Protein AF-0000000075079904 (afdb_homodimer)

pLDDT: mean 90.12, std 13.49, range [26.75, 97.88]

Nearest PDB structures (foldseek):
  4zzl-assembly1_A  TM=8.615E-01  e=2.702E-03  Pseudomonas aeruginosa
  4lll-assembly1_A  TM=5.736E-01  e=3.749E-04  Staphylococcus aureus
  4lln-assembly2_D  TM=5.760E-01  e=1.095E-03  Staphylococcus aureus
  7dvr-assembly1_A-2  TM=5.338E-01  e=7.052E-03  Streptococcus agalactiae NEM316
  4eju-assembly1_B  TM=5.505E-01  e=1.947E-02  Staphylococcus epidermidis RP62A

Organism: Methylotuvimicrobium buryatense (NCBI:txid95641)

Structure (mmCIF, N/CA/C/O backbone):
data_AF-0000000075079904-model_v1
#
loop_
_entity.id
_entity.type
_entity.pdbx_description
1 polymer 'HTH domain-containing protein'
#
loop_
_atom_site.group_PDB
_atom_site.id
_atom_site.type_symbol
_atom_site.label_atom_id
_atom_site.label_alt_id
_atom_site.label_comp_id
_atom_site.label_asym_id
_atom_site.label_entity_id
_atom_site.label_seq_id
_atom_site.pdbx_PDB_ins_code
_atom_site.Cartn_x
_atom_site.Cartn_y
_atom_site.Cartn_z
_atom_site.occupancy
_atom_site.B_iso_or_equiv
_atom_site.auth_seq_id
_atom_site.auth_comp_id
_atom_site.auth_asym_id
_atom_site.auth_atom_id
_atom_site.pdbx_PDB_model_num
ATOM 1 N N . MET A 1 1 ? 13.344 25.938 10.891 1 26.75 1 MET A N 1
ATOM 2 C CA . MET A 1 1 ? 13.227 25.141 9.664 1 26.75 1 MET A CA 1
ATOM 3 C C . MET A 1 1 ? 13.898 23.781 9.836 1 26.75 1 MET A C 1
ATOM 5 O O . MET A 1 1 ? 15.117 23.703 10 1 26.75 1 MET A O 1
ATOM 9 N N . THR A 1 2 ? 13.312 22.891 10.625 1 31.3 2 THR A N 1
ATOM 10 C CA . THR A 1 2 ? 13.953 21.656 11.055 1 31.3 2 THR A CA 1
ATOM 11 C C . THR A 1 2 ? 14.516 20.891 9.859 1 31.3 2 THR A C 1
ATOM 13 O O . THR A 1 2 ? 13.781 20.562 8.93 1 31.3 2 THR A O 1
ATOM 16 N N . LYS A 1 3 ? 15.727 21.203 9.477 1 39 3 LYS A N 1
ATOM 17 C CA . LYS A 1 3 ? 16.688 20.594 8.562 1 39 3 LYS A CA 1
ATOM 18 C C . LYS A 1 3 ? 16.594 19.078 8.586 1 39 3 LYS A C 1
ATOM 20 O O . LYS A 1 3 ? 17.125 18.422 9.492 1 39 3 LYS A O 1
ATOM 25 N N . GLY A 1 4 ? 15.492 18.453 8.539 1 42.59 4 GLY A N 1
ATOM 26 C CA . GLY A 1 4 ? 15.578 17.016 8.602 1 42.59 4 GLY A CA 1
ATOM 27 C C . GLY A 1 4 ? 16.641 16.438 7.688 1 42.59 4 GLY A C 1
ATOM 28 O O . GLY A 1 4 ? 17.094 17.094 6.75 1 42.59 4 GLY A O 1
ATOM 29 N N . ILE A 1 5 ? 17.391 15.398 8.055 1 55.44 5 ILE A N 1
ATOM 30 C CA . ILE A 1 5 ? 18.531 14.523 7.766 1 55.44 5 ILE A CA 1
ATOM 31 C C . ILE A 1 5 ? 18.297 13.805 6.438 1 55.44 5 ILE A C 1
ATOM 33 O O . ILE A 1 5 ? 19.094 12.961 6.035 1 55.44 5 ILE A O 1
ATOM 37 N N . GLY A 1 6 ? 17.516 14.406 5.52 1 70 6 GLY A N 1
ATOM 38 C CA . GLY A 1 6 ? 17.422 13.68 4.266 1 70 6 GLY A CA 1
ATOM 39 C C . GLY A 1 6 ? 18.328 14.227 3.186 1 70 6 GLY A C 1
ATOM 40 O O . GLY A 1 6 ? 18.891 15.32 3.328 1 70 6 GLY A O 1
ATOM 41 N N . THR A 1 7 ? 18.734 13.492 2.154 1 88.44 7 THR A N 1
ATOM 42 C CA . THR A 1 7 ? 19.484 13.898 0.975 1 88.44 7 THR A CA 1
ATOM 43 C C . THR A 1 7 ? 18.828 15.094 0.296 1 88.44 7 THR A C 1
ATOM 45 O O . THR A 1 7 ? 17.672 15.422 0.585 1 88.44 7 THR A O 1
ATOM 48 N N . ARG A 1 8 ? 19.516 15.867 -0.385 1 91 8 ARG A N 1
ATOM 49 C CA . ARG A 1 8 ? 18.969 17 -1.133 1 91 8 ARG A CA 1
ATOM 50 C C . ARG A 1 8 ? 17.797 16.562 -2.002 1 91 8 ARG A C 1
ATOM 52 O O . ARG A 1 8 ? 16.812 17.297 -2.129 1 91 8 ARG A O 1
ATOM 59 N N . ARG A 1 9 ? 17.922 15.414 -2.494 1 92.38 9 ARG A N 1
ATOM 60 C CA . ARG A 1 9 ? 16.859 14.836 -3.295 1 92.38 9 ARG A CA 1
ATOM 61 C C . ARG A 1 9 ? 15.562 14.727 -2.484 1 92.38 9 ARG A C 1
ATOM 63 O O . ARG A 1 9 ? 14.5 15.133 -2.949 1 92.38 9 ARG A O 1
ATOM 70 N N . GLU A 1 10 ? 15.727 14.227 -1.312 1 94.06 10 GLU A N 1
ATOM 71 C CA . GLU A 1 10 ? 14.57 14.07 -0.435 1 94.06 10 GLU A CA 1
ATOM 72 C C . GLU A 1 10 ? 13.992 15.422 -0.037 1 94.06 10 GLU A C 1
ATOM 74 O O . GLU A 1 10 ? 12.773 15.578 0.073 1 94.06 10 GLU A O 1
ATOM 79 N N . GLN A 1 11 ? 14.867 16.312 0.117 1 95.5 11 GLN A N 1
ATOM 80 C CA . GLN A 1 11 ? 14.422 17.656 0.486 1 95.5 11 GLN A CA 1
ATOM 81 C C . GLN A 1 11 ? 13.625 18.297 -0.643 1 95.5 11 GLN A C 1
ATOM 83 O O . GLN A 1 11 ? 12.617 18.969 -0.396 1 95.5 11 GLN A O 1
ATOM 88 N N . ILE A 1 12 ? 14.078 18.094 -1.797 1 96.31 12 ILE A N 1
ATOM 89 C CA . ILE A 1 12 ? 13.367 18.641 -2.951 1 96.31 12 ILE A CA 1
ATOM 90 C C . ILE A 1 12 ? 11.977 18.016 -3.037 1 96.31 12 ILE A C 1
ATOM 92 O O . ILE A 1 12 ? 10.984 18.703 -3.23 1 96.31 12 ILE A O 1
ATOM 96 N N . LEU A 1 13 ? 11.898 16.734 -2.84 1 96.56 13 LEU A N 1
ATOM 97 C CA . LEU A 1 13 ? 10.609 16.031 -2.883 1 96.56 13 LEU A CA 1
ATOM 98 C C . LEU A 1 13 ? 9.672 16.562 -1.806 1 96.56 13 LEU A C 1
ATOM 100 O O . LEU A 1 13 ? 8.484 16.766 -2.059 1 96.56 13 LEU A O 1
ATOM 104 N N . ARG A 1 14 ? 10.211 16.781 -0.702 1 94.94 14 ARG A N 1
ATOM 105 C CA . ARG A 1 14 ? 9.391 17.297 0.393 1 94.94 14 ARG A CA 1
ATOM 106 C C . ARG A 1 14 ? 8.875 18.703 0.079 1 94.94 14 ARG A C 1
ATOM 108 O O . ARG A 1 14 ? 7.719 19.016 0.365 1 94.94 14 ARG A O 1
ATOM 115 N N . LEU A 1 15 ? 9.734 19.516 -0.451 1 94.88 15 LEU A N 1
ATOM 116 C CA . LEU A 1 15 ? 9.312 20.859 -0.849 1 94.88 15 LEU A CA 1
ATOM 117 C C . LEU A 1 15 ? 8.164 20.797 -1.842 1 94.88 15 LEU A C 1
ATOM 119 O O . LEU A 1 15 ? 7.184 21.531 -1.712 1 94.88 15 LEU A O 1
ATOM 123 N N . LEU A 1 16 ? 8.305 19.922 -2.744 1 95.31 16 LEU A N 1
ATOM 124 C CA . LEU A 1 16 ? 7.277 19.797 -3.775 1 95.31 16 LEU A CA 1
ATOM 125 C C . LEU A 1 16 ? 5.992 19.219 -3.193 1 95.31 16 LEU A C 1
ATOM 127 O O . LEU A 1 16 ? 4.895 19.562 -3.645 1 95.31 16 LEU A O 1
ATOM 131 N N . LEU A 1 17 ? 6.152 18.344 -2.211 1 95.38 17 LEU A N 1
ATOM 132 C CA . LEU A 1 17 ? 4.984 17.781 -1.531 1 95.38 17 LEU A CA 1
ATOM 133 C C . LEU A 1 17 ? 4.172 18.891 -0.868 1 95.38 17 LEU A C 1
ATOM 135 O O . LEU A 1 17 ? 2.938 18.844 -0.865 1 95.38 17 LEU A O 1
ATOM 139 N N . GLU A 1 18 ? 4.898 19.859 -0.416 1 92.88 18 GLU A N 1
ATOM 140 C CA . GLU A 1 18 ? 4.262 20.969 0.3 1 92.88 18 GLU A CA 1
ATOM 141 C C . GLU A 1 18 ? 3.801 22.062 -0.662 1 92.88 18 GLU A C 1
ATOM 143 O O . GLU A 1 18 ? 3.119 23 -0.258 1 92.88 18 GLU A O 1
ATOM 148 N N . SER A 1 19 ? 4.203 21.906 -1.943 1 91.12 19 SER A N 1
ATOM 149 C CA . SER A 1 19 ? 3.85 22.875 -2.98 1 91.12 19 SER A CA 1
ATOM 150 C C . SER A 1 19 ? 3.199 22.188 -4.176 1 91.12 19 SER A C 1
ATOM 152 O O . SER A 1 19 ? 3.82 22.047 -5.234 1 91.12 19 SER A O 1
ATOM 154 N N . ARG A 1 20 ? 1.938 21.922 -4.125 1 86.12 20 ARG A N 1
ATOM 155 C CA . ARG A 1 20 ? 1.267 21.078 -5.109 1 86.12 20 ARG A CA 1
ATOM 156 C C . ARG A 1 20 ? 1.177 21.766 -6.461 1 86.12 20 ARG A C 1
ATOM 158 O O . ARG A 1 20 ? 1.1 21.109 -7.5 1 86.12 20 ARG A O 1
ATOM 165 N N . LEU A 1 21 ? 1.261 23.078 -6.398 1 85.06 21 LEU A N 1
ATOM 166 C CA . LEU A 1 21 ? 1.187 23.828 -7.645 1 85.06 21 LEU A CA 1
ATOM 167 C C . LEU A 1 21 ? 2.545 23.875 -8.336 1 85.06 21 LEU A C 1
ATOM 169 O O . LEU A 1 21 ? 2.646 24.297 -9.484 1 85.06 21 LEU A O 1
ATOM 173 N N . GLY A 1 22 ? 3.531 23.422 -7.582 1 91.69 22 GLY A N 1
ATOM 174 C CA . GLY A 1 22 ? 4.852 23.297 -8.18 1 91.69 22 GLY A CA 1
ATOM 175 C C . GLY A 1 22 ? 5.797 24.406 -7.773 1 91.69 22 GLY A C 1
ATOM 176 O O . GLY A 1 22 ? 5.375 25.406 -7.191 1 91.69 22 GLY A O 1
ATOM 177 N N . LEU A 1 23 ? 7.074 24.188 -8.023 1 94.06 23 LEU A N 1
ATOM 178 C CA . LEU A 1 23 ? 8.141 25.156 -7.77 1 94.06 23 LEU A CA 1
ATOM 179 C C . LEU A 1 23 ? 9.109 25.203 -8.945 1 94.06 23 LEU A C 1
ATOM 181 O O . LEU A 1 23 ? 9.375 24.188 -9.586 1 94.06 23 LEU A O 1
ATOM 185 N N . GLY A 1 24 ? 9.562 26.391 -9.164 1 94.12 24 GLY A N 1
ATOM 186 C CA . GLY A 1 24 ? 10.609 26.531 -10.156 1 94.12 24 GLY A CA 1
ATOM 187 C C . GLY A 1 24 ? 12 26.297 -9.609 1 94.12 24 GLY A C 1
ATOM 188 O O . GLY A 1 24 ? 12.18 26.172 -8.398 1 94.12 24 GLY A O 1
ATOM 189 N N . ILE A 1 25 ? 12.938 26.266 -10.531 1 94.44 25 ILE A N 1
ATOM 190 C CA . ILE A 1 25 ? 14.328 26 -10.18 1 94.44 25 ILE A CA 1
ATOM 191 C C . ILE A 1 25 ? 14.828 27.062 -9.211 1 94.44 25 ILE A C 1
ATOM 193 O O . ILE A 1 25 ? 15.477 26.75 -8.211 1 94.44 25 ILE A O 1
ATOM 197 N N . ASP A 1 26 ? 14.5 28.266 -9.453 1 94.62 26 ASP A N 1
ATOM 198 C CA . ASP A 1 26 ? 14.992 29.375 -8.633 1 94.62 26 ASP A CA 1
ATOM 199 C C . ASP A 1 26 ? 14.422 29.297 -7.219 1 94.62 26 ASP A C 1
ATOM 201 O O . ASP A 1 26 ? 15.148 29.531 -6.246 1 94.62 26 ASP A O 1
ATOM 205 N N . GLU A 1 27 ? 13.195 29.016 -7.137 1 94.88 27 GLU A N 1
ATOM 206 C CA . GLU A 1 27 ? 12.547 28.906 -5.836 1 94.88 27 GLU A CA 1
ATOM 207 C C . GLU A 1 27 ? 13.148 27.766 -5.016 1 94.88 27 GLU A C 1
ATOM 209 O O . GLU A 1 27 ? 13.398 27.922 -3.816 1 94.88 27 GLU A O 1
ATOM 214 N N . ILE A 1 28 ? 13.367 26.672 -5.648 1 96.19 28 ILE A N 1
ATOM 215 C CA . ILE A 1 28 ? 13.945 25.516 -4.98 1 96.19 28 ILE A CA 1
ATOM 216 C C . ILE A 1 28 ? 15.359 25.844 -4.52 1 96.19 28 ILE A C 1
ATOM 218 O O . ILE A 1 28 ? 15.734 25.562 -3.379 1 96.19 28 ILE A O 1
ATOM 222 N N . ALA A 1 29 ? 16.109 26.469 -5.383 1 96.5 29 ALA A N 1
ATOM 223 C CA . ALA A 1 29 ? 17.469 26.859 -5.055 1 96.5 29 ALA A CA 1
ATOM 224 C C . ALA A 1 29 ? 17.516 27.766 -3.834 1 96.5 29 ALA A C 1
ATOM 226 O O . ALA A 1 29 ? 18.344 27.594 -2.939 1 96.5 29 ALA A O 1
ATOM 227 N N . GLU A 1 30 ? 16.641 28.672 -3.818 1 96.25 30 GLU A N 1
ATOM 228 C CA . GLU A 1 30 ? 16.562 29.641 -2.723 1 96.25 30 GLU A CA 1
ATOM 229 C C . GLU A 1 30 ? 16.188 28.953 -1.411 1 96.25 30 GLU A C 1
ATOM 231 O O . GLU A 1 30 ? 16.828 29.188 -0.379 1 96.25 30 GLU A O 1
ATOM 236 N N . GLN A 1 31 ? 15.289 28.078 -1.445 1 94.94 31 GLN A N 1
ATOM 237 C CA . GLN A 1 31 ? 14.789 27.438 -0.237 1 94.94 31 GLN A CA 1
ATOM 238 C C . GLN A 1 31 ? 15.805 26.453 0.323 1 94.94 31 GLN A C 1
ATOM 240 O O . GLN A 1 31 ? 15.898 26.281 1.54 1 94.94 31 GLN A O 1
ATOM 245 N N . LEU A 1 32 ? 16.562 25.828 -0.548 1 95.31 32 LEU A N 1
ATOM 246 C CA . LEU A 1 32 ? 17.5 24.797 -0.099 1 95.31 32 LEU A CA 1
ATOM 247 C C . LEU A 1 32 ? 18.922 25.375 0.004 1 95.31 32 LEU A C 1
ATOM 249 O O . LEU A 1 32 ? 19.812 24.703 0.512 1 95.31 32 LEU A O 1
ATOM 253 N N . ASP A 1 33 ? 19.062 26.547 -0.421 1 95.06 33 ASP A N 1
ATOM 254 C CA . ASP A 1 33 ? 20.359 27.219 -0.393 1 95.06 33 ASP A CA 1
ATOM 255 C C . ASP A 1 33 ? 21.422 26.391 -1.131 1 95.06 33 ASP A C 1
ATOM 257 O O . ASP A 1 33 ? 22.484 26.094 -0.578 1 95.06 33 ASP A O 1
ATOM 261 N N . ILE A 1 34 ? 21.125 26.016 -2.32 1 95.5 34 ILE A N 1
ATOM 262 C CA . ILE A 1 34 ? 22.047 25.328 -3.221 1 95.5 34 ILE A CA 1
ATOM 263 C C . ILE A 1 34 ? 22.016 26 -4.594 1 95.5 34 ILE A C 1
ATOM 265 O O . ILE A 1 34 ? 21.141 26.828 -4.867 1 95.5 34 ILE A O 1
ATOM 269 N N . SER A 1 35 ? 22.969 25.656 -5.434 1 96.31 35 SER A N 1
ATOM 270 C CA . SER A 1 35 ? 23.094 26.297 -6.738 1 96.31 35 SER A CA 1
ATOM 271 C C . SER A 1 35 ? 21.984 25.844 -7.684 1 96.31 35 SER A C 1
ATOM 273 O O . SER A 1 35 ? 21.438 24.75 -7.52 1 96.31 35 SER A O 1
ATOM 275 N N . ARG A 1 36 ? 21.75 26.688 -8.609 1 95.69 36 ARG A N 1
ATOM 276 C CA . ARG A 1 36 ? 20.781 26.359 -9.656 1 95.69 36 ARG A CA 1
ATOM 277 C C . ARG A 1 36 ? 21.188 25.078 -10.391 1 95.69 36 ARG A C 1
ATOM 279 O O . ARG A 1 36 ? 20.344 24.25 -10.703 1 95.69 36 ARG A O 1
ATOM 286 N N . ASN A 1 37 ? 22.438 25 -10.578 1 96.56 37 ASN A N 1
ATOM 287 C CA . ASN A 1 37 ? 22.953 23.828 -11.297 1 96.56 37 ASN A CA 1
ATOM 288 C C . ASN A 1 37 ? 22.734 22.547 -10.5 1 96.56 37 ASN A C 1
ATOM 290 O O . ASN A 1 37 ? 22.344 21.531 -11.062 1 96.56 37 ASN A O 1
ATOM 294 N N . ALA A 1 38 ? 22.938 22.625 -9.297 1 96.31 38 ALA A N 1
ATOM 295 C CA . ALA A 1 38 ? 22.703 21.469 -8.438 1 96.31 38 ALA A CA 1
ATOM 296 C C . ALA A 1 38 ? 21.234 21.062 -8.453 1 96.31 38 ALA A C 1
ATOM 298 O O . ALA A 1 38 ? 20.906 19.875 -8.523 1 96.31 38 ALA A O 1
ATOM 299 N N . VAL A 1 39 ? 20.375 22.031 -8.352 1 96.56 39 VAL A N 1
ATOM 300 C CA . VAL A 1 39 ? 18.938 21.781 -8.406 1 96.56 39 VAL A CA 1
ATOM 301 C C . VAL A 1 39 ? 18.594 21.094 -9.727 1 96.56 39 VAL A C 1
ATOM 303 O O . VAL A 1 39 ? 17.859 20.094 -9.742 1 96.56 39 VAL A O 1
ATOM 306 N N . GLN A 1 40 ? 19.109 21.578 -10.773 1 95.69 40 GLN A N 1
ATOM 307 C CA . GLN A 1 40 ? 18.828 21.031 -12.094 1 95.69 40 GLN A CA 1
ATOM 308 C C . GLN A 1 40 ? 19.25 19.578 -12.188 1 95.69 40 GLN A C 1
ATOM 310 O O . GLN A 1 40 ? 18.531 18.75 -12.758 1 95.69 40 GLN A O 1
ATOM 315 N N . GLN A 1 41 ? 20.344 19.266 -11.656 1 96.81 41 GLN A N 1
ATOM 316 C CA . GLN A 1 41 ? 20.812 17.891 -11.672 1 96.81 41 GLN A CA 1
ATOM 317 C C . GLN A 1 41 ? 19.875 16.969 -10.898 1 96.81 41 GLN A C 1
ATOM 319 O O . GLN A 1 41 ? 19.531 15.883 -11.375 1 96.81 41 GLN A O 1
ATOM 324 N N . HIS A 1 42 ? 19.469 17.422 -9.758 1 96.75 42 HIS A N 1
ATOM 325 C CA . HIS A 1 42 ? 18.547 16.625 -8.953 1 96.75 42 HIS A CA 1
ATOM 326 C C . HIS A 1 42 ? 17.203 16.469 -9.641 1 96.75 42 HIS A C 1
ATOM 328 O O . HIS A 1 42 ? 16.625 15.375 -9.641 1 96.75 42 HIS A O 1
ATOM 334 N N . LEU A 1 43 ? 16.797 17.547 -10.203 1 96.81 43 LEU A N 1
ATOM 335 C CA . LEU A 1 43 ? 15.508 17.5 -10.883 1 96.81 43 LEU A CA 1
ATOM 336 C C . LEU A 1 43 ? 15.547 16.547 -12.078 1 96.81 43 LEU A C 1
ATOM 338 O O . LEU A 1 43 ? 14.586 15.805 -12.312 1 96.81 43 LEU A O 1
ATOM 342 N N . SER A 1 44 ? 16.641 16.594 -12.773 1 96.75 44 SER A N 1
ATOM 343 C CA . SER A 1 44 ? 16.797 15.695 -13.906 1 96.75 44 SER A CA 1
ATOM 344 C C . SER A 1 44 ? 16.734 14.234 -13.469 1 96.75 44 SER A C 1
ATOM 346 O O . SER A 1 44 ? 16.062 13.414 -14.109 1 96.75 44 SER A O 1
ATOM 348 N N . SER A 1 45 ? 17.375 13.977 -12.438 1 96.75 45 SER A N 1
ATOM 349 C CA . SER A 1 45 ? 17.359 12.625 -11.891 1 96.75 45 SER A CA 1
ATOM 350 C C . SER A 1 45 ? 15.969 12.219 -11.43 1 96.75 45 SER A C 1
ATOM 352 O O . SER A 1 45 ? 15.516 11.109 -11.727 1 96.75 45 SER A O 1
ATOM 354 N N . LEU A 1 46 ? 15.32 13.078 -10.75 1 97.31 46 LEU A N 1
ATOM 355 C CA . LEU A 1 46 ? 13.984 12.805 -10.234 1 97.31 46 LEU A CA 1
ATOM 356 C C . LEU A 1 46 ? 12.984 12.625 -11.375 1 97.31 46 LEU A C 1
ATOM 358 O O . LEU A 1 46 ? 12.07 11.797 -11.281 1 97.31 46 LEU A O 1
ATOM 362 N N . GLU A 1 47 ? 13.188 13.359 -12.414 1 96.88 47 GLU A N 1
ATOM 363 C CA . GLU A 1 47 ? 12.352 13.219 -13.602 1 9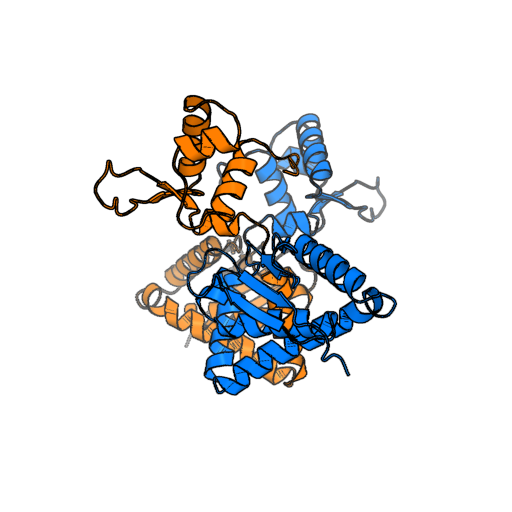6.88 47 GLU A CA 1
ATOM 364 C C . GLU A 1 47 ? 12.578 11.867 -14.273 1 96.88 47 GLU A C 1
ATOM 366 O O . GLU A 1 47 ? 11.625 11.227 -14.719 1 96.88 47 GLU A O 1
ATOM 371 N N . GLN A 1 48 ? 13.766 11.453 -14.336 1 96.44 48 GLN A N 1
ATOM 372 C CA . GLN A 1 48 ? 14.102 10.156 -14.914 1 96.44 48 GLN A CA 1
ATOM 373 C C . GLN A 1 48 ? 13.453 9.016 -14.125 1 96.44 48 GLN A C 1
ATOM 375 O O . GLN A 1 48 ? 13.039 8.016 -14.703 1 96.44 48 GLN A O 1
ATOM 380 N N . GLU A 1 49 ? 13.336 9.305 -12.867 1 95.31 49 GLU A N 1
ATOM 381 C CA . GLU A 1 49 ? 12.719 8.312 -11.992 1 95.31 49 GLU A CA 1
ATOM 382 C C . GLU A 1 49 ? 11.195 8.461 -11.984 1 95.31 49 GLU A C 1
ATOM 384 O O . GLU A 1 49 ? 10.5 7.727 -11.281 1 95.31 49 GLU A O 1
ATOM 389 N N . GLN A 1 50 ? 10.703 9.398 -12.633 1 97.25 50 GLN A N 1
ATOM 390 C CA . GLN A 1 50 ? 9.281 9.641 -12.836 1 97.25 50 GLN A CA 1
ATOM 391 C C . GLN A 1 50 ? 8.609 10.062 -11.531 1 97.25 50 GLN A C 1
ATOM 393 O O . GLN A 1 50 ? 7.422 9.797 -11.32 1 97.25 50 GLN A O 1
ATOM 398 N N . LEU A 1 51 ? 9.398 10.664 -10.688 1 97.69 51 LEU A N 1
ATOM 399 C CA . LEU A 1 51 ? 8.852 11.141 -9.422 1 97.69 51 LEU A CA 1
ATOM 400 C C . LEU A 1 51 ? 8.305 12.555 -9.57 1 97.69 51 LEU A C 1
ATOM 402 O O . LEU A 1 51 ? 7.402 12.961 -8.828 1 97.69 51 LEU A O 1
ATOM 406 N N . ILE A 1 52 ? 8.875 13.305 -10.531 1 97.69 52 ILE A N 1
ATOM 407 C CA . ILE A 1 52 ? 8.414 14.664 -10.781 1 97.69 52 ILE A CA 1
ATOM 408 C C . ILE A 1 52 ? 8.242 14.883 -12.281 1 97.69 52 ILE A C 1
ATOM 410 O O . ILE A 1 52 ? 8.656 14.055 -13.094 1 97.69 52 ILE A O 1
ATOM 414 N N . LYS A 1 53 ? 7.535 15.938 -12.617 1 97.31 53 LYS A N 1
ATOM 415 C CA . LYS A 1 53 ? 7.363 16.344 -14.008 1 97.31 53 LYS A CA 1
ATOM 416 C C . LYS A 1 53 ? 7.262 17.875 -14.117 1 97.31 53 LYS A C 1
ATOM 418 O O . LYS A 1 53 ? 6.969 18.547 -13.133 1 97.31 53 LYS A O 1
ATOM 423 N N . LYS A 1 54 ? 7.531 18.281 -15.336 1 93.75 54 LYS A N 1
ATOM 424 C CA . LYS A 1 54 ? 7.352 19.703 -15.625 1 93.75 54 LYS A CA 1
ATOM 425 C C . LYS A 1 54 ? 5.879 20.047 -15.844 1 93.75 54 LYS A C 1
ATOM 427 O O . LYS A 1 54 ? 5.148 19.281 -16.469 1 93.75 54 LYS A O 1
ATOM 432 N N . ASP A 1 55 ? 5.438 21 -15.156 1 86.19 55 ASP A N 1
ATOM 433 C CA . ASP A 1 55 ? 4.082 21.5 -15.359 1 86.19 55 ASP A CA 1
ATOM 434 C C . ASP A 1 55 ? 4.09 22.953 -15.805 1 86.19 55 ASP A C 1
ATOM 436 O O . ASP A 1 55 ? 4.992 23.719 -15.438 1 86.19 55 ASP A O 1
ATOM 440 N N . ILE A 1 56 ? 3.297 23.344 -16.812 1 69.88 56 ILE A N 1
ATOM 441 C CA . ILE A 1 56 ? 3.277 24.688 -17.375 1 69.88 56 ILE A CA 1
ATOM 442 C C . ILE A 1 56 ? 2.373 25.594 -16.531 1 69.88 56 ILE A C 1
ATOM 444 O O . ILE A 1 56 ? 1.235 25.219 -16.219 1 69.88 56 ILE A O 1
ATOM 448 N N . PHE A 1 57 ? 2.879 26.359 -15.633 1 60.78 57 PHE A N 1
ATOM 449 C CA . PHE A 1 57 ? 2.02 27.328 -14.977 1 60.78 57 PHE A CA 1
ATOM 450 C C . PHE A 1 57 ? 1.76 28.531 -15.875 1 60.78 57 PHE A C 1
ATOM 452 O O . PHE A 1 57 ? 2.633 28.922 -16.656 1 60.78 57 PHE A O 1
ATOM 459 N N . LYS A 1 58 ? 0.316 28.844 -15.914 1 55.03 58 LYS A N 1
ATOM 460 C CA . LYS A 1 58 ? -0.194 29.953 -16.703 1 55.03 58 LYS A CA 1
ATOM 461 C C . LYS A 1 58 ? 0.397 31.281 -16.234 1 55.03 58 LYS A C 1
ATOM 463 O O . LYS A 1 58 ? 0.261 31.656 -15.07 1 55.03 58 LYS A O 1
ATOM 468 N N . SER A 1 59 ? 1.496 31.547 -16.656 1 52.16 59 SER A N 1
ATOM 469 C CA . SER A 1 59 ? 1.995 32.875 -16.344 1 52.16 59 SER A CA 1
ATOM 470 C C . SER A 1 59 ? 0.95 33.938 -16.641 1 52.16 59 SER A C 1
ATOM 472 O O . SER A 1 59 ? 0.322 33.938 -17.703 1 52.16 59 SER A O 1
ATOM 474 N N . THR A 1 60 ? 0.309 34.375 -15.672 1 42.47 60 THR A N 1
ATOM 475 C CA . THR A 1 60 ? -0.276 35.688 -15.914 1 42.47 60 THR A CA 1
ATOM 476 C C . THR A 1 60 ? 0.807 36.719 -16.25 1 42.47 60 THR A C 1
ATOM 478 O O . THR A 1 60 ? 1.536 37.188 -15.375 1 42.47 60 THR A O 1
ATOM 481 N N . GLY A 1 61 ? 1.038 37.031 -17.438 1 54.75 61 GLY A N 1
ATOM 482 C CA . GLY A 1 61 ? 1.705 38.094 -18.141 1 54.75 61 GLY A CA 1
ATOM 483 C C . GLY A 1 61 ? 3.176 37.844 -18.391 1 54.75 61 GLY A C 1
ATOM 484 O O . GLY A 1 61 ? 3.797 38.5 -19.219 1 54.75 61 GLY A O 1
ATOM 485 N N . GLY A 1 62 ? 3.992 37.312 -17.375 1 51.72 62 GLY A N 1
ATOM 486 C CA . GLY A 1 62 ? 5.43 37.25 -17.578 1 51.72 62 GLY A CA 1
ATOM 487 C C . GLY A 1 62 ? 5.895 35.906 -18.125 1 51.72 62 GLY A C 1
ATOM 488 O O . GLY A 1 62 ? 5.082 35.094 -18.594 1 51.72 62 GLY A O 1
ATOM 489 N N . ARG A 1 63 ? 7.25 35.656 -18.25 1 54.72 63 ARG A N 1
ATOM 490 C CA . ARG A 1 63 ? 7.914 34.469 -18.781 1 54.72 63 ARG A CA 1
ATOM 491 C C . ARG A 1 63 ? 7.367 33.219 -18.141 1 54.72 63 ARG A C 1
ATOM 493 O O . ARG A 1 63 ? 7.25 33.125 -16.922 1 54.72 63 ARG A O 1
ATOM 500 N N . PRO A 1 64 ? 6.789 32.469 -18.984 1 57.38 64 PRO A N 1
ATOM 501 C CA . PRO A 1 64 ? 6.258 31.203 -18.5 1 57.38 64 PRO A CA 1
ATOM 502 C C . PRO A 1 64 ? 7.27 30.422 -17.656 1 57.38 64 PRO A C 1
ATOM 504 O O . PRO A 1 64 ? 8.438 30.312 -18.031 1 57.38 64 PRO A O 1
ATOM 507 N N . SER A 1 65 ? 7.332 30.516 -16.438 1 64.31 65 SER A N 1
ATOM 508 C CA . SER A 1 65 ? 8.281 29.734 -15.656 1 64.31 65 SER A CA 1
ATOM 509 C C . SER A 1 65 ? 7.809 28.281 -15.492 1 64.31 65 SER A C 1
ATOM 511 O O . SER A 1 65 ? 6.605 28.031 -15.414 1 64.31 65 SER A O 1
ATOM 513 N N . ARG A 1 66 ? 8.695 27.359 -15.875 1 76.31 66 ARG A N 1
ATOM 514 C CA . ARG A 1 66 ? 8.414 25.938 -15.734 1 76.31 66 ARG A CA 1
ATOM 515 C C . ARG A 1 66 ? 8.422 25.516 -14.266 1 76.31 66 ARG A C 1
ATOM 517 O O . ARG A 1 66 ? 9.391 25.781 -13.547 1 76.31 66 ARG A O 1
ATOM 524 N N . ASN A 1 67 ? 7.34 25.125 -13.836 1 90.75 67 ASN A N 1
ATOM 525 C CA . ASN A 1 67 ? 7.242 24.578 -12.484 1 90.75 67 ASN A CA 1
ATOM 526 C C . ASN A 1 67 ? 7.316 23.047 -12.492 1 90.75 67 ASN A C 1
ATOM 528 O O . ASN A 1 67 ? 7.027 22.406 -13.5 1 90.75 67 ASN A O 1
ATOM 532 N N . TYR A 1 68 ? 7.949 22.578 -11.445 1 95.81 68 TYR A N 1
ATOM 533 C CA . TYR A 1 68 ? 8 21.141 -11.242 1 95.81 68 TYR A CA 1
ATOM 534 C C . TYR A 1 68 ? 7 20.703 -10.18 1 95.81 68 TYR A C 1
ATOM 536 O O . TYR A 1 68 ? 6.832 21.391 -9.156 1 95.81 68 TYR A O 1
ATOM 544 N N . VAL A 1 69 ? 6.34 19.562 -10.5 1 96 69 VAL A N 1
ATOM 545 C CA . VAL A 1 69 ? 5.367 19.016 -9.562 1 96 69 VAL A CA 1
ATOM 546 C C . VAL A 1 69 ? 5.633 17.531 -9.359 1 96 69 VAL A C 1
ATOM 548 O O . VAL A 1 69 ? 6.32 16.891 -10.164 1 96 69 VAL A O 1
ATOM 551 N N . LEU A 1 70 ? 5.098 17.016 -8.266 1 96.19 70 LEU A N 1
ATOM 552 C CA . LEU A 1 70 ?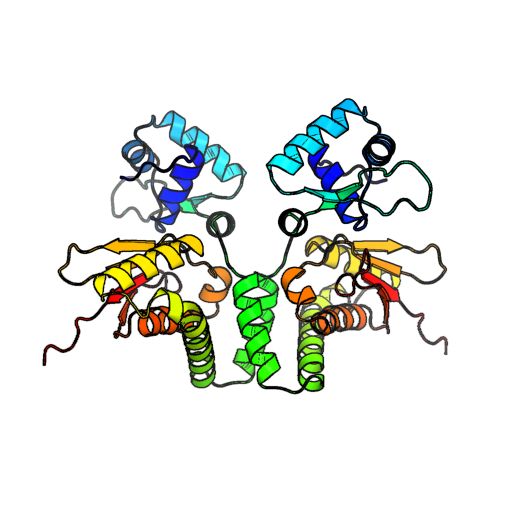 5.148 15.578 -8.062 1 96.19 70 LEU A CA 1
ATOM 553 C C . LEU A 1 70 ? 4.211 14.859 -9.023 1 96.19 70 LEU A C 1
ATOM 555 O O . LEU A 1 70 ? 3.104 15.328 -9.289 1 96.19 70 LEU A O 1
ATOM 559 N N . THR A 1 71 ? 4.707 13.742 -9.562 1 96.19 71 THR A N 1
ATOM 560 C CA . THR A 1 71 ? 3.809 12.828 -10.25 1 96.19 71 THR A CA 1
ATOM 561 C C . THR A 1 71 ? 3.021 11.984 -9.25 1 96.19 71 THR A C 1
ATOM 563 O O . THR A 1 71 ? 3.232 12.102 -8.039 1 96.19 71 THR A O 1
ATOM 566 N N . GLU A 1 72 ? 2.102 11.156 -9.789 1 94.56 72 GLU A N 1
ATOM 567 C CA . GLU A 1 72 ? 1.421 10.203 -8.922 1 94.56 72 GLU A CA 1
ATOM 568 C C . GLU A 1 72 ? 2.418 9.281 -8.227 1 94.56 72 GLU A C 1
ATOM 570 O O . GLU A 1 72 ? 2.268 8.969 -7.043 1 94.56 72 GLU A O 1
ATOM 575 N N . HIS A 1 73 ? 3.375 8.898 -8.945 1 95.5 73 HIS A N 1
ATOM 576 C CA . HIS A 1 73 ? 4.441 8.078 -8.383 1 95.5 73 HIS A CA 1
ATOM 577 C C . HIS A 1 73 ? 5.184 8.836 -7.281 1 95.5 73 HIS A C 1
ATOM 579 O O . HIS A 1 73 ? 5.531 8.25 -6.25 1 95.5 73 HIS A O 1
ATOM 585 N N . GLY A 1 74 ? 5.438 10.109 -7.516 1 96.31 74 GLY A N 1
ATOM 586 C CA . GLY A 1 74 ? 6.094 10.953 -6.527 1 96.31 74 GLY A CA 1
ATOM 587 C C . GLY A 1 74 ? 5.281 11.125 -5.258 1 96.31 74 GLY A C 1
ATOM 588 O O . GLY A 1 74 ? 5.828 11.094 -4.152 1 96.31 74 GLY A O 1
ATOM 589 N N . ILE A 1 75 ? 3.994 11.258 -5.426 1 95.81 75 ILE A N 1
ATOM 590 C CA . ILE A 1 75 ? 3.102 11.383 -4.277 1 95.81 75 ILE A CA 1
ATOM 591 C C . ILE A 1 75 ? 3.115 10.086 -3.469 1 95.81 75 ILE A C 1
ATOM 593 O O . ILE A 1 75 ? 3.205 10.117 -2.238 1 95.81 75 ILE A O 1
ATOM 597 N N . ASN A 1 76 ? 3.193 8.953 -4.102 1 95.5 76 ASN A N 1
ATOM 598 C CA . ASN A 1 76 ? 3.137 7.648 -3.451 1 95.5 76 ASN A CA 1
ATOM 599 C C . ASN A 1 76 ? 4.512 7.207 -2.959 1 95.5 76 ASN A C 1
ATOM 601 O O . ASN A 1 76 ? 4.645 6.145 -2.346 1 95.5 76 ASN A O 1
ATOM 605 N N . TYR A 1 77 ? 5.461 8.078 -3.307 1 94.25 77 TYR A N 1
ATOM 606 C CA . TYR A 1 77 ? 6.789 7.871 -2.734 1 94.25 77 TYR A CA 1
ATOM 607 C C . TYR A 1 77 ? 6.781 8.125 -1.231 1 94.25 77 TYR A C 1
ATOM 609 O O . TYR A 1 77 ? 7.594 7.562 -0.495 1 94.25 77 TYR A O 1
ATOM 617 N N . PHE A 1 78 ? 5.922 8.938 -0.792 1 95.69 78 PHE A N 1
ATOM 618 C CA . PHE A 1 78 ? 5.789 9.242 0.627 1 95.69 78 PHE A CA 1
ATOM 619 C C . PHE A 1 78 ? 4.961 8.172 1.333 1 95.69 78 PHE A C 1
ATOM 621 O O . PHE A 1 78 ? 4.211 7.434 0.69 1 95.69 78 PHE A O 1
ATOM 628 N N . PRO A 1 79 ? 5.098 8.062 2.609 1 95.44 79 PRO A N 1
ATOM 629 C CA . PRO A 1 79 ? 4.43 6.984 3.34 1 95.44 79 PRO A CA 1
ATOM 630 C C . PRO A 1 79 ? 2.924 6.941 3.09 1 95.44 79 PRO A C 1
ATOM 632 O O . PRO A 1 79 ? 2.275 7.988 3.029 1 95.44 79 PRO A O 1
ATOM 635 N N . LYS A 1 80 ? 2.43 5.711 2.85 1 97.19 80 LYS A N 1
ATOM 636 C CA . LYS A 1 80 ? 1.004 5.434 2.709 1 97.19 80 LYS A CA 1
ATOM 637 C C . LYS A 1 80 ? 0.56 4.34 3.678 1 97.19 80 LYS A C 1
ATOM 639 O O . LYS A 1 80 ? 1.389 3.596 4.203 1 97.19 80 LYS A O 1
ATOM 644 N N . GLN A 1 81 ? -0.711 4.336 3.92 1 96.94 81 GLN A N 1
ATOM 645 C CA . GLN A 1 81 ? -1.281 3.375 4.859 1 96.94 81 GLN A CA 1
ATOM 646 C C . GLN A 1 81 ? -2.436 2.605 4.223 1 96.94 81 GLN A C 1
ATOM 648 O O . GLN A 1 81 ? -3.48 2.414 4.848 1 96.94 81 GLN A O 1
ATOM 653 N N . TYR A 1 82 ? -2.244 2.211 3.018 1 97.25 82 TYR A N 1
ATOM 654 C CA . TYR A 1 82 ? -3.309 1.522 2.295 1 97.25 82 TYR A CA 1
ATOM 655 C C . TYR A 1 82 ? -3.633 0.185 2.947 1 97.25 82 TYR A C 1
ATOM 657 O O . TYR A 1 82 ? -4.805 -0.161 3.119 1 97.25 82 TYR A O 1
ATOM 665 N N . SER A 1 83 ? -2.572 -0.576 3.27 1 97 83 SER A N 1
ATOM 666 C CA . SER A 1 83 ? -2.795 -1.88 3.885 1 97 83 SER A CA 1
ATOM 667 C C . SER A 1 83 ? -3.518 -1.744 5.223 1 97 83 SER A C 1
ATOM 669 O O . SER A 1 83 ? -4.496 -2.449 5.48 1 97 83 SER A O 1
ATOM 671 N N . TRP A 1 84 ? -3.008 -0.848 6.016 1 96 84 TRP A N 1
ATOM 672 C CA . TRP A 1 84 ? -3.578 -0.614 7.34 1 96 84 TRP A CA 1
ATOM 673 C C . TRP A 1 84 ? -5.031 -0.167 7.234 1 96 84 TRP A C 1
ATOM 675 O O . TRP A 1 84 ? -5.902 -0.699 7.926 1 96 84 TRP A O 1
ATOM 685 N N . PHE A 1 85 ? -5.332 0.741 6.367 1 97.5 85 PHE A N 1
ATOM 686 C CA . PHE A 1 85 ? -6.688 1.25 6.191 1 97.5 85 PHE A CA 1
ATOM 687 C C . PHE A 1 85 ? -7.609 0.162 5.656 1 97.5 85 PHE A C 1
ATOM 689 O O . PHE A 1 85 ? -8.734 -0 6.141 1 97.5 85 PHE A O 1
ATOM 696 N N . CYS A 1 86 ? -7.133 -0.542 4.676 1 97.88 86 CYS A N 1
ATOM 697 C CA . CYS A 1 86 ? -7.93 -1.632 4.125 1 97.88 86 CYS A CA 1
ATOM 698 C C . CYS A 1 86 ? -8.25 -2.67 5.195 1 97.88 86 CYS A C 1
ATOM 700 O O . CYS A 1 86 ? -9.344 -3.23 5.219 1 97.88 86 CYS A O 1
ATOM 702 N N . ASN A 1 87 ? -7.305 -2.922 6.055 1 97.19 87 ASN A N 1
ATOM 703 C CA . ASN A 1 87 ? -7.527 -3.832 7.176 1 97.19 87 ASN A CA 1
ATOM 704 C C . ASN A 1 87 ? -8.656 -3.346 8.078 1 97.19 87 ASN A C 1
ATOM 706 O O . ASN A 1 87 ? -9.484 -4.141 8.523 1 97.19 87 ASN A O 1
ATOM 710 N N . LEU A 1 88 ? -8.727 -2.064 8.359 1 96.44 88 LEU A N 1
ATOM 711 C CA . LEU A 1 88 ? -9.805 -1.495 9.156 1 96.44 88 LEU A CA 1
ATOM 712 C C . LEU A 1 88 ? -11.156 -1.704 8.477 1 96.44 88 LEU A C 1
ATOM 714 O O . LEU A 1 88 ? -12.125 -2.109 9.117 1 96.44 88 LEU A O 1
ATOM 718 N N . VAL A 1 89 ? -11.18 -1.472 7.199 1 97.12 89 VAL A N 1
ATOM 719 C CA . VAL A 1 89 ? -12.398 -1.607 6.414 1 97.12 89 VAL A CA 1
ATOM 720 C C . VAL A 1 89 ? -12.875 -3.059 6.441 1 97.12 89 VAL A C 1
ATOM 722 O O . VAL A 1 89 ? -14.039 -3.334 6.758 1 97.12 89 VAL A O 1
ATOM 725 N N . LEU A 1 90 ? -11.977 -3.979 6.184 1 96.94 90 LEU A N 1
ATOM 726 C CA . LEU A 1 90 ? -12.328 -5.391 6.105 1 96.94 90 LEU A CA 1
ATOM 727 C C . LEU A 1 90 ? -12.75 -5.926 7.473 1 96.94 90 LEU A C 1
ATOM 729 O O . LEU A 1 90 ? -13.648 -6.762 7.566 1 96.94 90 LEU A O 1
ATOM 733 N N . THR A 1 91 ? -12.047 -5.453 8.516 1 96.19 91 THR A N 1
ATOM 734 C CA . THR A 1 91 ? -12.422 -5.852 9.867 1 96.19 91 THR A CA 1
ATOM 735 C C . THR A 1 91 ? -13.852 -5.43 10.18 1 96.19 91 THR A C 1
ATOM 737 O O . THR A 1 91 ? -14.633 -6.219 10.719 1 96.19 91 THR A O 1
ATOM 740 N N . GLU A 1 92 ? -14.18 -4.211 9.82 1 95 92 GLU A N 1
ATOM 741 C CA . GLU A 1 92 ? -15.531 -3.709 10.047 1 95 92 GLU A CA 1
ATOM 742 C C . GLU A 1 92 ? -16.547 -4.484 9.219 1 95 92 GLU A C 1
ATOM 744 O O . GLU A 1 92 ? -17.609 -4.871 9.727 1 95 92 GLU A O 1
ATOM 749 N N . LEU A 1 93 ? -16.266 -4.762 7.98 1 93.25 93 LEU A N 1
ATOM 750 C CA . LEU A 1 93 ? -17.141 -5.516 7.098 1 93.25 93 LEU A CA 1
ATOM 751 C C . LEU A 1 93 ? -17.391 -6.914 7.648 1 93.25 93 LEU A C 1
ATOM 753 O O . LEU A 1 93 ? -18.547 -7.375 7.688 1 93.25 93 LEU A O 1
ATOM 757 N N . LYS A 1 94 ? -16.344 -7.523 8.031 1 93 94 LYS A N 1
ATOM 758 C CA . LYS A 1 94 ? -16.438 -8.883 8.547 1 93 94 LYS A CA 1
ATOM 759 C C . LYS A 1 94 ? -17.281 -8.93 9.812 1 93 94 LYS A C 1
ATOM 761 O O . LYS A 1 94 ? -17.984 -9.914 10.062 1 93 94 LYS A O 1
ATOM 766 N N . SER A 1 95 ? -17.219 -7.832 10.586 1 92.31 95 SER A N 1
ATOM 767 C CA . SER A 1 95 ? -18 -7.781 11.82 1 92.31 95 SER A CA 1
ATOM 768 C C . SER A 1 95 ? -19.484 -7.621 11.539 1 92.31 95 SER A C 1
ATOM 770 O O . SER A 1 95 ? -20.328 -7.949 12.383 1 92.31 95 SER A O 1
ATOM 772 N N . GLU A 1 96 ? -19.828 -7.188 10.383 1 89.88 96 GLU A N 1
ATOM 773 C CA . GLU A 1 96 ? -21.219 -6.887 10.039 1 89.88 96 GLU A CA 1
ATOM 774 C C . GLU A 1 96 ? -21.828 -8 9.195 1 89.88 96 GLU A C 1
ATOM 776 O O . GLU A 1 96 ? -23.016 -7.93 8.828 1 89.88 96 GLU A O 1
ATOM 781 N N . MET A 1 97 ? -21.141 -9.016 8.891 1 90.31 97 MET A N 1
ATOM 782 C CA . MET A 1 97 ? -21.656 -10.07 8.023 1 90.31 97 MET A CA 1
ATOM 783 C C . MET A 1 97 ? -21.188 -11.445 8.508 1 90.31 97 MET A C 1
ATOM 785 O O . MET A 1 97 ? -20.25 -11.539 9.312 1 90.31 97 MET A O 1
ATOM 789 N N . SER A 1 98 ? -21.859 -12.469 8.062 1 92.81 98 SER A N 1
ATOM 790 C CA . SER A 1 98 ? -21.438 -13.836 8.352 1 92.81 98 SER A CA 1
ATOM 791 C C . SER A 1 98 ? -20.172 -14.203 7.59 1 92.81 98 SER A C 1
ATOM 793 O O . SER A 1 98 ? -19.797 -13.508 6.641 1 92.81 98 SER A O 1
ATOM 795 N N . GLU A 1 99 ? -19.531 -15.211 8.062 1 92.31 99 GLU A N 1
ATOM 796 C CA . GLU A 1 99 ? -18.344 -15.711 7.367 1 92.31 99 GLU A CA 1
ATOM 797 C C . GLU A 1 99 ? -18.656 -16.031 5.91 1 92.31 99 GLU A C 1
ATOM 799 O O . GLU A 1 99 ? -17.875 -15.711 5.016 1 92.31 99 GLU A O 1
ATOM 804 N N . GLU A 1 100 ? -19.781 -16.625 5.707 1 94.5 100 GLU A N 1
ATOM 805 C CA . GLU A 1 100 ? -20.188 -16.984 4.355 1 94.5 100 GLU A CA 1
ATOM 806 C C . GLU A 1 100 ? -20.438 -15.75 3.498 1 94.5 100 GLU A C 1
ATOM 808 O O . GLU A 1 100 ? -20.031 -15.703 2.334 1 94.5 100 GLU A O 1
ATOM 813 N N . ALA A 1 101 ? -21.062 -14.812 4.105 1 94.19 101 ALA A N 1
ATOM 814 C CA . ALA A 1 101 ? -21.344 -13.57 3.383 1 94.19 101 ALA A CA 1
ATOM 815 C C . ALA A 1 101 ? -20.047 -12.867 2.996 1 94.19 101 ALA A C 1
ATOM 817 O O . ALA A 1 101 ? -19.953 -12.289 1.91 1 94.19 101 ALA A O 1
ATOM 818 N N . PHE A 1 102 ? -19.094 -12.922 3.838 1 95.25 102 PHE A N 1
ATOM 819 C CA . PHE A 1 102 ? -17.797 -12.32 3.562 1 95.25 102 PHE A CA 1
ATOM 820 C C . PHE A 1 102 ? -17.094 -13.031 2.416 1 95.25 102 PHE A C 1
ATOM 822 O O . PHE A 1 102 ? -16.547 -12.391 1.516 1 95.25 102 PHE A O 1
ATOM 829 N N . ARG A 1 103 ? -17.172 -14.336 2.424 1 95 103 ARG A N 1
ATOM 830 C CA . ARG A 1 103 ? -16.578 -15.125 1.345 1 95 103 ARG A CA 1
ATOM 831 C C . ARG A 1 103 ? -17.234 -14.805 0.009 1 95 103 ARG A C 1
ATOM 833 O O . ARG A 1 103 ? -16.562 -14.648 -1.006 1 95 103 ARG A O 1
ATOM 840 N N . GLN A 1 104 ? -18.516 -14.656 0.076 1 95.62 104 GLN A N 1
ATOM 841 C CA . GLN A 1 1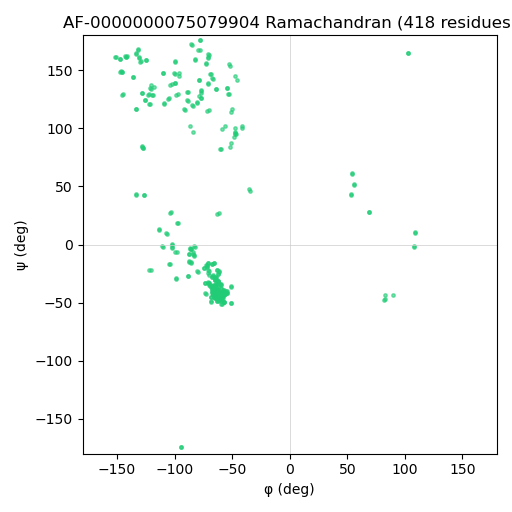04 ? -19.25 -14.32 -1.136 1 95.62 104 GLN A CA 1
ATOM 842 C C . GLN A 1 104 ? -18.891 -12.922 -1.631 1 95.62 104 GLN A C 1
ATOM 844 O O . GLN A 1 104 ? -18.828 -12.68 -2.84 1 95.62 104 GLN A O 1
ATOM 849 N N . PHE A 1 105 ? -18.719 -12.102 -0.678 1 96.19 105 PHE A N 1
ATOM 850 C CA . PHE A 1 105 ? -18.312 -10.742 -1.02 1 96.19 105 PHE A CA 1
ATOM 851 C C . PHE A 1 105 ? -16.969 -10.758 -1.746 1 96.19 105 PHE A C 1
ATOM 853 O O . PHE A 1 105 ? -16.812 -10.117 -2.791 1 96.19 105 PHE A O 1
ATOM 860 N N . MET A 1 106 ? -16 -11.477 -1.263 1 97 106 MET A N 1
ATOM 861 C CA . MET A 1 106 ? -14.695 -11.586 -1.896 1 97 106 MET A CA 1
ATOM 862 C C . MET A 1 106 ? -14.812 -12.219 -3.281 1 97 106 MET A C 1
ATOM 864 O O . MET A 1 106 ? -14.18 -11.758 -4.234 1 97 106 MET A O 1
ATOM 868 N N . TRP A 1 107 ? -15.648 -13.25 -3.344 1 96.81 107 TRP A N 1
ATOM 869 C CA . TRP A 1 107 ? -15.859 -13.945 -4.609 1 96.81 107 TRP A CA 1
ATOM 870 C C . TRP A 1 107 ? -16.438 -13 -5.66 1 96.81 107 TRP A C 1
ATOM 872 O O . TRP A 1 107 ? -15.953 -12.945 -6.793 1 96.81 107 TRP A O 1
ATOM 882 N N . ARG A 1 108 ? -17.359 -12.219 -5.254 1 96.38 108 ARG A N 1
ATOM 883 C CA . ARG A 1 108 ? -18 -11.273 -6.164 1 96.38 108 ARG A CA 1
ATOM 884 C C . ARG A 1 108 ? -17 -10.234 -6.66 1 96.38 108 ARG A C 1
ATOM 886 O O . ARG A 1 108 ? -17.016 -9.859 -7.832 1 96.38 108 ARG A O 1
ATOM 893 N N . LEU A 1 109 ? -16.156 -9.766 -5.812 1 97 109 LEU A N 1
ATOM 894 C CA . LEU A 1 109 ? -15.117 -8.82 -6.211 1 97 109 LEU A CA 1
ATOM 895 C C . LEU A 1 109 ? -14.211 -9.422 -7.277 1 97 109 LEU A C 1
ATOM 897 O O . LEU A 1 109 ? -13.875 -8.758 -8.266 1 97 109 LEU A O 1
ATOM 901 N N . GLY A 1 110 ? -13.844 -10.695 -7.109 1 97.38 110 GLY A N 1
ATOM 902 C CA . GLY A 1 110 ? -13.023 -11.383 -8.094 1 97.38 110 GLY A CA 1
ATOM 903 C C . GLY A 1 110 ? -13.688 -11.508 -9.445 1 97.38 110 GLY A C 1
ATOM 904 O O . GLY A 1 110 ? -13.062 -11.258 -10.477 1 97.38 110 GLY A O 1
ATOM 905 N N . VAL A 1 111 ? -14.961 -11.844 -9.398 1 97.12 111 VAL A N 1
ATOM 906 C CA . VAL A 1 111 ? -15.727 -12.008 -10.633 1 97.12 111 VAL A CA 1
ATOM 907 C C . VAL A 1 111 ? -15.859 -10.656 -11.336 1 97.12 111 VAL A C 1
ATOM 909 O O . VAL A 1 111 ? -15.695 -10.562 -12.555 1 97.12 111 VAL A O 1
ATOM 912 N N . LYS A 1 112 ? -16.125 -9.664 -10.578 1 95.56 112 LYS A N 1
ATOM 913 C CA . LYS A 1 112 ? -16.266 -8.328 -11.141 1 95.56 112 LYS A CA 1
ATOM 914 C C . LYS A 1 112 ? -14.977 -7.879 -11.828 1 95.56 112 LYS A C 1
ATOM 916 O O . LYS A 1 112 ? -15.008 -7.348 -12.938 1 95.56 112 LYS A O 1
ATOM 921 N N . LEU A 1 113 ? -13.891 -8.086 -11.18 1 95.69 113 LEU A N 1
ATOM 922 C CA . LEU A 1 113 ? -12.609 -7.746 -11.789 1 95.69 113 LEU A CA 1
ATOM 923 C C . LEU A 1 113 ? -12.383 -8.555 -13.062 1 95.69 113 LEU A C 1
ATOM 925 O O . LEU A 1 113 ? -11.953 -8.008 -14.086 1 95.69 113 LEU A O 1
ATOM 929 N N . ALA A 1 114 ? -12.656 -9.852 -12.992 1 96.81 114 ALA A N 1
ATOM 930 C CA . ALA A 1 114 ? -12.5 -10.711 -14.156 1 96.81 114 ALA A CA 1
ATOM 931 C C . ALA A 1 114 ? -13.297 -10.18 -15.344 1 96.81 114 ALA A C 1
ATOM 933 O O . ALA A 1 114 ? -12.797 -10.156 -16.469 1 96.81 114 ALA A O 1
ATOM 934 N N . ASN A 1 115 ? -14.445 -9.711 -15.047 1 95.69 115 ASN A N 1
ATOM 935 C CA . ASN A 1 115 ? -15.32 -9.203 -16.094 1 95.69 115 ASN A CA 1
ATOM 936 C C . ASN A 1 115 ? -14.734 -7.969 -16.766 1 95.69 115 ASN A C 1
ATOM 938 O O . ASN A 1 115 ? -14.953 -7.746 -17.969 1 95.69 115 ASN A O 1
ATOM 942 N N . THR A 1 116 ? -13.977 -7.203 -16.078 1 94.31 116 THR A N 1
ATOM 943 C CA . THR A 1 116 ? -13.344 -6.031 -16.672 1 94.31 116 THR A CA 1
ATOM 944 C C . THR A 1 116 ? -12.195 -6.445 -17.578 1 94.31 116 THR A C 1
ATOM 946 O O . THR A 1 116 ? -11.773 -5.68 -18.453 1 94.31 116 THR A O 1
ATOM 949 N N . LEU A 1 117 ? -11.672 -7.637 -17.406 1 94.88 117 LEU A N 1
ATOM 950 C CA . LEU A 1 117 ? -10.516 -8.109 -18.156 1 94.88 117 LEU A CA 1
ATOM 951 C C . LEU A 1 117 ? -10.938 -9.062 -19.266 1 94.88 117 LEU A C 1
ATOM 953 O O . LEU A 1 117 ? -10.117 -9.469 -20.094 1 94.88 117 LEU A O 1
ATOM 957 N N . THR A 1 118 ? -12.164 -9.391 -19.391 1 90.88 118 THR A N 1
ATOM 958 C CA . THR A 1 118 ? -12.695 -10.445 -20.234 1 90.88 118 THR A CA 1
ATOM 959 C C . THR A 1 118 ? -12.352 -10.188 -21.703 1 90.88 118 THR A C 1
ATOM 961 O O . THR A 1 118 ? -12.086 -11.117 -22.453 1 90.88 118 THR A O 1
ATOM 964 N N . SER A 1 119 ? -12.344 -8.906 -22.062 1 91.69 119 SER A N 1
ATOM 965 C CA . SER A 1 119 ? -12.086 -8.562 -23.453 1 91.69 119 SER A CA 1
ATOM 966 C C . SER A 1 119 ? -10.688 -9.008 -23.875 1 91.69 119 SER A C 1
ATOM 968 O O . SER A 1 119 ? -10.453 -9.297 -25.062 1 91.69 119 SER A O 1
ATOM 970 N N . GLN A 1 120 ? -9.844 -9.117 -22.922 1 91.5 120 GLN A N 1
ATOM 971 C CA . GLN A 1 120 ? -8.477 -9.539 -23.203 1 91.5 120 GLN A CA 1
ATOM 972 C C . GLN A 1 120 ? -8.375 -11.062 -23.281 1 91.5 120 GLN A C 1
ATOM 974 O O . GLN A 1 120 ? -7.367 -11.594 -23.75 1 91.5 120 GLN A O 1
ATOM 979 N N . PHE A 1 121 ? -9.438 -11.75 -22.938 1 93.31 121 PHE A N 1
ATOM 980 C CA . PHE A 1 121 ? -9.375 -13.195 -22.812 1 93.31 121 PHE A CA 1
ATOM 981 C C . PHE A 1 121 ? -10.367 -13.859 -23.766 1 93.31 121 PHE A C 1
ATOM 983 O O . PHE A 1 121 ? -10.227 -15.039 -24.094 1 93.31 121 PHE A O 1
ATOM 990 N N . SER A 1 122 ? -11.414 -13.273 -24.266 1 87.62 122 SER A N 1
ATOM 991 C CA . SER A 1 122 ? -12.562 -13.844 -24.969 1 87.62 122 SER A CA 1
ATOM 992 C C . SER A 1 122 ? -12.141 -14.492 -26.281 1 87.62 122 SER A C 1
ATOM 994 O O . SER A 1 122 ? -12.688 -15.531 -26.672 1 87.62 122 SER A O 1
ATOM 996 N N . ASP A 1 123 ? -11.195 -14.016 -26.969 1 89.88 123 ASP A N 1
ATOM 997 C CA . ASP A 1 123 ? -10.836 -14.523 -28.297 1 89.88 123 ASP A CA 1
ATOM 998 C C . ASP A 1 123 ? -9.656 -15.492 -28.203 1 89.88 123 ASP A C 1
ATOM 1000 O O . ASP A 1 123 ? -9.07 -15.852 -29.219 1 89.88 123 ASP A O 1
ATOM 1004 N N . LYS A 1 124 ? -9.383 -16.016 -27.016 1 93.19 124 LYS A N 1
ATOM 1005 C CA . LYS A 1 124 ? -8.195 -16.844 -26.844 1 93.19 124 LYS A CA 1
ATOM 1006 C C . LYS A 1 124 ? -8.57 -18.297 -26.625 1 93.19 124 LYS A C 1
ATOM 1008 O O . LYS A 1 124 ? -9.625 -18.594 -26.047 1 93.19 124 LYS A O 1
ATOM 1013 N N . LYS A 1 125 ? -7.715 -19.141 -27.094 1 92.62 125 LYS A N 1
ATOM 1014 C CA . LYS A 1 125 ? -7.824 -20.562 -26.781 1 92.62 125 LYS A CA 1
ATOM 1015 C C . LYS A 1 125 ? -7.484 -20.844 -25.328 1 92.62 125 LYS A C 1
ATOM 1017 O O . LYS A 1 125 ? -6.859 -20 -24.656 1 92.62 125 LYS A O 1
ATOM 1022 N N . PRO A 1 126 ? -7.816 -21.953 -24.781 1 89.56 126 PRO A N 1
ATOM 1023 C CA . PRO A 1 126 ? -7.609 -22.266 -23.375 1 89.56 126 PRO A CA 1
ATOM 1024 C C . PRO A 1 126 ? -6.152 -22.109 -22.938 1 89.56 126 PRO A C 1
ATOM 1026 O O . PRO A 1 126 ? -5.875 -21.5 -21.891 1 89.56 126 PRO A O 1
ATOM 1029 N N . GLU A 1 127 ? -5.285 -22.547 -23.75 1 88.94 127 GLU A N 1
ATOM 1030 C CA . GLU A 1 127 ? -3.871 -22.453 -23.406 1 88.94 127 GLU A CA 1
ATOM 1031 C C . GLU A 1 127 ? -3.391 -21 -23.438 1 88.94 127 GLU A C 1
ATOM 1033 O O . GLU A 1 127 ? -2.559 -20.594 -22.625 1 88.94 127 GLU A O 1
ATOM 1038 N N . GLU A 1 128 ? -3.93 -20.297 -24.328 1 94.56 128 GLU A N 1
ATOM 1039 C CA . GLU A 1 128 ? -3.58 -18.891 -24.453 1 94.56 128 GLU A CA 1
ATOM 1040 C C . GLU A 1 128 ? -4.141 -18.078 -23.297 1 94.56 128 GLU A C 1
ATOM 1042 O O . GLU A 1 128 ? -3.543 -17.078 -22.875 1 94.56 128 GLU A O 1
ATOM 1047 N N . LYS A 1 129 ? -5.277 -18.484 -22.812 1 95.44 129 LYS A N 1
ATOM 1048 C CA . LYS A 1 129 ? -5.871 -17.828 -21.656 1 95.44 129 LYS A CA 1
ATOM 1049 C C . LYS A 1 129 ? -4.98 -17.969 -20.422 1 95.44 129 LYS A C 1
ATOM 1051 O O . LYS A 1 129 ? -4.836 -17.016 -19.641 1 95.44 129 LYS A O 1
ATOM 1056 N N . ILE A 1 130 ? -4.43 -19.125 -20.312 1 94.5 130 ILE A N 1
ATOM 1057 C CA . ILE A 1 130 ? -3.568 -19.375 -19.172 1 94.5 130 ILE A CA 1
ATOM 1058 C C . ILE A 1 130 ? -2.346 -18.469 -19.234 1 94.5 130 ILE A C 1
ATOM 1060 O O . ILE A 1 130 ? -1.961 -17.859 -18.234 1 94.5 130 ILE A O 1
ATOM 1064 N N . VAL A 1 131 ? -1.778 -18.359 -20.391 1 94.62 131 VAL A N 1
ATOM 1065 C CA . VAL A 1 131 ? -0.608 -17.516 -20.578 1 94.62 131 VAL A CA 1
ATOM 1066 C C . VAL A 1 131 ? -0.979 -16.062 -20.312 1 94.62 131 VAL A C 1
ATOM 1068 O O . VAL A 1 131 ? -0.243 -15.336 -19.625 1 94.62 131 VAL A O 1
ATOM 1071 N N . ALA A 1 132 ? -2.076 -15.656 -20.781 1 96.5 132 ALA A N 1
ATOM 1072 C CA . ALA A 1 132 ? -2.559 -14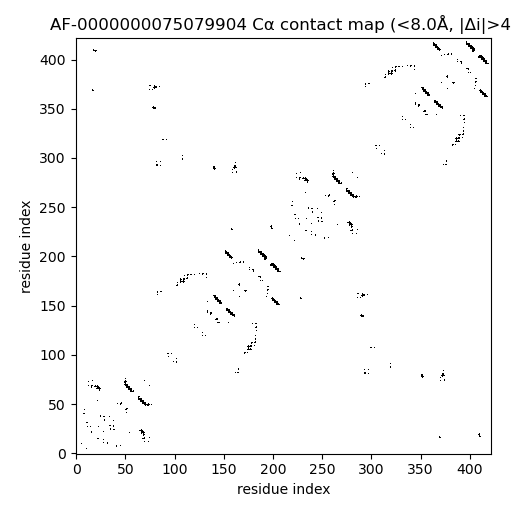.297 -20.547 1 96.5 132 ALA A CA 1
ATOM 1073 C C . ALA A 1 132 ? -2.775 -14.039 -19.062 1 96.5 132 ALA A C 1
ATOM 1075 O O . ALA A 1 132 ? -2.451 -12.961 -18.562 1 96.5 132 ALA A O 1
ATOM 1076 N N . LEU A 1 133 ? -3.303 -15.008 -18.406 1 97.12 133 LEU A N 1
ATOM 1077 C CA . LEU A 1 133 ? -3.527 -14.906 -16.969 1 97.12 133 LEU A CA 1
ATOM 1078 C C . LEU A 1 133 ? -2.207 -14.742 -16.219 1 97.12 133 LEU A C 1
ATOM 1080 O O . LEU A 1 133 ? -2.084 -13.891 -15.344 1 97.12 133 LEU A O 1
ATOM 1084 N N . ILE A 1 134 ? -1.264 -15.508 -16.609 1 96.69 134 ILE A N 1
ATOM 1085 C CA . ILE A 1 134 ? 0.045 -15.445 -15.969 1 96.69 134 ILE A CA 1
ATOM 1086 C C . ILE A 1 134 ? 0.645 -14.055 -16.172 1 96.69 134 ILE A C 1
ATOM 1088 O O . ILE A 1 134 ? 1.175 -13.461 -15.227 1 96.69 134 ILE A O 1
ATOM 1092 N N . ASN A 1 135 ? 0.515 -13.57 -17.328 1 96.5 135 ASN A N 1
ATOM 1093 C CA . ASN A 1 135 ? 1.015 -12.234 -17.625 1 96.5 135 ASN A CA 1
ATOM 1094 C C . ASN A 1 135 ? 0.303 -11.172 -16.781 1 96.5 135 ASN A C 1
ATOM 1096 O O . ASN A 1 135 ? 0.94 -10.258 -16.266 1 96.5 135 ASN A O 1
ATOM 1100 N N . THR A 1 136 ? -0.947 -11.328 -16.656 1 96.12 136 THR A N 1
ATOM 1101 C CA . THR A 1 136 ? -1.737 -10.414 -15.836 1 96.12 136 THR A CA 1
ATOM 1102 C C . THR A 1 136 ? -1.299 -10.484 -14.383 1 96.12 136 THR A C 1
ATOM 1104 O O . THR A 1 136 ? -1.062 -9.453 -13.75 1 96.12 136 THR A O 1
ATOM 1107 N N . MET A 1 137 ? -1.152 -11.633 -13.891 1 96.56 137 MET A N 1
ATOM 1108 C CA . MET A 1 137 ? -0.736 -11.836 -12.508 1 96.56 137 MET A CA 1
ATOM 1109 C C . MET A 1 137 ? 0.672 -11.297 -12.273 1 96.56 137 MET A C 1
ATOM 1111 O O . MET A 1 137 ? 0.943 -10.672 -11.25 1 96.56 137 MET A O 1
ATOM 1115 N N . GLN A 1 138 ? 1.535 -11.508 -13.242 1 96 138 GLN A N 1
ATOM 1116 C CA . GLN A 1 138 ? 2.885 -10.961 -13.148 1 96 138 GLN A CA 1
ATOM 1117 C C . GLN A 1 138 ? 2.857 -9.43 -13.109 1 96 138 GLN A C 1
ATOM 1119 O O . GLN A 1 138 ? 3.557 -8.812 -12.297 1 96 138 GLN A O 1
ATOM 1124 N N . SER A 1 139 ? 2.035 -8.844 -13.898 1 95 139 SER A N 1
ATOM 1125 C CA . SER A 1 139 ? 1.938 -7.391 -13.961 1 95 139 SER A CA 1
ATOM 1126 C C . SER A 1 139 ? 1.398 -6.816 -12.656 1 95 139 SER A C 1
ATOM 1128 O O . SER A 1 139 ? 1.721 -5.684 -12.289 1 95 139 SER A O 1
ATOM 1130 N N . LEU A 1 140 ? 0.632 -7.648 -11.977 1 94.25 140 LEU A N 1
ATOM 1131 C CA . LEU A 1 140 ? 0.061 -7.219 -10.703 1 94.25 140 LEU A CA 1
ATOM 1132 C C . LEU A 1 140 ? 1.04 -7.461 -9.555 1 94.25 140 LEU A C 1
ATOM 1134 O O . LEU A 1 140 ? 0.846 -6.953 -8.453 1 94.25 140 LEU A O 1
ATOM 1138 N N . GLY A 1 141 ? 2.094 -8.297 -9.828 1 96.56 141 GLY A N 1
ATOM 1139 C CA . GLY A 1 141 ? 3.156 -8.438 -8.852 1 96.56 141 GLY A CA 1
ATOM 1140 C C . GLY A 1 141 ? 3.148 -9.789 -8.156 1 96.56 141 GLY A C 1
ATOM 1141 O O . GLY A 1 141 ? 3.947 -10.031 -7.246 1 96.56 141 GLY A O 1
ATOM 1142 N N . TYR A 1 142 ? 2.387 -10.781 -8.594 1 97.5 142 TYR A N 1
ATOM 1143 C CA . TYR A 1 142 ? 2.203 -12.055 -7.906 1 97.5 142 TYR A CA 1
ATOM 1144 C C . TYR A 1 142 ? 3.457 -12.914 -8.008 1 97.5 142 TYR A C 1
ATOM 1146 O O . TYR A 1 142 ? 3.609 -13.891 -7.273 1 97.5 142 TYR A O 1
ATOM 1154 N N . HIS A 1 143 ? 4.316 -12.562 -8.953 1 96.19 143 HIS A N 1
ATOM 1155 C CA . HIS A 1 143 ? 5.422 -13.461 -9.273 1 96.19 143 HIS A CA 1
ATOM 1156 C C . HIS A 1 143 ? 4.922 -14.859 -9.609 1 96.19 143 HIS A C 1
ATOM 1158 O O . HIS A 1 143 ? 5.348 -15.844 -9 1 96.19 143 HIS A O 1
ATOM 1164 N N . ALA A 1 144 ? 4.137 -14.93 -10.617 1 97.19 144 ALA A N 1
ATOM 1165 C CA . ALA A 1 144 ? 3.432 -16.156 -10.992 1 97.19 144 ALA A CA 1
ATOM 1166 C C . ALA A 1 144 ? 4.145 -16.875 -12.133 1 97.19 144 ALA A C 1
ATOM 1168 O O . ALA A 1 144 ? 4.773 -16.234 -12.977 1 97.19 144 ALA A O 1
ATOM 1169 N N . SER A 1 145 ? 4.09 -18.141 -12.148 1 95.62 145 SER A N 1
ATOM 1170 C CA . SER A 1 145 ? 4.633 -18.984 -13.211 1 95.62 145 SER A CA 1
ATOM 1171 C C . SER A 1 145 ? 3.738 -20.188 -13.484 1 95.62 145 SER A C 1
ATOM 1173 O O . SER A 1 145 ? 2.871 -20.516 -12.672 1 95.62 145 SER A O 1
ATOM 1175 N N . LEU A 1 146 ? 3.986 -20.719 -14.648 1 94.5 146 LEU A N 1
ATOM 1176 C CA . LEU A 1 146 ? 3.254 -21.922 -15.055 1 94.5 146 LEU A CA 1
ATOM 1177 C C . LEU A 1 146 ? 4.137 -23.156 -14.969 1 94.5 146 LEU A C 1
ATOM 1179 O O . LEU A 1 146 ? 5.289 -23.141 -15.414 1 94.5 146 LEU A O 1
ATOM 1183 N N . ASP A 1 147 ? 3.664 -24.125 -14.258 1 88.69 147 ASP A N 1
ATOM 1184 C CA . ASP A 1 147 ? 4.301 -25.438 -14.219 1 88.69 147 ASP A CA 1
ATOM 1185 C C . ASP A 1 147 ? 3.453 -26.484 -14.945 1 88.69 147 ASP A C 1
ATOM 1187 O O . ASP A 1 147 ? 2.312 -26.75 -14.547 1 88.69 147 ASP A O 1
ATOM 1191 N N . THR A 1 148 ? 4.008 -27.141 -15.984 1 82.56 148 THR A N 1
ATOM 1192 C CA . THR A 1 148 ? 3.258 -28.109 -16.781 1 82.56 148 THR A CA 1
ATOM 1193 C C . THR A 1 148 ? 3.822 -29.516 -16.594 1 82.56 148 THR A C 1
ATOM 1195 O O . THR A 1 148 ? 3.451 -30.438 -17.328 1 82.56 148 THR A O 1
ATOM 1198 N N . ASN A 1 149 ? 4.617 -29.734 -15.664 1 77.56 149 ASN A N 1
ATOM 1199 C CA . ASN A 1 149 ? 5.312 -31 -15.523 1 77.56 149 ASN A CA 1
ATOM 1200 C C . ASN A 1 149 ? 4.359 -32.125 -15.094 1 77.56 149 ASN A C 1
ATOM 1202 O O . ASN A 1 149 ? 4.621 -33.281 -15.352 1 77.56 149 ASN A O 1
ATOM 1206 N N . THR A 1 150 ? 3.285 -31.844 -14.477 1 67.44 150 THR A N 1
ATOM 1207 C CA . THR A 1 150 ? 2.471 -32.906 -13.867 1 67.44 150 THR A CA 1
ATOM 1208 C C . THR A 1 150 ? 1.243 -33.188 -14.727 1 67.44 150 THR A C 1
ATOM 1210 O O . THR A 1 150 ? 0.296 -33.844 -14.266 1 67.44 150 THR A O 1
ATOM 1213 N N . GLY A 1 151 ? 1.231 -32.969 -16.016 1 76.38 151 GLY A N 1
ATOM 1214 C CA . GLY A 1 151 ? 0.096 -33.281 -16.875 1 76.38 151 GLY A CA 1
ATOM 1215 C C . GLY A 1 151 ? -0.97 -32.188 -16.844 1 76.38 151 GLY A C 1
ATOM 1216 O O . GLY A 1 151 ? -1.537 -31.844 -17.891 1 76.38 151 GLY A O 1
ATOM 1217 N N . GLN A 1 152 ? -1.335 -31.734 -15.602 1 86.06 152 GLN A N 1
ATOM 1218 C CA . GLN A 1 152 ? -2.26 -30.609 -15.508 1 86.06 152 GLN A CA 1
ATOM 1219 C C . GLN A 1 152 ? -1.516 -29.297 -15.25 1 86.06 152 GLN A C 1
ATOM 1221 O O . GLN A 1 152 ? -0.559 -29.266 -14.469 1 86.06 152 GLN A O 1
ATOM 1226 N N . PRO A 1 153 ? -2.008 -28.297 -15.938 1 92.44 153 PRO A N 1
ATOM 1227 C CA . PRO A 1 153 ? -1.328 -27.016 -15.719 1 92.44 153 PRO A CA 1
ATOM 1228 C C . PRO A 1 153 ? -1.478 -26.516 -14.281 1 92.44 153 PRO A C 1
ATOM 1230 O O . PRO A 1 153 ? -2.557 -26.625 -13.695 1 92.44 153 PRO A O 1
ATOM 1233 N N . VAL A 1 154 ? -0.388 -26.094 -13.75 1 95.06 154 VAL A N 1
ATOM 1234 C CA . VAL A 1 154 ? -0.364 -25.578 -12.391 1 95.06 154 VAL A CA 1
ATOM 1235 C C . VAL A 1 154 ? 0.19 -24.156 -12.391 1 95.06 154 VAL A C 1
ATOM 1237 O O . VAL A 1 154 ? 1.241 -23.891 -12.977 1 95.06 154 VAL A O 1
ATOM 1240 N N . ILE A 1 155 ? -0.576 -23.266 -11.75 1 96.25 155 ILE A N 1
ATOM 1241 C CA . ILE A 1 155 ? -0.088 -21.906 -11.539 1 96.25 155 ILE A CA 1
ATOM 1242 C C . ILE A 1 155 ? 0.504 -21.781 -10.141 1 96.25 155 ILE A C 1
ATOM 1244 O O . ILE A 1 155 ? -0.134 -22.156 -9.156 1 96.25 155 ILE A O 1
ATOM 1248 N N . LYS A 1 156 ? 1.693 -21.266 -10.102 1 96.25 156 LYS A N 1
ATOM 1249 C CA . LYS A 1 156 ? 2.365 -21.031 -8.828 1 96.25 156 LYS A CA 1
ATOM 1250 C C . LYS A 1 156 ? 2.682 -19.547 -8.648 1 96.25 156 LYS A C 1
ATOM 1252 O O . LYS A 1 156 ? 3.238 -18.906 -9.547 1 96.25 156 LYS A O 1
ATOM 1257 N N . ALA A 1 157 ? 2.303 -19 -7.539 1 97.06 157 ALA A N 1
ATOM 1258 C CA . ALA A 1 157 ? 2.592 -17.609 -7.188 1 97.06 157 ALA A CA 1
ATOM 1259 C C . ALA A 1 157 ? 3.398 -17.531 -5.895 1 97.06 157 ALA A C 1
ATOM 1261 O O . ALA A 1 157 ? 3.039 -18.156 -4.891 1 97.06 157 ALA A O 1
ATOM 1262 N N . SER A 1 158 ? 4.414 -16.734 -5.914 1 96.31 158 SER A N 1
ATOM 1263 C CA . SER A 1 158 ? 5.301 -16.703 -4.758 1 96.31 158 SER A CA 1
ATOM 1264 C C . SER A 1 158 ? 5.172 -15.383 -3.998 1 96.31 158 SER A C 1
ATOM 1266 O O . SER A 1 158 ? 5.797 -15.195 -2.951 1 96.31 158 SER A O 1
ATOM 1268 N N . ASN A 1 159 ? 4.355 -14.492 -4.484 1 97.19 159 ASN A N 1
ATOM 1269 C CA . ASN A 1 159 ? 4.152 -13.211 -3.812 1 97.19 159 ASN A CA 1
ATOM 1270 C C . ASN A 1 159 ? 2.67 -12.867 -3.701 1 97.19 159 ASN A C 1
ATOM 1272 O O . ASN A 1 159 ? 1.986 -12.711 -4.715 1 97.19 159 ASN A O 1
ATOM 1276 N N . CYS A 1 160 ? 2.27 -12.805 -2.525 1 96.88 160 CYS A N 1
ATOM 1277 C CA . CYS A 1 160 ? 0.915 -12.312 -2.291 1 96.88 160 CYS A CA 1
ATOM 1278 C C . CYS A 1 160 ? 0.868 -10.789 -2.342 1 96.88 160 CYS A C 1
ATOM 1280 O O . CYS A 1 160 ? 1.472 -10.117 -1.503 1 96.88 160 CYS A O 1
ATOM 1282 N N . VAL A 1 161 ? 0.05 -10.258 -3.221 1 97.44 161 VAL A N 1
ATOM 1283 C CA . VAL A 1 161 ? 0.049 -8.82 -3.451 1 97.44 161 VAL A CA 1
ATOM 1284 C C . VAL A 1 161 ? -0.808 -8.125 -2.393 1 97.44 161 VAL A C 1
ATOM 1286 O O . VAL A 1 161 ? -0.889 -6.898 -2.357 1 97.44 161 VAL A O 1
ATOM 1289 N N . TYR A 1 162 ? -1.411 -8.844 -1.508 1 97.19 162 TYR A N 1
ATOM 1290 C CA . TYR A 1 162 ? -2.127 -8.344 -0.339 1 97.19 162 TYR A CA 1
ATOM 1291 C C . TYR A 1 162 ? -1.747 -9.133 0.91 1 97.19 162 TYR A C 1
ATOM 1293 O O . TYR A 1 162 ? -2.605 -9.453 1.732 1 97.19 162 TYR A O 1
ATOM 1301 N N . HIS A 1 163 ? -0.541 -9.391 1.066 1 96 163 HIS A N 1
ATOM 1302 C CA . HIS A 1 163 ? 0.037 -10.281 2.07 1 96 163 HIS A CA 1
ATOM 1303 C C . HIS A 1 163 ? -0.473 -9.938 3.467 1 96 163 HIS A C 1
ATOM 1305 O O . HIS A 1 163 ? -0.989 -10.805 4.176 1 96 163 HIS A O 1
ATOM 1311 N N . ASP A 1 164 ? -0.416 -8.703 3.889 1 96 164 ASP A N 1
ATOM 1312 C CA . ASP A 1 164 ? -0.805 -8.305 5.234 1 96 164 ASP A CA 1
ATOM 1313 C C . ASP A 1 164 ? -2.287 -8.57 5.484 1 96 164 ASP A C 1
ATOM 1315 O O . ASP A 1 164 ? -2.676 -8.977 6.582 1 96 164 ASP A O 1
ATOM 1319 N N . LEU A 1 165 ? -3.068 -8.336 4.484 1 97.38 165 LEU A N 1
ATOM 1320 C CA . LEU A 1 165 ? -4.504 -8.555 4.602 1 97.38 165 LEU A CA 1
ATOM 1321 C C . LEU A 1 165 ? -4.832 -10.039 4.609 1 97.38 165 LEU A C 1
ATOM 1323 O O . LEU A 1 165 ? -5.629 -10.5 5.43 1 97.38 165 LEU A O 1
ATOM 1327 N N . ALA A 1 166 ? -4.168 -10.773 3.75 1 96.06 166 ALA A N 1
ATOM 1328 C CA . ALA A 1 166 ? -4.441 -12.203 3.605 1 96.06 166 ALA A CA 1
ATOM 1329 C C . ALA A 1 166 ? -4.094 -12.961 4.883 1 96.06 166 ALA A C 1
ATOM 1331 O O . ALA A 1 166 ? -4.723 -13.969 5.207 1 96.06 166 ALA A O 1
ATOM 1332 N N . GLN A 1 167 ? -3.115 -12.484 5.605 1 92.75 167 GLN A N 1
ATOM 1333 C CA . GLN A 1 167 ? -2.727 -13.102 6.871 1 92.75 167 GLN A CA 1
ATOM 1334 C C . GLN A 1 167 ? -3.85 -13 7.898 1 92.75 167 GLN A C 1
ATOM 1336 O O . GLN A 1 167 ? -4.023 -13.906 8.719 1 92.75 167 GLN A O 1
ATOM 1341 N N . GLN A 1 168 ? -4.625 -11.977 7.73 1 92.75 168 GLN A N 1
ATOM 1342 C CA . GLN A 1 168 ? -5.691 -11.734 8.695 1 92.75 168 GLN A CA 1
ATOM 1343 C C . GLN A 1 168 ? -7.031 -12.258 8.172 1 92.75 168 GLN A C 1
ATOM 1345 O O . GLN A 1 168 ? -7.898 -12.648 8.961 1 92.75 168 GLN A O 1
ATOM 1350 N N . PHE A 1 169 ? -7.133 -12.25 6.871 1 94.62 169 PHE A N 1
ATOM 1351 C CA . PHE A 1 169 ? -8.375 -12.648 6.219 1 94.62 169 PHE A CA 1
ATOM 1352 C C . PHE A 1 169 ? -8.109 -13.703 5.152 1 94.62 169 PHE A C 1
ATOM 1354 O O . PHE A 1 169 ? -8.109 -13.391 3.957 1 94.62 169 PHE A O 1
ATOM 1361 N N . SER A 1 170 ? -8.039 -14.961 5.539 1 88.81 170 SER A N 1
ATOM 1362 C CA . SER A 1 170 ? -7.727 -16.016 4.574 1 88.81 170 SER A CA 1
ATOM 1363 C C . SER A 1 170 ? -8.805 -16.125 3.506 1 88.81 170 SER A C 1
ATOM 1365 O O . SER A 1 170 ? -8.531 -16.5 2.367 1 88.81 170 SER A O 1
ATOM 1367 N N . ASP A 1 171 ? -9.992 -15.633 3.844 1 91.12 171 ASP A N 1
ATOM 1368 C CA . ASP A 1 171 ? -11.102 -15.648 2.895 1 91.12 171 ASP A CA 1
ATOM 1369 C C . ASP A 1 171 ? -10.836 -14.703 1.724 1 91.12 171 ASP A C 1
ATOM 1371 O O . ASP A 1 171 ? -11.484 -14.805 0.682 1 91.12 171 ASP A O 1
ATOM 1375 N N . LEU A 1 172 ? -9.938 -13.852 1.874 1 92.69 172 LEU A N 1
ATOM 1376 C CA . LEU A 1 172 ? -9.562 -12.938 0.801 1 92.69 172 LEU A CA 1
ATOM 1377 C C . LEU A 1 172 ? -9.039 -13.703 -0.408 1 92.69 172 LEU A C 1
ATOM 1379 O O . LEU A 1 172 ? -9.18 -13.25 -1.545 1 92.69 172 LEU A O 1
ATOM 1383 N N . CYS A 1 173 ? -8.555 -14.938 -0.153 1 94.5 173 CYS A N 1
ATOM 1384 C CA . CYS A 1 173 ? -8 -15.742 -1.231 1 94.5 173 CYS A CA 1
ATOM 1385 C C . CYS A 1 173 ? -9.094 -16.234 -2.172 1 94.5 173 CYS A C 1
ATOM 1387 O O . CYS A 1 173 ? -8.82 -16.625 -3.305 1 94.5 173 CYS A O 1
ATOM 1389 N N . ASP A 1 174 ? -10.352 -16.141 -1.699 1 95.31 174 ASP A N 1
ATOM 1390 C CA . ASP A 1 174 ? -11.492 -16.438 -2.566 1 95.31 174 ASP A CA 1
ATOM 1391 C C . ASP A 1 174 ? -11.578 -15.43 -3.713 1 95.31 174 ASP A C 1
ATOM 1393 O O . ASP A 1 174 ? -12.062 -15.758 -4.797 1 95.31 174 ASP A O 1
ATOM 1397 N N . PHE A 1 175 ? -11.117 -14.273 -3.486 1 96.94 175 PHE A N 1
ATOM 1398 C CA . PHE A 1 175 ? -11.016 -13.266 -4.535 1 96.94 175 PHE A CA 1
ATOM 1399 C C . PHE A 1 175 ? -10.164 -13.773 -5.691 1 96.94 175 PHE A C 1
ATOM 1401 O O . PHE A 1 175 ? -10.586 -13.734 -6.848 1 96.94 175 PHE A O 1
ATOM 1408 N N . ASP A 1 176 ? -8.992 -14.297 -5.387 1 96.69 176 ASP A N 1
ATOM 1409 C CA . ASP A 1 176 ? -8.086 -14.828 -6.398 1 96.69 176 ASP A CA 1
ATOM 1410 C C . ASP A 1 176 ? -8.695 -16.047 -7.094 1 96.69 176 ASP A C 1
ATOM 1412 O O . ASP A 1 176 ? -8.57 -16.203 -8.312 1 96.69 176 ASP A O 1
ATOM 1416 N N . HIS A 1 177 ? -9.32 -16.875 -6.289 1 96.38 177 HIS A N 1
ATOM 1417 C CA . HIS A 1 177 ? -9.977 -18.062 -6.836 1 96.38 177 HIS A CA 1
ATOM 1418 C C . HIS A 1 177 ? -11.008 -17.672 -7.891 1 96.38 177 HIS A C 1
ATOM 1420 O O . HIS A 1 177 ? -11 -18.219 -9 1 96.38 177 HIS A O 1
ATOM 1426 N N . ALA A 1 178 ? -11.836 -16.75 -7.531 1 97.38 178 ALA A N 1
ATOM 1427 C CA . ALA A 1 178 ? -12.891 -16.297 -8.43 1 97.38 178 ALA A CA 1
ATOM 1428 C C . ALA A 1 178 ? -12.305 -15.641 -9.68 1 97.38 178 ALA A C 1
ATOM 1430 O O . ALA A 1 178 ? -12.758 -15.898 -10.797 1 97.38 178 ALA A O 1
ATOM 1431 N N . LEU A 1 179 ? -11.305 -14.844 -9.5 1 97.38 179 LEU A N 1
ATOM 1432 C CA . LEU A 1 179 ? -10.648 -14.164 -10.609 1 97.38 179 LEU A CA 1
ATOM 1433 C C . LEU A 1 179 ? -10.094 -15.164 -11.617 1 97.38 179 LEU A C 1
ATOM 1435 O O . LEU A 1 179 ? -10.414 -15.102 -12.805 1 97.38 179 LEU A O 1
ATOM 1439 N N . ILE A 1 180 ? -9.352 -16.125 -11.141 1 97.19 180 ILE A N 1
ATOM 1440 C CA . ILE A 1 180 ? -8.648 -17.078 -11.984 1 97.19 180 ILE A CA 1
ATOM 1441 C C . ILE A 1 180 ? -9.656 -17.984 -12.68 1 97.19 180 ILE A C 1
ATOM 1443 O O . ILE A 1 180 ? -9.625 -18.141 -13.906 1 97.19 180 ILE A O 1
ATOM 1447 N N . SER A 1 181 ? -10.594 -18.531 -11.898 1 96.44 181 SER A N 1
ATOM 1448 C CA . SER A 1 181 ? -11.562 -19.469 -12.453 1 96.44 181 SER A CA 1
ATOM 1449 C C . SER A 1 181 ? -12.453 -18.797 -13.492 1 96.44 181 SER A C 1
ATOM 1451 O O . SER A 1 181 ? -12.773 -19.406 -14.523 1 96.44 181 SER A O 1
ATOM 1453 N N . THR A 1 182 ? -12.836 -17.578 -13.25 1 96.31 182 THR A N 1
ATOM 1454 C CA . THR A 1 182 ? -13.711 -16.844 -14.172 1 96.31 182 THR A CA 1
ATOM 1455 C C . THR A 1 182 ? -12.977 -16.531 -15.469 1 96.31 182 THR A C 1
ATOM 1457 O O . THR A 1 182 ? -13.516 -16.734 -16.562 1 96.31 182 THR A O 1
ATOM 1460 N N . LEU A 1 183 ? -11.766 -16.078 -15.375 1 96.19 183 LEU A N 1
ATOM 1461 C CA . LEU A 1 183 ? -11.008 -15.711 -16.562 1 96.19 183 LEU A CA 1
ATOM 1462 C C . LEU A 1 183 ? -10.703 -16.938 -17.422 1 96.19 183 LEU A C 1
ATOM 1464 O O . LEU A 1 183 ? -10.719 -16.859 -18.641 1 96.19 183 LEU A O 1
ATOM 1468 N N . LEU A 1 184 ? -10.469 -18.062 -16.766 1 94.88 184 LEU A N 1
ATOM 1469 C CA . LEU A 1 184 ? -10.109 -19.281 -17.484 1 94.88 184 LEU A CA 1
ATOM 1470 C C . LEU A 1 184 ? -11.359 -20.047 -17.906 1 94.88 184 LEU A C 1
ATOM 1472 O O . LEU A 1 184 ? -11.289 -20.938 -18.75 1 94.88 184 LEU A O 1
ATOM 1476 N N . ASP A 1 185 ? -12.492 -19.672 -17.297 1 93.19 185 ASP A N 1
ATOM 1477 C CA . ASP A 1 185 ? -13.742 -20.391 -17.5 1 93.19 185 ASP A CA 1
ATOM 1478 C C . ASP A 1 185 ? -13.57 -21.891 -17.234 1 93.19 185 ASP A C 1
ATOM 1480 O O . ASP A 1 185 ? -13.961 -22.719 -18.047 1 93.19 185 ASP A O 1
ATOM 1484 N N . ARG A 1 186 ? -12.852 -22.219 -16.141 1 91.88 186 ARG A N 1
ATOM 1485 C CA . ARG A 1 186 ? -12.578 -23.578 -15.68 1 91.88 186 ARG A CA 1
ATOM 1486 C C . ARG A 1 186 ? -12.492 -23.625 -14.156 1 91.88 186 ARG A C 1
ATOM 1488 O O . ARG A 1 186 ? -12.047 -22.672 -13.523 1 91.88 186 ARG A O 1
ATOM 1495 N N . PRO A 1 187 ? -12.883 -24.75 -13.641 1 93.12 187 PRO A N 1
ATOM 1496 C CA . PRO A 1 187 ? -12.664 -24.891 -12.203 1 93.12 187 PRO A CA 1
ATOM 1497 C C . PRO A 1 187 ? -11.188 -25 -11.836 1 93.12 187 PRO A C 1
ATOM 1499 O O . PRO A 1 187 ? -10.398 -25.547 -12.602 1 93.12 187 PRO A O 1
ATOM 1502 N N . ILE A 1 188 ? -10.891 -24.453 -10.68 1 95.44 188 ILE A N 1
ATOM 1503 C CA . ILE A 1 188 ? -9.516 -24.562 -10.195 1 95.44 188 ILE A CA 1
ATOM 1504 C C . ILE A 1 188 ? -9.523 -25.062 -8.75 1 95.44 188 ILE A C 1
ATOM 1506 O O . ILE A 1 188 ? -10.547 -25 -8.062 1 95.44 188 ILE A O 1
ATOM 1510 N N . GLU A 1 189 ? -8.406 -25.625 -8.406 1 95 189 GLU A N 1
ATOM 1511 C CA . GLU A 1 189 ? -8.195 -26.062 -7.035 1 95 189 GLU A CA 1
ATOM 1512 C C . GLU A 1 189 ? -6.918 -25.469 -6.457 1 95 189 GLU A C 1
ATOM 1514 O O . GLU A 1 189 ? -5.836 -25.625 -7.02 1 95 189 GLU A O 1
ATOM 1519 N N . GLN A 1 190 ? -7.117 -24.812 -5.363 1 94.69 190 GLN A N 1
ATOM 1520 C CA . GLN A 1 190 ? -5.926 -24.297 -4.684 1 94.69 190 GLN A CA 1
ATOM 1521 C C . GLN A 1 190 ? -5.309 -25.375 -3.785 1 94.69 190 GLN A C 1
ATOM 1523 O O . GLN A 1 190 ? -5.922 -25.781 -2.801 1 94.69 190 GLN A O 1
ATOM 1528 N N . THR A 1 191 ? -4.098 -25.688 -4.078 1 94.38 191 THR A N 1
ATOM 1529 C CA . THR A 1 191 ? -3.488 -26.828 -3.387 1 94.38 191 THR A CA 1
ATOM 1530 C C . THR A 1 191 ? -2.492 -26.344 -2.336 1 94.38 191 THR A C 1
ATOM 1532 O O . THR A 1 191 ? -2.078 -27.109 -1.467 1 94.38 191 THR A O 1
ATOM 1535 N N . ALA A 1 192 ? -2.078 -25.156 -2.391 1 94.62 192 ALA A N 1
ATOM 1536 C CA . ALA A 1 192 ? -1.203 -24.516 -1.413 1 94.62 192 ALA A CA 1
ATOM 1537 C C . ALA A 1 192 ? -1.544 -23.047 -1.258 1 94.62 192 ALA A C 1
ATOM 1539 O O . ALA A 1 192 ? -2 -22.391 -2.207 1 94.62 192 ALA A O 1
ATOM 1540 N N . CYS A 1 193 ? -1.351 -22.484 -0.091 1 94.25 193 CYS A N 1
ATOM 1541 C CA . CYS A 1 193 ? -1.708 -21.109 0.198 1 94.25 193 CYS A CA 1
ATOM 1542 C C . CYS A 1 193 ? -0.716 -20.484 1.17 1 94.25 193 CYS A C 1
ATOM 1544 O O . CYS A 1 193 ? -0.529 -20.984 2.281 1 94.25 193 CYS A O 1
ATOM 1546 N N . MET A 1 194 ? -0.219 -19.422 0.881 1 92.75 194 MET A N 1
ATOM 1547 C CA . MET A 1 194 ? 0.763 -18.719 1.713 1 92.75 194 MET A CA 1
ATOM 1548 C C . MET A 1 194 ? 0.125 -18.219 3.002 1 92.75 194 MET A C 1
ATOM 1550 O O . MET A 1 194 ? 0.765 -18.203 4.055 1 92.75 194 MET A O 1
ATOM 1554 N N . ALA A 1 195 ? -1.064 -17.812 2.893 1 90.38 195 ALA A N 1
ATOM 1555 C CA . ALA A 1 195 ? -1.754 -17.312 4.078 1 90.38 195 ALA A CA 1
ATOM 1556 C C . ALA A 1 195 ? -1.97 -18.422 5.098 1 90.38 195 ALA A C 1
ATOM 1558 O O . ALA A 1 195 ? -2.25 -18.156 6.27 1 90.38 195 ALA A O 1
ATOM 1559 N N . ARG A 1 196 ? -1.826 -19.562 4.664 1 89.81 196 ARG A N 1
ATOM 1560 C CA . ARG A 1 196 ? -2.01 -20.703 5.547 1 89.81 196 ARG A CA 1
ATOM 1561 C C . ARG A 1 196 ? -0.674 -21.359 5.879 1 89.81 196 ARG A C 1
ATOM 1563 O O . ARG A 1 196 ? -0.634 -22.5 6.34 1 89.81 196 ARG A O 1
ATOM 1570 N N . GLY A 1 197 ? 0.378 -20.75 5.535 1 86.88 197 GLY A N 1
ATOM 1571 C CA . GLY A 1 197 ? 1.683 -21.203 5.996 1 86.88 197 GLY A CA 1
ATOM 1572 C C . GLY A 1 197 ? 2.51 -21.859 4.91 1 86.88 197 GLY A C 1
ATOM 1573 O O . GLY A 1 197 ? 3.66 -22.234 5.141 1 86.88 197 GLY A O 1
ATOM 1574 N N . ASP A 1 198 ? 1.959 -21.984 3.703 1 91.12 198 ASP A N 1
ATOM 1575 C CA . ASP A 1 198 ? 2.721 -22.594 2.609 1 91.12 198 ASP A CA 1
ATOM 1576 C C . ASP A 1 198 ? 3.703 -21.578 2.014 1 91.12 198 ASP A C 1
ATOM 1578 O O . ASP A 1 198 ? 3.611 -20.375 2.281 1 91.12 198 ASP A O 1
ATOM 1582 N N . CYS A 1 199 ? 4.617 -22.094 1.212 1 89.31 199 CYS A N 1
ATOM 1583 C CA . CYS A 1 199 ? 5.68 -21.266 0.65 1 89.31 199 CYS A CA 1
ATOM 1584 C C . CYS A 1 199 ? 5.18 -20.469 -0.556 1 89.31 199 CYS A C 1
ATOM 1586 O O . CYS A 1 199 ? 5.805 -19.5 -0.969 1 89.31 199 CYS A O 1
ATOM 1588 N N . SER A 1 200 ? 4.121 -21.016 -1.147 1 94.69 200 SER A N 1
ATOM 1589 C CA . SER A 1 200 ? 3.533 -20.375 -2.322 1 94.69 200 SER A CA 1
ATOM 1590 C C . SER A 1 200 ? 2.039 -20.672 -2.42 1 94.69 200 SER A C 1
ATOM 1592 O O . SER A 1 200 ? 1.527 -21.547 -1.724 1 94.69 200 SER A O 1
ATOM 1594 N N . CYS A 1 201 ? 1.412 -19.844 -3.197 1 96.38 201 CYS A N 1
ATOM 1595 C CA . CYS A 1 201 ? 0.066 -20.219 -3.623 1 96.38 201 CYS A CA 1
ATOM 1596 C C . CYS A 1 201 ? 0.105 -21.031 -4.91 1 96.38 201 CYS A C 1
ATOM 1598 O O . CYS A 1 201 ? 0.806 -20.672 -5.859 1 96.38 201 CYS A O 1
ATOM 1600 N N . THR A 1 202 ? -0.603 -22.125 -4.887 1 96.25 202 THR A N 1
ATOM 1601 C CA . THR A 1 202 ? -0.611 -23.031 -6.031 1 96.25 202 THR A CA 1
ATOM 1602 C C . THR A 1 202 ? -2.041 -23.359 -6.453 1 96.25 202 THR A C 1
ATOM 1604 O O . THR A 1 202 ? -2.875 -23.703 -5.617 1 96.25 202 THR A O 1
ATOM 1607 N N . PHE A 1 203 ? -2.246 -23.203 -7.727 1 96.25 203 PHE A N 1
ATOM 1608 C CA . PHE A 1 203 ? -3.566 -23.453 -8.289 1 96.25 203 PHE A CA 1
ATOM 1609 C C . PHE A 1 203 ? -3.496 -24.531 -9.375 1 96.25 203 PHE A C 1
ATOM 1611 O O . PHE A 1 203 ? -2.803 -24.359 -10.383 1 96.25 203 PHE A O 1
ATOM 1618 N N . LEU A 1 204 ? -4.23 -25.562 -9.148 1 95.56 204 LEU A N 1
ATOM 1619 C CA . LEU A 1 204 ? -4.387 -26.609 -10.156 1 95.56 204 LEU A CA 1
ATOM 1620 C C . LEU A 1 204 ? -5.566 -26.297 -11.07 1 95.56 204 LEU A C 1
ATOM 1622 O O . LEU A 1 204 ? -6.684 -26.078 -10.602 1 95.56 204 LEU A O 1
ATOM 1626 N N . ILE A 1 205 ? -5.289 -26.25 -12.391 1 93.56 205 ILE A N 1
ATOM 1627 C CA . ILE A 1 205 ? -6.344 -25.984 -13.367 1 93.56 205 ILE A CA 1
ATOM 1628 C C . ILE A 1 205 ? -6.941 -27.312 -13.844 1 93.56 205 ILE A C 1
ATOM 1630 O O . ILE A 1 205 ? -6.254 -28.125 -14.469 1 93.56 205 ILE A O 1
ATOM 1634 N N . LYS A 1 206 ? -8.148 -27.516 -13.578 1 89.56 206 LYS A N 1
ATOM 1635 C CA . LYS A 1 206 ? -8.789 -28.781 -13.906 1 89.56 206 LYS A CA 1
ATOM 1636 C C . LYS A 1 206 ? -9.156 -28.844 -15.383 1 89.56 206 LYS A C 1
ATOM 1638 O O . LYS A 1 206 ? -9.461 -27.828 -16 1 89.56 206 LYS A O 1
ATOM 1643 N N . SER A 1 207 ? -8.969 -30.078 -15.977 1 78.62 207 SER A N 1
ATOM 1644 C CA . SER A 1 207 ? -9.312 -30.312 -17.375 1 78.62 207 SER A CA 1
ATOM 1645 C C . SER A 1 207 ? -10.82 -30.219 -17.594 1 78.62 207 SER A C 1
ATOM 1647 O O . SER A 1 207 ? -11.602 -30.422 -16.672 1 78.62 207 SER A O 1
ATOM 1649 N N . GLU A 1 208 ? -11.211 -29.641 -18.781 1 67.25 208 GLU A N 1
ATOM 1650 C CA . GLU A 1 208 ? -12.625 -29.672 -19.156 1 67.25 208 GLU A CA 1
ATOM 1651 C C . GLU A 1 208 ? -13.18 -31.094 -19.125 1 67.25 208 GLU A C 1
ATOM 1653 O O . GLU A 1 208 ? -12.461 -32.031 -19.422 1 67.25 208 GLU A O 1
ATOM 1658 N N . PRO A 1 209 ? -14.336 -31.281 -18.422 1 55.28 209 PRO A N 1
ATOM 1659 C CA . PRO A 1 209 ? -14.93 -32.625 -18.531 1 55.28 209 PRO A CA 1
ATOM 1660 C C . PRO A 1 209 ? -15.008 -33.125 -19.969 1 55.28 209 PRO A C 1
ATOM 1662 O O . PRO A 1 209 ? -15.328 -32.344 -20.875 1 55.28 209 PRO A O 1
ATOM 1665 N N . SER A 1 210 ? -14.031 -33.906 -20.406 1 45.81 210 SER A N 1
ATOM 1666 C CA . SER A 1 210 ? -14.242 -34.531 -21.688 1 45.81 210 SER A CA 1
ATOM 1667 C C . SER A 1 210 ? -15.672 -35.031 -21.844 1 45.81 210 SER A C 1
ATOM 1669 O O . SER A 1 210 ? -16.172 -35.75 -20.969 1 45.81 210 SER A O 1
ATOM 1671 N N . CYS A 1 211 ? -16.516 -34.312 -22.562 1 39.16 211 CYS A N 1
ATOM 1672 C CA . CYS A 1 211 ? -17.703 -35 -22.984 1 39.16 211 CYS A CA 1
ATOM 1673 C C . CYS A 1 211 ? -17.359 -36.281 -23.719 1 39.16 211 CYS A C 1
ATOM 1675 O O . CYS A 1 211 ? -16.422 -36.312 -24.531 1 39.16 211 CYS A O 1
ATOM 1677 N N . MET B 1 1 ? 16.547 -20.688 -16.531 1 27.38 1 MET B N 1
ATOM 1678 C CA . MET B 1 1 ? 16.578 -19.875 -15.312 1 27.38 1 MET B CA 1
ATOM 1679 C C . MET B 1 1 ? 16.625 -18.391 -15.648 1 27.38 1 MET B C 1
ATOM 1681 O O . MET B 1 1 ? 17.609 -17.922 -16.234 1 27.38 1 MET B O 1
ATOM 1685 N N . THR B 1 2 ? 15.516 -17.828 -16.109 1 31.11 2 THR B N 1
ATOM 1686 C CA . THR B 1 2 ? 15.477 -16.484 -16.672 1 31.11 2 THR B CA 1
ATOM 1687 C C . THR B 1 2 ? 16.125 -15.477 -15.727 1 31.11 2 THR B C 1
ATOM 1689 O O . THR B 1 2 ? 15.703 -15.336 -14.578 1 31.11 2 THR B O 1
ATOM 1692 N N . LYS B 1 3 ? 17.406 -15.367 -15.797 1 38.91 3 LYS B N 1
ATOM 1693 C CA . LYS B 1 3 ? 18.359 -14.43 -15.227 1 38.91 3 LYS B CA 1
ATOM 1694 C C . LYS B 1 3 ? 17.781 -13.023 -15.156 1 38.91 3 LYS B C 1
ATOM 1696 O O . LYS B 1 3 ? 17.828 -12.273 -16.141 1 38.91 3 LYS B O 1
ATOM 1701 N N . GLY B 1 4 ? 16.625 -12.789 -14.695 1 42.84 4 GLY B N 1
ATOM 1702 C CA . GLY B 1 4 ? 16.25 -11.383 -14.719 1 42.84 4 GLY B CA 1
ATOM 1703 C C . GLY B 1 4 ? 17.312 -10.461 -14.172 1 42.84 4 GLY B C 1
ATOM 1704 O O . GLY B 1 4 ? 18.203 -10.898 -13.445 1 42.84 4 GLY B O 1
ATOM 1705 N N . ILE B 1 5 ? 17.5 -9.234 -14.688 1 55.5 5 ILE B N 1
ATOM 1706 C CA . ILE B 1 5 ? 18.312 -8.023 -14.766 1 55.5 5 ILE B CA 1
ATOM 1707 C C . ILE B 1 5 ? 18.359 -7.34 -13.406 1 55.5 5 ILE B C 1
ATOM 1709 O O . ILE B 1 5 ? 18.906 -6.238 -13.273 1 55.5 5 ILE B O 1
ATOM 1713 N N . GLY B 1 6 ? 18.188 -8.102 -12.312 1 69.88 6 GLY B N 1
ATOM 1714 C CA . GLY B 1 6 ? 18.297 -7.352 -11.07 1 69.88 6 GLY B CA 1
ATOM 1715 C C . GLY B 1 6 ? 19.656 -7.504 -10.406 1 69.88 6 GLY B C 1
ATOM 1716 O O . GLY B 1 6 ? 20.453 -8.359 -10.805 1 69.88 6 GLY B O 1
ATOM 1717 N N . THR B 1 7 ? 20.125 -6.621 -9.547 1 88.19 7 THR B N 1
ATOM 1718 C CA . THR B 1 7 ? 21.344 -6.684 -8.734 1 88.19 7 THR B CA 1
ATOM 1719 C C . THR B 1 7 ? 21.391 -7.984 -7.941 1 88.19 7 THR B C 1
ATOM 1721 O O . THR B 1 7 ? 20.391 -8.695 -7.832 1 88.19 7 THR B O 1
ATOM 1724 N N . ARG B 1 8 ? 22.5 -8.43 -7.582 1 90.94 8 ARG B N 1
ATOM 1725 C CA . ARG B 1 8 ? 22.656 -9.633 -6.766 1 90.94 8 ARG B CA 1
ATOM 1726 C C . ARG B 1 8 ? 21.781 -9.562 -5.52 1 90.94 8 ARG B C 1
ATOM 1728 O O . ARG B 1 8 ? 21.203 -10.57 -5.105 1 90.94 8 ARG B O 1
ATOM 1735 N N . ARG B 1 9 ? 21.688 -8.406 -5.02 1 92.38 9 ARG B N 1
ATOM 1736 C CA . ARG B 1 9 ? 20.828 -8.18 -3.863 1 92.38 9 ARG B CA 1
ATOM 1737 C C . ARG B 1 9 ? 19.375 -8.555 -4.172 1 92.38 9 ARG B C 1
ATOM 1739 O O . ARG B 1 9 ? 18.734 -9.258 -3.396 1 92.38 9 ARG B O 1
ATOM 1746 N N . GLU B 1 10 ? 18.953 -8.102 -5.301 1 94.12 10 GLU B N 1
ATOM 1747 C CA . GLU B 1 10 ? 17.578 -8.391 -5.711 1 94.12 10 GLU B CA 1
ATOM 1748 C C . GLU B 1 10 ? 17.391 -9.883 -5.973 1 94.12 10 GLU B C 1
ATOM 1750 O O . GLU B 1 10 ? 16.328 -10.438 -5.664 1 94.12 10 GLU B O 1
ATOM 1755 N N . GLN B 1 11 ? 18.391 -10.43 -6.48 1 95.5 11 GLN B N 1
ATOM 1756 C CA . GLN B 1 11 ? 18.328 -11.867 -6.758 1 95.5 11 GLN B CA 1
ATOM 1757 C C . GLN B 1 11 ? 18.234 -12.672 -5.465 1 95.5 11 GLN B C 1
ATOM 1759 O O . GLN B 1 11 ? 17.484 -13.648 -5.391 1 95.5 11 GLN B O 1
ATOM 1764 N N . ILE B 1 12 ? 18.969 -12.258 -4.523 1 96.38 12 ILE B N 1
ATOM 1765 C CA . ILE B 1 12 ? 18.922 -12.93 -3.23 1 96.38 12 ILE B CA 1
ATOM 1766 C C . ILE B 1 12 ? 17.516 -12.797 -2.631 1 96.38 12 ILE B C 1
ATOM 1768 O O . ILE B 1 12 ? 16.953 -13.781 -2.148 1 96.38 12 ILE B O 1
ATOM 1772 N N . LEU B 1 13 ? 16.953 -11.633 -2.709 1 96.62 13 LEU B N 1
ATOM 1773 C CA . LEU B 1 13 ? 15.609 -11.406 -2.182 1 96.62 13 LEU B CA 1
ATOM 1774 C C . LEU B 1 13 ? 14.586 -12.281 -2.898 1 96.62 13 LEU B C 1
ATOM 1776 O O . LEU B 1 13 ? 13.695 -12.852 -2.262 1 96.62 13 LEU B O 1
ATOM 1780 N N . ARG B 1 14 ? 14.742 -12.383 -4.129 1 95 14 ARG B N 1
ATOM 1781 C CA . ARG B 1 14 ? 13.82 -13.203 -4.906 1 95 14 ARG B CA 1
ATOM 1782 C C . ARG B 1 14 ? 13.945 -14.672 -4.52 1 95 14 ARG B C 1
ATOM 1784 O O . ARG B 1 14 ? 12.938 -15.375 -4.406 1 95 14 ARG B O 1
ATOM 1791 N N . LEU B 1 15 ? 15.156 -15.109 -4.375 1 94.94 15 LEU B N 1
ATOM 1792 C CA . LEU B 1 15 ? 15.375 -16.484 -3.941 1 94.94 15 LEU B CA 1
ATOM 1793 C C . LEU B 1 15 ? 14.688 -16.75 -2.609 1 94.94 15 LEU B C 1
ATOM 1795 O O . LEU B 1 15 ? 14.031 -17.781 -2.441 1 94.94 15 LEU B O 1
ATOM 1799 N N . LEU B 1 16 ? 14.836 -15.828 -1.763 1 95.44 16 LEU B N 1
ATOM 1800 C CA . LEU B 1 16 ? 14.25 -16 -0.437 1 95.44 16 LEU B CA 1
ATOM 1801 C C . LEU B 1 16 ? 12.727 -15.922 -0.501 1 95.44 16 LEU B C 1
ATOM 1803 O O . LEU B 1 16 ? 12.039 -16.578 0.278 1 95.44 16 LEU B O 1
ATOM 1807 N N . LEU B 1 17 ? 12.227 -15.094 -1.415 1 95.5 17 LEU B N 1
ATOM 1808 C CA . LEU B 1 17 ? 10.781 -15.008 -1.614 1 95.5 17 LEU B CA 1
ATOM 1809 C C . LEU B 1 17 ? 10.203 -16.359 -2.025 1 95.5 17 LEU B C 1
ATOM 1811 O O . LEU B 1 17 ? 9.109 -16.719 -1.603 1 95.5 17 LEU B O 1
ATOM 1815 N N . GLU B 1 18 ? 11.016 -17.047 -2.756 1 92.94 18 GLU B N 1
ATOM 1816 C CA . GLU B 1 18 ? 10.578 -18.344 -3.277 1 92.94 18 GLU B CA 1
ATOM 1817 C C . GLU B 1 18 ? 10.867 -19.469 -2.287 1 92.94 18 GLU B C 1
ATOM 1819 O O . GLU B 1 18 ? 10.453 -20.609 -2.494 1 92.94 18 GLU B O 1
ATOM 1824 N N . SER B 1 19 ? 11.609 -19.109 -1.22 1 91.19 19 SER B N 1
ATOM 1825 C CA . SER B 1 19 ? 11.984 -20.078 -0.188 1 91.19 19 SER B CA 1
ATOM 1826 C C . SER B 1 19 ? 11.602 -19.578 1.2 1 91.19 19 SER B C 1
ATOM 1828 O O . SER B 1 19 ? 12.469 -19.172 1.982 1 91.19 19 SER B O 1
ATOM 1830 N N . ARG B 1 20 ? 10.383 -19.75 1.608 1 86.25 20 ARG B N 1
ATOM 1831 C CA . ARG B 1 20 ? 9.859 -19.109 2.814 1 86.25 20 ARG B CA 1
ATOM 1832 C C . ARG B 1 20 ? 10.477 -19.719 4.066 1 86.25 20 ARG B C 1
ATOM 1834 O O . ARG B 1 20 ? 10.555 -19.078 5.109 1 86.25 20 ARG B O 1
ATOM 1841 N N . LEU B 1 21 ? 10.961 -20.922 3.91 1 85.25 21 LEU B N 1
ATOM 1842 C CA . LEU B 1 21 ? 11.57 -21.578 5.055 1 85.25 21 LEU B CA 1
ATOM 1843 C C . LEU B 1 21 ? 13.023 -21.141 5.23 1 85.25 21 LEU B C 1
ATOM 1845 O O . LEU B 1 21 ? 13.656 -21.438 6.242 1 85.25 21 LEU B O 1
ATOM 1849 N N . GLY B 1 22 ? 13.477 -20.422 4.203 1 91.75 22 GLY B N 1
ATOM 1850 C CA . GLY B 1 22 ? 14.797 -19.828 4.312 1 91.75 22 GLY B CA 1
ATOM 1851 C C . GLY B 1 22 ? 15.859 -20.594 3.535 1 91.75 22 GLY B C 1
ATOM 1852 O O . GLY B 1 22 ? 15.617 -21.703 3.08 1 91.75 22 GLY B O 1
ATOM 1853 N N . LEU B 1 23 ? 16.984 -19.938 3.354 1 94.19 23 LEU B N 1
ATOM 1854 C CA . LEU B 1 23 ? 18.156 -20.5 2.689 1 94.19 23 LEU B CA 1
ATOM 1855 C C . LEU B 1 23 ? 19.422 -20.156 3.453 1 94.19 23 LEU B C 1
ATOM 1857 O O . LEU B 1 23 ? 19.547 -19.078 4.023 1 94.19 23 LEU B O 1
ATOM 1861 N N . GLY B 1 24 ? 20.297 -21.094 3.428 1 94.19 24 GLY B N 1
ATOM 1862 C CA . GLY B 1 24 ? 21.609 -20.844 3.988 1 94.19 24 GLY B CA 1
ATOM 1863 C C . GLY B 1 24 ? 22.562 -20.172 3.006 1 94.19 24 GLY B C 1
ATOM 1864 O O . GLY B 1 24 ? 22.25 -20.078 1.815 1 94.19 24 GLY B O 1
ATOM 1865 N N . ILE B 1 25 ? 23.688 -19.781 3.551 1 94.56 25 ILE B N 1
ATOM 1866 C CA . ILE B 1 25 ? 24.703 -19.094 2.752 1 94.56 25 ILE B CA 1
ATOM 1867 C C . ILE B 1 25 ? 25.156 -19.984 1.609 1 94.56 25 ILE B C 1
ATOM 1869 O O . ILE B 1 25 ? 25.281 -19.547 0.467 1 94.56 25 ILE B O 1
ATOM 1873 N N . ASP B 1 26 ? 25.359 -21.219 1.874 1 94.62 26 ASP B N 1
ATOM 1874 C CA . ASP B 1 26 ? 25.875 -22.141 0.875 1 94.62 26 ASP B CA 1
ATOM 1875 C C . ASP B 1 26 ? 24.859 -22.359 -0.25 1 94.62 26 ASP B C 1
ATOM 1877 O O . ASP B 1 26 ? 25.234 -22.406 -1.425 1 94.62 26 ASP B O 1
ATOM 1881 N N . GLU B 1 27 ? 23.656 -22.5 0.111 1 94.94 27 GLU B N 1
ATOM 1882 C CA . GLU B 1 27 ? 22.594 -22.688 -0.876 1 94.94 27 GLU B CA 1
ATOM 1883 C C . GLU B 1 27 ? 22.469 -21.469 -1.786 1 94.94 27 GLU B C 1
ATOM 1885 O O . GLU B 1 27 ? 22.328 -21.609 -3.002 1 94.94 27 GLU B O 1
ATOM 1890 N N . ILE B 1 28 ? 22.516 -20.328 -1.189 1 96.25 28 ILE B N 1
ATOM 1891 C CA . ILE B 1 28 ? 22.406 -19.094 -1.949 1 96.25 28 ILE B CA 1
ATOM 1892 C C . ILE B 1 28 ? 23.594 -18.953 -2.893 1 96.25 28 ILE B C 1
ATOM 1894 O O . ILE B 1 28 ? 23.438 -18.625 -4.07 1 96.25 28 ILE B O 1
ATOM 1898 N N . ALA B 1 29 ? 24.766 -19.25 -2.385 1 96.5 29 ALA B N 1
ATOM 1899 C CA . ALA B 1 29 ? 25.984 -19.172 -3.191 1 96.5 29 ALA B CA 1
ATOM 1900 C C . ALA B 1 29 ? 25.891 -20.109 -4.402 1 96.5 29 ALA B C 1
ATOM 1902 O O . ALA B 1 29 ? 26.25 -19.719 -5.516 1 96.5 29 ALA B O 1
ATOM 1903 N N . GLU B 1 30 ? 25.422 -21.25 -4.172 1 96.25 30 GLU B N 1
ATOM 1904 C CA . GLU B 1 30 ? 25.297 -22.234 -5.23 1 96.25 30 GLU B CA 1
ATOM 1905 C C . GLU B 1 30 ? 24.281 -21.797 -6.289 1 96.25 30 GLU B C 1
ATOM 1907 O O . GLU B 1 30 ? 24.562 -21.875 -7.488 1 96.25 30 GLU B O 1
ATOM 1912 N N . GLN B 1 31 ? 23.234 -21.281 -5.891 1 95 31 GLN B N 1
ATOM 1913 C CA . GLN B 1 31 ? 22.156 -20.922 -6.809 1 95 31 GLN B CA 1
ATOM 1914 C C . GLN B 1 31 ? 22.531 -19.672 -7.625 1 95 31 GLN B C 1
ATOM 1916 O O . GLN B 1 31 ? 22.125 -19.547 -8.781 1 95 31 GLN B O 1
ATOM 1921 N N . LEU B 1 32 ? 23.266 -18.781 -7.027 1 95.31 32 LEU B N 1
ATOM 1922 C CA . LEU B 1 32 ? 23.609 -17.531 -7.711 1 95.31 32 LEU B CA 1
ATOM 1923 C C . LEU B 1 32 ? 25 -17.609 -8.336 1 95.31 32 LEU B C 1
ATOM 1925 O O . LEU B 1 32 ? 25.391 -16.719 -9.078 1 95.31 32 LEU B O 1
ATOM 1929 N N . ASP B 1 33 ? 25.656 -18.641 -8.062 1 95 33 ASP B N 1
ATOM 1930 C CA . ASP B 1 33 ? 27.016 -18.828 -8.578 1 95 33 ASP B CA 1
ATOM 1931 C C . ASP B 1 33 ? 27.922 -17.672 -8.195 1 95 33 ASP B C 1
ATOM 1933 O O . ASP B 1 33 ? 28.562 -17.062 -9.062 1 95 33 ASP B O 1
ATOM 1937 N N . ILE B 1 34 ? 27.953 -17.328 -6.953 1 95.56 34 ILE B N 1
ATOM 1938 C CA . ILE B 1 34 ? 28.859 -16.344 -6.391 1 95.56 34 ILE B CA 1
ATOM 1939 C C . ILE B 1 34 ? 29.516 -16.891 -5.133 1 95.56 34 ILE B C 1
ATOM 1941 O O . ILE B 1 34 ? 29.125 -17.938 -4.625 1 95.56 34 ILE B O 1
ATOM 1945 N N . SER B 1 35 ? 30.531 -16.203 -4.648 1 96.25 35 SER B N 1
ATOM 1946 C CA . SER B 1 35 ? 31.297 -16.688 -3.506 1 96.25 35 SER B CA 1
ATOM 1947 C C . SER B 1 35 ? 30.5 -16.562 -2.211 1 96.25 35 SER B C 1
ATOM 1949 O O . SER B 1 35 ? 29.594 -15.742 -2.109 1 96.25 35 SER B O 1
ATOM 1951 N N . ARG B 1 36 ? 30.891 -17.391 -1.32 1 95.69 36 ARG B N 1
ATOM 1952 C CA . ARG B 1 36 ? 30.297 -17.328 0.013 1 95.69 36 ARG B CA 1
ATOM 1953 C C . ARG B 1 36 ? 30.484 -15.945 0.634 1 95.69 36 ARG B C 1
ATOM 1955 O O . ARG B 1 36 ? 29.578 -15.414 1.272 1 95.69 36 ARG B O 1
ATOM 1962 N N . ASN B 1 37 ? 31.625 -15.445 0.389 1 96.56 37 ASN B N 1
ATOM 1963 C CA . ASN B 1 37 ? 31.938 -14.141 0.955 1 96.56 37 ASN B CA 1
ATOM 1964 C C . ASN B 1 37 ? 31.047 -13.047 0.365 1 96.56 37 ASN B C 1
ATOM 1966 O O . ASN B 1 37 ? 30.562 -12.172 1.088 1 96.56 37 ASN B O 1
ATOM 1970 N N . ALA B 1 38 ? 30.828 -13.125 -0.844 1 96.31 38 ALA B N 1
ATOM 1971 C CA . ALA B 1 38 ? 29.938 -12.164 -1.496 1 96.31 38 ALA B CA 1
ATOM 1972 C C . ALA B 1 38 ? 28.516 -12.273 -0.95 1 96.31 38 ALA B C 1
ATOM 1974 O O . ALA B 1 38 ? 27.875 -11.258 -0.691 1 96.31 38 ALA B O 1
ATOM 1975 N N . VAL B 1 39 ? 28.062 -13.469 -0.798 1 96.56 39 VAL B N 1
ATOM 1976 C CA . VAL B 1 39 ? 26.734 -13.703 -0.238 1 96.56 39 VAL B CA 1
ATOM 1977 C C . VAL B 1 39 ? 26.656 -13.094 1.161 1 96.56 39 VAL B C 1
ATOM 1979 O O . VAL B 1 39 ? 25.688 -12.391 1.485 1 96.56 39 VAL B O 1
ATOM 1982 N N . GLN B 1 40 ? 27.641 -13.32 1.934 1 95.75 40 GLN B N 1
ATOM 1983 C CA . GLN B 1 40 ? 27.672 -12.812 3.303 1 95.75 40 GLN B CA 1
ATOM 1984 C C . GLN B 1 40 ? 27.578 -11.289 3.334 1 95.75 40 GLN B C 1
ATOM 1986 O O . GLN B 1 40 ? 26.859 -10.727 4.164 1 95.75 40 GLN B O 1
ATOM 1991 N N . GLN B 1 41 ? 28.25 -10.672 2.479 1 96.81 41 GLN B N 1
ATOM 1992 C CA . GLN B 1 41 ? 28.219 -9.211 2.41 1 96.81 41 GLN B CA 1
ATOM 1993 C C . GLN B 1 41 ? 26.828 -8.703 2.061 1 96.81 41 GLN B C 1
ATOM 1995 O O . GLN B 1 41 ? 26.312 -7.773 2.693 1 96.81 41 GLN B O 1
ATOM 2000 N N . HIS B 1 42 ? 26.219 -9.344 1.112 1 96.75 42 HIS B N 1
ATOM 2001 C CA . HIS B 1 42 ? 24.875 -8.945 0.714 1 96.75 42 HIS B CA 1
ATOM 2002 C C . HIS B 1 42 ? 23.859 -9.203 1.834 1 96.75 42 HIS B C 1
ATOM 2004 O O . HIS B 1 42 ? 23 -8.359 2.1 1 96.75 42 HIS B O 1
ATOM 2010 N N . LEU B 1 43 ? 24.078 -10.305 2.447 1 96.81 43 LEU B N 1
ATOM 2011 C CA . LEU B 1 43 ? 23.156 -10.648 3.529 1 96.81 43 LEU B CA 1
ATOM 2012 C C . LEU B 1 43 ? 23.297 -9.664 4.688 1 96.81 43 LEU B C 1
ATOM 2014 O O . LEU B 1 43 ? 22.297 -9.273 5.289 1 96.81 43 LEU B O 1
ATOM 2018 N N . SER B 1 44 ? 24.5 -9.32 4.965 1 96.75 44 SER B N 1
ATOM 2019 C CA . SER B 1 44 ? 24.734 -8.344 6.027 1 96.75 44 SER B CA 1
ATOM 2020 C C . SER B 1 44 ? 24.047 -7.02 5.723 1 96.75 44 SER B C 1
ATOM 2022 O O . SER B 1 44 ? 23.406 -6.43 6.598 1 96.75 44 SER B O 1
ATOM 2024 N N . SER B 1 45 ? 24.156 -6.629 4.551 1 96.69 45 SER B N 1
ATOM 2025 C CA . SER B 1 45 ? 23.516 -5.387 4.121 1 96.69 45 SER B CA 1
ATOM 2026 C C . SER B 1 45 ? 22 -5.496 4.199 1 96.69 45 SER B C 1
ATOM 2028 O O . SER B 1 45 ? 21.328 -4.586 4.695 1 96.69 45 SER B O 1
ATOM 2030 N N . LEU B 1 46 ? 21.469 -6.57 3.727 1 97.31 46 LEU B N 1
ATOM 2031 C CA . LEU B 1 46 ? 20.031 -6.789 3.725 1 97.31 46 LEU B CA 1
ATOM 2032 C C . LEU B 1 46 ? 19.5 -6.879 5.148 1 97.31 46 LEU B C 1
ATOM 2034 O O . LEU B 1 46 ? 18.391 -6.41 5.426 1 97.31 46 LEU B O 1
ATOM 2038 N N . GLU B 1 47 ? 20.281 -7.441 6.008 1 97 47 GLU B N 1
ATOM 2039 C CA . GLU B 1 47 ? 19.906 -7.512 7.418 1 97 47 GLU B CA 1
ATOM 2040 C C . GLU B 1 47 ? 19.891 -6.125 8.055 1 97 47 GLU B C 1
ATOM 2042 O O . GLU B 1 47 ? 18.984 -5.805 8.836 1 97 47 GLU B O 1
ATOM 2047 N N . GLN B 1 48 ? 20.812 -5.328 7.727 1 96.5 48 GLN B N 1
ATOM 2048 C CA . GLN B 1 48 ? 20.875 -3.961 8.227 1 96.5 48 GLN B CA 1
ATOM 2049 C C . GLN B 1 48 ? 19.656 -3.154 7.785 1 96.5 48 GLN B C 1
ATOM 2051 O O . GLN B 1 48 ? 19.156 -2.309 8.531 1 96.5 48 GLN B O 1
ATOM 2056 N N . GLU B 1 49 ? 19.203 -3.545 6.625 1 95.38 49 GLU B N 1
ATOM 2057 C CA . GLU B 1 49 ? 18.031 -2.871 6.086 1 95.38 49 GLU B CA 1
ATOM 2058 C C . GLU B 1 49 ? 16.75 -3.508 6.602 1 95.38 49 GLU B C 1
ATOM 2060 O O . GLU B 1 49 ? 15.648 -3.094 6.227 1 95.38 49 GLU B O 1
ATOM 2065 N N . GLN B 1 50 ? 16.844 -4.516 7.32 1 97.31 50 GLN B N 1
ATOM 2066 C CA . GLN B 1 50 ? 15.75 -5.207 7.984 1 97.31 50 GLN B CA 1
ATOM 2067 C C . GLN B 1 50 ? 14.844 -5.91 6.973 1 97.31 50 GLN B C 1
ATOM 2069 O O . GLN B 1 50 ? 13.648 -6.07 7.207 1 97.31 50 GLN B O 1
ATOM 2074 N N . LEU B 1 51 ? 15.445 -6.262 5.875 1 97.69 51 LEU B N 1
ATOM 2075 C CA . LEU B 1 51 ? 14.688 -6.973 4.852 1 97.69 51 LEU B CA 1
ATOM 2076 C C . LEU B 1 51 ? 14.727 -8.477 5.094 1 97.69 51 LEU B C 1
ATOM 2078 O O . LEU B 1 51 ? 13.812 -9.203 4.688 1 97.69 51 LEU B O 1
ATOM 2082 N N . ILE B 1 52 ? 15.812 -8.938 5.754 1 97.75 52 ILE B N 1
ATOM 2083 C CA . ILE B 1 52 ? 15.953 -10.352 6.059 1 97.75 52 ILE B CA 1
ATOM 2084 C C . ILE B 1 52 ? 16.391 -10.523 7.512 1 97.75 52 ILE B C 1
ATOM 2086 O O . ILE B 1 52 ? 16.766 -9.555 8.172 1 97.75 52 ILE B O 1
ATOM 2090 N N . LYS B 1 53 ? 16.25 -11.719 8 1 97.38 53 LYS B N 1
ATOM 2091 C CA . LYS B 1 53 ? 16.719 -12.078 9.336 1 97.38 53 LYS B CA 1
ATOM 2092 C C . LYS B 1 53 ? 17.172 -13.539 9.375 1 97.38 53 LYS B C 1
ATOM 2094 O O . LYS B 1 53 ? 16.797 -14.336 8.523 1 97.38 53 LYS B O 1
ATOM 2099 N N . LYS B 1 54 ? 17.984 -13.766 10.391 1 94 54 LYS B N 1
ATOM 2100 C CA . LYS B 1 54 ? 18.391 -15.141 10.641 1 94 54 LYS B CA 1
ATOM 2101 C C . LYS B 1 54 ? 17.281 -15.938 11.32 1 94 54 LYS B C 1
ATOM 2103 O O . LYS B 1 54 ? 16.594 -15.422 12.203 1 94 54 LYS B O 1
ATOM 2108 N N . ASP B 1 55 ? 17.016 -17.031 10.789 1 86.44 55 ASP B N 1
ATOM 2109 C CA . ASP B 1 55 ? 16.062 -17.953 11.406 1 86.44 55 ASP B CA 1
ATOM 2110 C C . ASP B 1 55 ? 16.719 -19.297 11.727 1 86.44 55 ASP B C 1
ATOM 2112 O O . ASP B 1 55 ? 17.656 -19.703 11.039 1 86.44 55 ASP B O 1
ATOM 2116 N N . ILE B 1 56 ? 16.453 -19.875 12.906 1 70.25 56 ILE B N 1
ATOM 2117 C CA . ILE B 1 56 ? 17.078 -21.109 13.344 1 70.25 56 ILE B CA 1
ATOM 2118 C C . ILE B 1 56 ? 16.281 -22.297 12.805 1 70.25 56 ILE B C 1
ATOM 2120 O O . ILE B 1 56 ? 15.062 -22.344 12.922 1 70.25 56 ILE B O 1
ATOM 2124 N N . PHE B 1 57 ? 16.719 -22.953 11.773 1 61.09 57 PHE B N 1
ATOM 2125 C CA . PHE B 1 57 ? 16.078 -24.203 11.391 1 61.09 57 PHE B CA 1
ATOM 2126 C C . PHE B 1 57 ? 16.516 -25.344 12.305 1 61.09 57 PHE B C 1
ATOM 2128 O O . PHE B 1 57 ? 17.656 -25.375 12.766 1 61.09 57 PHE B O 1
ATOM 2135 N N . LYS B 1 58 ? 15.328 -26.125 12.75 1 55.28 58 LYS B N 1
ATOM 2136 C CA . LYS B 1 58 ? 15.484 -27.297 13.617 1 55.28 58 LYS B CA 1
ATOM 2137 C C . LYS B 1 58 ? 16.359 -28.359 12.953 1 55.28 58 LYS B C 1
ATOM 2139 O O . LYS B 1 58 ? 16.062 -28.797 11.844 1 55.28 58 LYS B O 1
ATOM 2144 N N . SER B 1 59 ? 17.547 -28.188 13.062 1 52.66 59 SER B N 1
ATOM 2145 C CA . SER B 1 59 ? 18.406 -29.25 12.555 1 52.66 59 SER B CA 1
ATOM 2146 C C . SER B 1 59 ? 17.922 -30.609 13.031 1 52.66 59 SER B C 1
ATOM 2148 O O . SER B 1 59 ? 17.641 -30.812 14.211 1 52.66 59 SER B O 1
ATOM 2150 N N . THR B 1 60 ? 17.172 -31.266 12.273 1 43.47 60 THR B N 1
ATOM 2151 C CA . THR B 1 60 ? 17.172 -32.688 12.578 1 43.47 60 THR B CA 1
ATOM 2152 C C . THR B 1 60 ? 18.594 -33.25 12.516 1 43.47 60 THR B C 1
ATOM 2154 O O . THR B 1 60 ? 19.141 -33.469 11.43 1 43.47 60 THR B O 1
ATOM 2157 N N . GLY B 1 61 ? 19.25 -33.469 13.531 1 55.53 61 GLY B N 1
ATOM 2158 C CA . GLY B 1 61 ? 20.438 -34.219 13.906 1 55.53 61 GLY B CA 1
ATOM 2159 C C . GLY B 1 61 ? 21.734 -33.469 13.617 1 55.53 61 GLY B C 1
ATOM 2160 O O . GLY B 1 61 ? 22.797 -33.844 14.133 1 55.53 61 GLY B O 1
ATOM 2161 N N . GLY B 1 62 ? 21.922 -32.781 12.422 1 52.03 62 GLY B N 1
ATOM 2162 C CA . GLY B 1 62 ? 23.234 -32.25 12.078 1 52.03 62 GLY B CA 1
ATOM 2163 C C . GLY B 1 62 ? 23.391 -30.781 12.492 1 52.03 62 GLY B C 1
ATOM 2164 O O . GLY B 1 62 ? 22.594 -30.266 13.273 1 52.03 62 GLY B O 1
ATOM 2165 N N . ARG B 1 63 ? 24.516 -30.094 12.133 1 55.28 63 ARG B N 1
ATOM 2166 C CA . ARG B 1 63 ? 24.891 -28.719 12.453 1 55.28 63 ARG B CA 1
ATOM 2167 C C . ARG B 1 63 ? 23.766 -27.75 12.117 1 55.28 63 ARG B C 1
ATOM 2169 O O . ARG B 1 63 ? 23.203 -27.797 11.016 1 55.28 63 ARG B O 1
ATOM 2176 N N . PRO B 1 64 ? 23.297 -27.219 13.156 1 58.47 64 PRO B N 1
ATOM 2177 C CA . PRO B 1 64 ? 22.234 -26.219 12.953 1 58.47 64 PRO B CA 1
ATOM 2178 C C . PRO B 1 64 ? 22.578 -25.203 11.875 1 58.47 64 PRO B C 1
ATOM 2180 O O . PRO B 1 64 ? 23.703 -24.688 11.828 1 58.47 64 PRO B O 1
ATOM 2183 N N . SER B 1 65 ? 22.203 -25.344 10.703 1 65.25 65 SER B N 1
ATOM 2184 C CA . SER B 1 65 ? 22.5 -24.328 9.695 1 65.25 65 SER B CA 1
ATOM 2185 C C . SER B 1 65 ? 21.578 -23.125 9.828 1 65.25 65 SER B C 1
ATOM 2187 O O . SER B 1 65 ? 20.406 -23.266 10.211 1 65.25 65 SER B O 1
ATOM 2189 N N . ARG B 1 66 ? 22.203 -21.938 9.93 1 77.94 66 ARG B N 1
ATOM 2190 C CA . ARG B 1 66 ? 21.453 -20.688 9.992 1 77.94 66 ARG B CA 1
ATOM 2191 C C . ARG B 1 66 ? 20.828 -20.359 8.641 1 77.94 66 ARG B C 1
ATOM 2193 O O . ARG B 1 66 ? 21.516 -20.328 7.617 1 77.94 66 ARG B O 1
ATOM 2200 N N . ASN B 1 67 ? 19.562 -20.375 8.633 1 91.25 67 ASN B N 1
ATOM 2201 C CA . ASN B 1 67 ? 18.844 -19.969 7.438 1 91.25 67 ASN B CA 1
ATOM 2202 C C . ASN B 1 67 ? 18.406 -18.5 7.516 1 91.25 67 ASN B C 1
ATOM 2204 O O . ASN B 1 67 ? 18.328 -17.938 8.602 1 91.25 67 ASN B O 1
ATOM 2208 N N . TYR B 1 68 ? 18.406 -17.938 6.355 1 95.94 68 TYR B N 1
ATOM 2209 C CA . TYR B 1 68 ? 17.906 -16.562 6.23 1 95.94 68 TYR B CA 1
ATOM 2210 C C . TYR B 1 68 ? 16.516 -16.547 5.609 1 95.94 68 TYR B C 1
ATOM 2212 O O . TYR B 1 68 ? 16.234 -17.312 4.672 1 95.94 68 TYR B O 1
ATOM 2220 N N . VAL B 1 69 ? 15.672 -15.688 6.207 1 96.06 69 VAL B N 1
ATOM 2221 C CA . VAL B 1 69 ? 14.312 -15.547 5.699 1 96.06 69 VAL B CA 1
ATOM 2222 C C . VAL B 1 69 ? 13.984 -14.07 5.512 1 96.06 69 VAL B C 1
ATOM 2224 O O . VAL B 1 69 ? 14.656 -13.195 6.066 1 96.06 69 VAL B O 1
ATOM 2227 N N . LEU B 1 70 ? 12.969 -13.836 4.711 1 96.31 70 LEU B N 1
ATOM 2228 C CA . LEU B 1 70 ? 12.461 -12.469 4.59 1 96.31 70 LEU B CA 1
ATOM 2229 C C . LEU B 1 70 ? 11.734 -12.047 5.859 1 96.31 70 LEU B C 1
ATOM 2231 O O . LEU B 1 70 ? 11.008 -12.844 6.465 1 96.31 70 LEU B O 1
ATOM 2235 N N . THR B 1 71 ? 11.977 -10.797 6.258 1 96.31 71 THR B N 1
ATOM 2236 C CA . THR B 1 71 ? 11.117 -10.188 7.27 1 96.31 71 THR B CA 1
ATOM 2237 C C . THR B 1 71 ? 9.805 -9.727 6.652 1 96.31 71 THR B C 1
ATOM 2239 O O . THR B 1 71 ? 9.609 -9.828 5.441 1 96.31 71 THR B O 1
ATOM 2242 N N . GLU B 1 72 ? 8.906 -9.227 7.527 1 94.69 72 GLU B N 1
ATOM 2243 C CA . GLU B 1 72 ? 7.688 -8.609 7.008 1 94.69 72 GLU B CA 1
ATOM 2244 C C . GLU B 1 72 ? 8.008 -7.449 6.07 1 94.69 72 GLU B C 1
ATOM 2246 O O . GLU B 1 72 ? 7.363 -7.281 5.039 1 94.69 72 GLU B O 1
ATOM 2251 N N . HIS B 1 73 ? 8.977 -6.723 6.438 1 95.56 73 HIS B N 1
ATOM 2252 C CA . HIS B 1 73 ? 9.445 -5.633 5.586 1 95.56 73 HIS B CA 1
ATOM 2253 C C . HIS B 1 73 ? 9.969 -6.16 4.254 1 95.56 73 HIS B C 1
ATOM 2255 O O . HIS B 1 73 ? 9.719 -5.562 3.207 1 95.56 73 HIS B O 1
ATOM 2261 N N . GLY B 1 74 ? 10.695 -7.266 4.305 1 96.38 74 GLY B N 1
ATOM 2262 C CA . GLY B 1 74 ? 11.203 -7.895 3.102 1 96.38 74 GLY B CA 1
ATOM 2263 C C . GLY B 1 74 ? 10.109 -8.406 2.184 1 96.38 74 GLY B C 1
ATOM 2264 O O . GLY B 1 74 ? 10.203 -8.266 0.962 1 96.38 74 GLY B O 1
ATOM 2265 N N . ILE B 1 75 ? 9.086 -8.945 2.779 1 95.88 75 ILE B N 1
ATOM 2266 C CA . ILE B 1 75 ? 7.953 -9.438 2.006 1 95.88 75 ILE B CA 1
ATOM 2267 C C . ILE B 1 75 ? 7.254 -8.266 1.323 1 95.88 75 ILE B C 1
ATOM 2269 O O . ILE B 1 75 ? 6.914 -8.336 0.139 1 95.88 75 ILE B O 1
ATOM 2273 N N . ASN B 1 76 ? 7.16 -7.129 1.956 1 95.62 76 ASN B N 1
ATOM 2274 C CA . ASN B 1 76 ? 6.449 -5.961 1.448 1 95.62 76 ASN B CA 1
ATOM 2275 C C . ASN B 1 76 ? 7.336 -5.117 0.536 1 95.62 76 ASN B C 1
ATOM 2277 O O . ASN B 1 76 ? 6.883 -4.117 -0.023 1 95.62 76 ASN B O 1
ATOM 2281 N N . TYR B 1 77 ? 8.586 -5.602 0.488 1 94.31 77 TYR B N 1
ATOM 2282 C CA . TYR B 1 77 ? 9.484 -5 -0.494 1 94.31 77 TYR B CA 1
ATOM 2283 C C . TYR B 1 77 ? 9.039 -5.336 -1.913 1 94.31 77 TYR B C 1
ATOM 2285 O O . TYR B 1 77 ? 9.312 -4.578 -2.85 1 94.31 77 TYR B O 1
ATOM 2293 N N . PHE B 1 78 ? 8.406 -6.406 -2.09 1 95.75 78 PHE B N 1
ATOM 2294 C CA . PHE B 1 78 ? 7.898 -6.824 -3.391 1 95.75 78 PHE B CA 1
ATOM 2295 C C . PHE B 1 78 ? 6.57 -6.141 -3.701 1 95.75 78 PHE B C 1
ATOM 2297 O O . PHE B 1 78 ? 5.891 -5.652 -2.795 1 95.75 78 PHE B O 1
ATOM 2304 N N . PRO B 1 79 ? 6.203 -6.078 -4.93 1 95.44 79 PRO B N 1
ATOM 2305 C CA . PRO B 1 79 ? 5.004 -5.328 -5.316 1 95.44 79 PRO B CA 1
ATOM 2306 C C . PRO B 1 79 ? 3.758 -5.77 -4.555 1 95.44 79 PRO B C 1
ATOM 2308 O O . PRO B 1 79 ? 3.553 -6.965 -4.34 1 95.44 79 PRO B O 1
ATOM 2311 N N . LYS B 1 80 ? 3.008 -4.762 -4.078 1 97.19 80 LYS B N 1
ATOM 2312 C CA . LYS B 1 80 ? 1.714 -4.961 -3.434 1 97.19 80 LYS B CA 1
ATOM 2313 C C . LYS B 1 80 ? 0.625 -4.137 -4.113 1 97.19 80 LYS B C 1
ATOM 2315 O O . LYS B 1 80 ? 0.922 -3.191 -4.848 1 97.19 80 LYS B O 1
ATOM 2320 N N . GLN B 1 81 ? -0.578 -4.57 -3.902 1 96.94 81 GLN B N 1
ATOM 2321 C CA . GLN B 1 81 ? -1.723 -3.912 -4.523 1 96.94 81 GLN B CA 1
ATOM 2322 C C . GLN B 1 81 ? -2.77 -3.531 -3.479 1 96.94 81 GLN B C 1
ATOM 2324 O O . GLN B 1 81 ? -3.967 -3.742 -3.688 1 96.94 81 GLN B O 1
ATOM 2329 N N . TYR B 1 82 ? -2.311 -3.021 -2.398 1 97.31 82 TYR B N 1
ATOM 2330 C CA . TYR B 1 82 ? -3.221 -2.682 -1.31 1 97.31 82 TYR B CA 1
ATOM 2331 C C . TYR B 1 82 ? -4.176 -1.57 -1.726 1 97.31 82 TYR B C 1
ATOM 2333 O O . TYR B 1 82 ? -5.379 -1.644 -1.457 1 97.31 82 TYR B O 1
ATOM 2341 N N . SER B 1 83 ? -3.611 -0.52 -2.35 1 97 83 SER B N 1
ATOM 2342 C CA . SER B 1 83 ? -4.453 0.595 -2.77 1 97 83 SER B CA 1
ATOM 2343 C C . SER B 1 83 ? -5.508 0.144 -3.775 1 97 83 SER B C 1
ATOM 2345 O O . SER B 1 83 ? -6.688 0.466 -3.633 1 97 83 SER B O 1
ATOM 2347 N N . TRP B 1 84 ? -5.043 -0.585 -4.754 1 95.94 84 TRP B N 1
ATOM 2348 C CA . TRP B 1 84 ? -5.926 -1.075 -5.805 1 95.94 84 TRP B CA 1
ATOM 2349 C C . TRP B 1 84 ? -7.016 -1.972 -5.227 1 95.94 84 TRP B C 1
ATOM 2351 O O . TRP B 1 84 ? -8.195 -1.802 -5.539 1 95.94 84 TRP B O 1
ATOM 2361 N N . PHE B 1 85 ? -6.676 -2.873 -4.375 1 97.5 85 PHE B N 1
ATOM 2362 C CA . PHE B 1 85 ? -7.637 -3.793 -3.771 1 97.5 85 PHE B CA 1
ATOM 2363 C C . PHE B 1 85 ? -8.617 -3.043 -2.881 1 97.5 85 PHE B C 1
ATOM 2365 O O . PHE B 1 85 ? -9.828 -3.291 -2.932 1 97.5 85 PHE B O 1
ATOM 2372 N N . CYS B 1 86 ? -8.086 -2.158 -2.084 1 97.88 86 CYS B N 1
ATOM 2373 C CA . CYS B 1 86 ? -8.961 -1.364 -1.224 1 97.88 86 CYS B CA 1
ATOM 2374 C C . CYS B 1 86 ? -9.953 -0.558 -2.051 1 97.88 86 CYS B C 1
ATOM 2376 O O . CYS B 1 86 ? -11.109 -0.395 -1.653 1 97.88 86 CYS B O 1
ATOM 2378 N N . ASN B 1 87 ? -9.508 -0.067 -3.166 1 97.12 87 ASN B N 1
ATOM 2379 C CA . ASN B 1 87 ? -10.398 0.646 -4.078 1 97.12 87 ASN B CA 1
ATOM 2380 C C . ASN B 1 87 ? -11.539 -0.242 -4.559 1 97.12 87 ASN B C 1
ATOM 2382 O O . ASN B 1 87 ? -12.688 0.205 -4.641 1 97.12 87 ASN B O 1
ATOM 2386 N N . LEU B 1 88 ? -11.266 -1.481 -4.879 1 96.44 88 LEU B N 1
ATOM 2387 C CA . LEU B 1 88 ? -12.305 -2.424 -5.285 1 96.44 88 LEU B CA 1
ATOM 2388 C C . LEU B 1 88 ? -13.32 -2.633 -4.164 1 96.44 88 LEU B C 1
ATOM 2390 O O . LEU B 1 88 ? -14.531 -2.615 -4.406 1 96.44 88 LEU B O 1
ATOM 2394 N N . VAL B 1 89 ? -12.828 -2.779 -2.977 1 97.12 89 VAL B N 1
ATOM 2395 C CA . VAL B 1 89 ? -13.672 -3.01 -1.81 1 97.12 89 VAL B CA 1
ATOM 2396 C C . VAL B 1 89 ? -14.578 -1.803 -1.585 1 97.12 89 VAL B C 1
ATOM 2398 O O . VAL B 1 89 ? -15.797 -1.95 -1.458 1 97.12 89 VAL B O 1
ATOM 2401 N N . LEU B 1 90 ? -14.008 -0.62 -1.605 1 97 90 LEU B N 1
ATOM 2402 C CA . LEU B 1 90 ? -14.758 0.6 -1.327 1 97 90 LEU B CA 1
ATOM 2403 C C . LEU B 1 90 ? -15.773 0.875 -2.428 1 97 90 LEU B C 1
ATOM 2405 O O . LEU B 1 90 ? -16.875 1.355 -2.152 1 97 90 LEU B O 1
ATOM 2409 N N . THR B 1 91 ? -15.367 0.594 -3.672 1 96.19 91 THR B N 1
ATOM 2410 C CA . THR B 1 91 ? -16.297 0.757 -4.785 1 96.19 91 THR B CA 1
ATOM 2411 C C . THR B 1 91 ? -17.516 -0.134 -4.602 1 96.19 91 THR B C 1
ATOM 2413 O O . THR B 1 91 ? -18.656 0.314 -4.789 1 96.19 91 THR B O 1
ATOM 2416 N N . GLU B 1 92 ? -17.281 -1.356 -4.23 1 95 92 GLU B N 1
ATOM 2417 C CA . GLU B 1 92 ? -18.375 -2.291 -3.998 1 95 92 GLU B CA 1
ATOM 2418 C C . GLU B 1 92 ? -19.25 -1.846 -2.82 1 95 92 GLU B C 1
ATOM 2420 O O . GLU B 1 92 ? -20.469 -1.865 -2.902 1 95 92 GLU B O 1
ATOM 2425 N N . LEU B 1 93 ? -18.656 -1.421 -1.747 1 93.31 93 LEU B N 1
ATOM 2426 C CA . LEU B 1 93 ? -19.359 -0.947 -0.568 1 93.31 93 LEU B CA 1
ATOM 2427 C C . LEU B 1 93 ? -20.25 0.252 -0.911 1 93.31 93 LEU B C 1
ATOM 2429 O O . LEU B 1 93 ? -21.406 0.304 -0.522 1 93.31 93 LEU B O 1
ATOM 2433 N N . LYS B 1 94 ? -19.641 1.156 -1.604 1 93 94 LYS B N 1
ATOM 2434 C CA . LYS B 1 94 ? -20.375 2.371 -1.969 1 93 94 LYS B CA 1
ATOM 2435 C C . LYS B 1 94 ? -21.562 2.053 -2.859 1 93 94 LYS B C 1
ATOM 2437 O O . LYS B 1 94 ? -22.594 2.734 -2.799 1 93 94 LYS B O 1
ATOM 2442 N N . SER B 1 95 ? -21.406 0.998 -3.672 1 92.19 95 SER B N 1
ATOM 2443 C CA . SER B 1 95 ? -22.5 0.613 -4.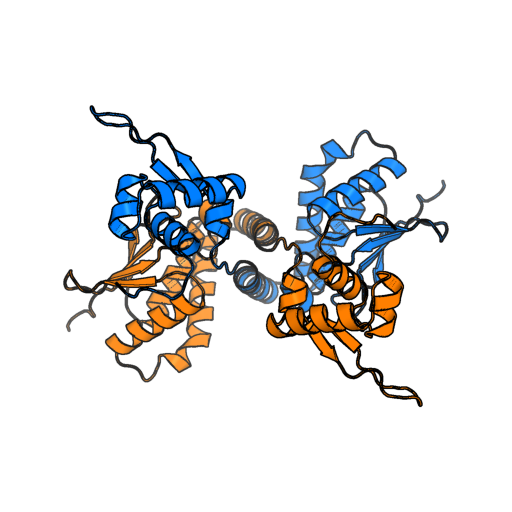562 1 92.19 95 SER B CA 1
ATOM 2444 C C . SER B 1 95 ? -23.656 -0.015 -3.785 1 92.19 95 SER B C 1
ATOM 2446 O O . SER B 1 95 ? -24.797 -0.034 -4.262 1 92.19 95 SER B O 1
ATOM 2448 N N . GLU B 1 96 ? -23.422 -0.47 -2.605 1 89.81 96 GLU B N 1
ATOM 2449 C CA . GLU B 1 96 ? -24.406 -1.193 -1.822 1 89.81 96 GLU B CA 1
ATOM 2450 C C . GLU B 1 96 ? -25.031 -0.298 -0.752 1 89.81 96 GLU B C 1
ATOM 2452 O O . GLU B 1 96 ? -25.922 -0.728 -0.01 1 89.81 96 GLU B O 1
ATOM 2457 N N . MET B 1 97 ? -24.656 0.908 -0.646 1 90.38 97 MET B N 1
ATOM 2458 C CA . MET B 1 97 ? -25.156 1.785 0.406 1 90.38 97 MET B CA 1
ATOM 2459 C C . MET B 1 97 ? -25.375 3.197 -0.124 1 90.38 97 MET B C 1
ATOM 2461 O O . MET B 1 97 ? -24.859 3.555 -1.187 1 90.38 97 MET B O 1
ATOM 2465 N N . SER B 1 98 ? -26.141 3.975 0.589 1 92.81 98 SER B N 1
ATOM 2466 C CA . SER B 1 98 ? -26.328 5.383 0.259 1 92.81 98 SER B CA 1
ATOM 2467 C C . SER B 1 98 ? -25.078 6.195 0.55 1 92.81 98 SER B C 1
ATOM 2469 O O . SER B 1 98 ? -24.172 5.73 1.26 1 92.81 98 SER B O 1
ATOM 2471 N N . GLU B 1 99 ? -25 7.336 -0.052 1 92.31 99 GLU B N 1
ATOM 2472 C CA . GLU B 1 99 ? -23.891 8.242 0.213 1 92.31 99 GLU B CA 1
ATOM 2473 C C . GLU B 1 99 ? -23.766 8.531 1.705 1 92.31 99 GLU B C 1
ATOM 2475 O O . GLU B 1 99 ? -22.656 8.547 2.246 1 92.31 99 GLU B O 1
ATOM 2480 N N . GLU B 1 100 ? -24.875 8.719 2.33 1 94.5 100 GLU B N 1
ATOM 2481 C CA . GLU B 1 100 ? -24.875 9.016 3.76 1 94.5 100 GLU B CA 1
ATOM 2482 C C . GLU B 1 100 ? -24.391 7.816 4.574 1 94.5 100 GLU B C 1
ATOM 2484 O O . GLU B 1 100 ? -23.625 7.98 5.523 1 94.5 100 GLU B O 1
ATOM 2489 N N . ALA B 1 101 ? -24.859 6.688 4.172 1 94.19 101 ALA B N 1
ATOM 2490 C CA . ALA B 1 101 ? -24.438 5.473 4.863 1 94.19 101 ALA B CA 1
ATOM 2491 C C . ALA B 1 101 ? -22.938 5.258 4.734 1 94.19 101 ALA B C 1
ATOM 2493 O O . ALA B 1 101 ? -22.281 4.816 5.68 1 94.19 101 ALA B O 1
ATOM 2494 N N . PHE B 1 102 ? -22.422 5.594 3.604 1 95.25 102 PHE B N 1
ATOM 2495 C CA . PHE B 1 102 ? -20.984 5.469 3.373 1 95.25 102 PHE B CA 1
ATOM 2496 C C . PHE B 1 102 ? -20.203 6.445 4.25 1 95.25 102 PHE B C 1
ATOM 2498 O O . PHE B 1 102 ? -19.203 6.074 4.871 1 95.25 102 PHE B O 1
ATOM 2505 N N . ARG B 1 103 ? -20.688 7.645 4.352 1 95 103 ARG B N 1
ATOM 2506 C CA . ARG B 1 103 ? -20.062 8.648 5.207 1 95 103 ARG B CA 1
ATOM 2507 C C . ARG B 1 103 ? -20.078 8.203 6.664 1 95 103 ARG B C 1
ATOM 2509 O O . ARG B 1 103 ? -19.062 8.352 7.367 1 95 103 ARG B O 1
ATOM 2516 N N . GLN B 1 104 ? -21.172 7.645 7.039 1 95.62 104 GLN B N 1
ATOM 2517 C CA . GLN B 1 104 ? -21.281 7.156 8.414 1 95.62 104 GLN B CA 1
ATOM 2518 C C . GLN B 1 104 ? -20.328 5.992 8.664 1 95.62 104 GLN B C 1
ATOM 2520 O O . GLN B 1 104 ? -19.781 5.863 9.758 1 95.62 104 GLN B O 1
ATOM 2525 N N . PHE B 1 105 ? -20.234 5.203 7.668 1 96.25 105 PHE B N 1
ATOM 2526 C CA . PHE B 1 105 ? -19.297 4.09 7.762 1 96.25 105 PHE B CA 1
ATOM 2527 C C . PHE B 1 105 ? -17.875 4.59 7.977 1 96.25 105 PHE B C 1
ATOM 2529 O O . PHE B 1 105 ? -17.172 4.109 8.867 1 96.25 105 PHE B O 1
ATOM 2536 N N . MET B 1 106 ? -17.438 5.555 7.23 1 97 106 MET B N 1
ATOM 2537 C CA . MET B 1 106 ? -16.109 6.137 7.375 1 97 106 MET B CA 1
ATOM 2538 C C . MET B 1 106 ? -15.945 6.777 8.75 1 97 106 MET B C 1
ATOM 2540 O O . MET B 1 106 ? -14.906 6.609 9.391 1 97 106 MET B O 1
ATOM 2544 N N . TRP B 1 107 ? -17 7.484 9.164 1 96.81 107 TRP B N 1
ATOM 2545 C CA . TRP B 1 107 ? -16.969 8.148 10.461 1 96.81 107 TRP B CA 1
ATOM 2546 C C . TRP B 1 107 ? -16.812 7.133 11.586 1 96.81 107 TRP B C 1
ATOM 2548 O O . TRP B 1 107 ? -15.969 7.312 12.477 1 96.81 107 TRP B O 1
ATOM 2558 N N . ARG B 1 108 ? -17.5 6.062 11.484 1 96.38 108 ARG B N 1
ATOM 2559 C CA . ARG B 1 108 ? -17.422 5.02 12.5 1 96.38 108 ARG B CA 1
ATOM 2560 C C . ARG B 1 108 ? -16.031 4.402 12.555 1 96.38 108 ARG B C 1
ATOM 2562 O O . ARG B 1 108 ? -15.516 4.109 13.633 1 96.38 108 ARG B O 1
ATOM 2569 N N . LEU B 1 109 ? -15.422 4.184 11.438 1 97 109 LEU B N 1
ATOM 2570 C CA . LEU B 1 109 ? -14.062 3.662 11.391 1 97 109 LEU B CA 1
ATOM 2571 C C . LEU B 1 109 ? -13.094 4.598 12.109 1 97 109 LEU B C 1
ATOM 2573 O O . LEU B 1 109 ? -12.242 4.148 12.875 1 97 109 LEU B O 1
ATOM 2577 N N . GLY B 1 110 ? -13.258 5.902 11.898 1 97.38 110 GLY B N 1
ATOM 2578 C CA . GLY B 1 110 ? -12.422 6.883 12.578 1 97.38 110 GLY B CA 1
ATOM 2579 C C . GLY B 1 110 ? -12.578 6.863 14.086 1 97.38 110 GLY B C 1
ATOM 2580 O O . GLY B 1 110 ? -11.594 6.902 14.812 1 97.38 110 GLY B O 1
ATOM 2581 N N . VAL B 1 111 ? -13.828 6.766 14.5 1 97.12 111 VAL B N 1
ATOM 2582 C CA . VAL B 1 111 ? -14.125 6.738 15.93 1 97.12 111 VAL B CA 1
ATOM 2583 C C . VAL B 1 111 ? -13.547 5.469 16.562 1 97.12 111 VAL B C 1
ATOM 2585 O O . VAL B 1 111 ? -12.953 5.516 17.641 1 97.12 111 VAL B O 1
ATOM 2588 N N . LYS B 1 112 ? -13.711 4.398 15.867 1 95.56 112 LYS B N 1
ATOM 2589 C CA . LYS B 1 112 ? -13.195 3.129 16.375 1 95.56 112 LYS B CA 1
ATOM 2590 C C . LYS B 1 112 ? -11.68 3.18 16.531 1 95.56 112 LYS B C 1
ATOM 2592 O O . LYS B 1 112 ? -11.148 2.736 17.562 1 95.56 112 LYS B O 1
ATOM 2597 N N . LEU B 1 113 ? -11.023 3.684 15.57 1 95.69 113 LEU B N 1
ATOM 2598 C CA . LEU B 1 113 ? -9.578 3.828 15.68 1 95.69 113 LEU B CA 1
ATOM 2599 C C . LEU B 1 113 ? -9.203 4.746 16.844 1 95.69 113 LEU B C 1
ATOM 2601 O O . LEU B 1 113 ? -8.297 4.438 17.609 1 95.69 113 LEU B O 1
ATOM 2605 N N . ALA B 1 114 ? -9.906 5.875 16.938 1 96.81 114 ALA B N 1
ATOM 2606 C CA . ALA B 1 114 ? -9.648 6.809 18.031 1 96.81 114 ALA B CA 1
ATOM 2607 C C . ALA B 1 114 ? -9.75 6.117 19.391 1 96.81 114 ALA B C 1
ATOM 2609 O O . ALA B 1 114 ? -8.914 6.332 20.266 1 96.81 114 ALA B O 1
ATOM 2610 N N . ASN B 1 115 ? -10.711 5.277 19.469 1 95.69 115 ASN B N 1
ATOM 2611 C CA . ASN B 1 115 ? -10.953 4.574 20.734 1 95.69 115 ASN B CA 1
ATOM 2612 C C . ASN B 1 115 ? -9.789 3.654 21.094 1 95.69 115 ASN B C 1
ATOM 2614 O O . ASN B 1 115 ? -9.492 3.451 22.266 1 95.69 115 ASN B O 1
ATOM 2618 N N . THR B 1 116 ? -9.117 3.143 20.141 1 94.31 116 THR B N 1
ATOM 2619 C CA . THR B 1 116 ? -7.969 2.285 20.406 1 94.31 116 THR B CA 1
ATOM 2620 C C . THR B 1 116 ? -6.777 3.111 20.875 1 94.31 116 THR B C 1
ATOM 2622 O O . THR B 1 116 ? -5.863 2.584 21.516 1 94.31 116 THR B O 1
ATOM 2625 N N . LEU B 1 117 ? -6.785 4.387 20.594 1 94.88 117 LEU B N 1
ATOM 2626 C CA . LEU B 1 117 ? -5.66 5.258 20.922 1 94.88 117 LEU B CA 1
ATOM 2627 C C . LEU B 1 117 ? -5.965 6.086 22.156 1 94.88 117 LEU B C 1
ATOM 2629 O O . LEU B 1 117 ? -5.09 6.793 22.672 1 94.88 117 LEU B O 1
ATOM 2633 N N . THR B 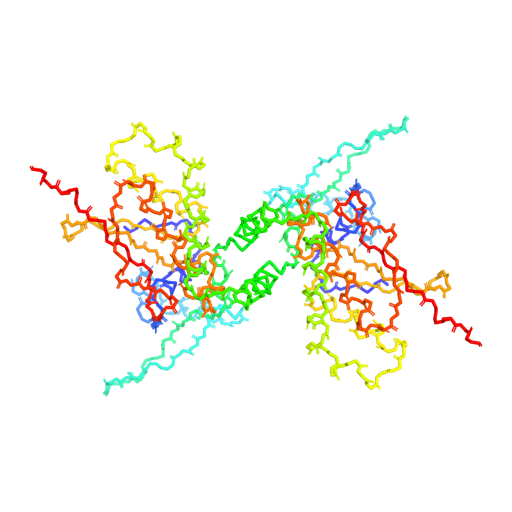1 118 ? -7.105 5.988 22.734 1 90.94 118 THR B N 1
ATOM 2634 C CA . THR B 1 118 ? -7.625 6.863 23.766 1 90.94 118 THR B CA 1
ATOM 2635 C C . THR B 1 118 ? -6.73 6.816 25.016 1 90.94 118 THR B C 1
ATOM 2637 O O . THR B 1 118 ? -6.543 7.828 25.688 1 90.94 118 THR B O 1
ATOM 2640 N N . SER B 1 119 ? -6.176 5.633 25.266 1 91.69 119 SER B N 1
ATOM 2641 C CA . SER B 1 119 ? -5.348 5.48 26.453 1 91.69 119 SER B CA 1
ATOM 2642 C C . SER B 1 119 ? -4.125 6.391 26.391 1 91.69 119 SER B C 1
ATOM 2644 O O . SER B 1 119 ? -3.613 6.812 27.438 1 91.69 119 SER B O 1
ATOM 2646 N N . GLN B 1 120 ? -3.748 6.719 25.219 1 91.56 120 GLN B N 1
ATOM 2647 C CA . GLN B 1 120 ? -2.59 7.586 25.031 1 91.56 120 GLN B CA 1
ATOM 2648 C C . GLN B 1 120 ? -2.979 9.055 25.156 1 91.56 120 GLN B C 1
ATOM 2650 O O . GLN B 1 120 ? -2.111 9.922 25.281 1 91.56 120 GLN B O 1
ATOM 2655 N N . PHE B 1 121 ? -4.262 9.336 25.266 1 93.31 121 PHE B N 1
ATOM 2656 C CA . PHE B 1 121 ? -4.734 10.719 25.219 1 93.31 121 PHE B CA 1
ATOM 2657 C C . PHE B 1 121 ? -5.496 11.07 26.484 1 93.31 121 PHE B C 1
ATOM 2659 O O . PHE B 1 121 ? -5.66 12.25 26.812 1 93.31 121 PHE B O 1
ATOM 2666 N N . SER B 1 122 ? -6.043 10.203 27.266 1 87.62 122 SER B N 1
ATOM 2667 C CA . SER B 1 122 ? -7 10.406 28.344 1 87.62 122 SER B CA 1
ATOM 2668 C C . SER B 1 122 ? -6.391 11.242 29.469 1 87.62 122 SER B C 1
ATOM 2670 O O . SER B 1 122 ? -7.078 12.062 30.094 1 87.62 122 SER B O 1
ATOM 2672 N N . ASP B 1 123 ? -5.16 11.133 29.781 1 90 123 ASP B N 1
ATOM 2673 C CA . ASP B 1 123 ? -4.555 11.82 30.922 1 90 123 ASP B CA 1
ATOM 2674 C C . ASP B 1 123 ? -3.873 13.109 30.484 1 90 123 ASP B C 1
ATOM 2676 O O . ASP B 1 123 ? -3.127 13.719 31.266 1 90 123 ASP B O 1
ATOM 2680 N N . LYS B 1 124 ? -4.211 13.617 29.312 1 93.19 124 LYS B N 1
ATOM 2681 C CA . LYS B 1 124 ? -3.502 14.781 28.781 1 93.19 124 LYS B CA 1
ATOM 2682 C C . LYS B 1 124 ? -4.395 16.016 28.781 1 93.19 124 LYS B C 1
ATOM 2684 O O . LYS B 1 124 ? -5.613 15.914 28.625 1 93.19 124 LYS B O 1
ATOM 2689 N N . LYS B 1 125 ? -3.754 17.125 28.984 1 92.62 125 LYS B N 1
ATOM 2690 C CA . LYS B 1 125 ? -4.434 18.406 28.828 1 92.62 125 LYS B CA 1
ATOM 2691 C C . LYS B 1 125 ? -4.73 18.688 27.359 1 92.62 125 LYS B C 1
ATOM 2693 O O . LYS B 1 125 ? -4.133 18.062 26.469 1 92.62 125 LYS B O 1
ATOM 2698 N N . PRO B 1 126 ? -5.578 19.594 27.031 1 89.62 126 PRO B N 1
ATOM 2699 C CA . PRO B 1 126 ? -5.988 19.859 25.656 1 89.62 126 PRO B CA 1
ATOM 2700 C C . PRO B 1 126 ? -4.805 20.172 24.734 1 89.62 126 PRO B C 1
ATOM 2702 O O . PRO B 1 126 ? -4.723 19.625 23.625 1 89.62 126 PRO B O 1
ATOM 2705 N N . GLU B 1 127 ? -3.914 20.938 25.219 1 89 127 GLU B N 1
ATOM 2706 C CA . GLU B 1 127 ? -2.76 21.297 24.406 1 89 127 GLU B CA 1
ATOM 2707 C C . GLU B 1 127 ? -1.846 20.094 24.188 1 89 127 GLU B C 1
ATOM 2709 O O . GLU B 1 127 ? -1.263 19.938 23.109 1 89 127 GLU B O 1
ATOM 2714 N N . GLU B 1 128 ? -1.777 19.297 25.172 1 94.56 128 GLU B N 1
ATOM 2715 C CA . GLU B 1 128 ? -0.96 18.094 25.078 1 94.56 128 GLU B CA 1
ATOM 2716 C C . GLU B 1 128 ? -1.585 17.078 24.141 1 94.56 128 GLU B C 1
ATOM 2718 O O . GLU B 1 128 ? -0.874 16.312 23.484 1 94.56 128 GLU B O 1
ATOM 2723 N N . LYS B 1 129 ? -2.877 17.047 24.094 1 95.44 129 LYS B N 1
ATOM 2724 C CA . LYS B 1 129 ? -3.582 16.156 23.172 1 95.44 129 LYS B CA 1
ATOM 2725 C C . LYS B 1 129 ? -3.273 16.516 21.719 1 95.44 129 LYS B C 1
ATOM 2727 O O . LYS B 1 129 ? -3.1 15.617 20.891 1 95.44 129 LYS B O 1
ATOM 2732 N N . ILE B 1 130 ? -3.217 17.781 21.5 1 94.5 130 ILE B N 1
ATOM 2733 C CA . ILE B 1 130 ? -2.941 18.234 20.141 1 94.5 130 ILE B CA 1
ATOM 2734 C C . ILE B 1 130 ? -1.545 17.797 19.719 1 94.5 130 ILE B C 1
ATOM 2736 O O . ILE B 1 130 ? -1.354 17.297 18.609 1 94.5 130 ILE B O 1
ATOM 2740 N N . VAL B 1 131 ? -0.616 17.953 20.609 1 94.69 131 VAL B N 1
ATOM 2741 C CA . VAL B 1 131 ? 0.759 17.547 20.344 1 94.69 131 VAL B CA 1
ATOM 2742 C C . VAL B 1 131 ? 0.823 16.031 20.125 1 94.69 131 VAL B C 1
ATOM 2744 O O . VAL B 1 131 ? 1.47 15.562 19.188 1 94.69 131 VAL B O 1
ATOM 2747 N N . ALA B 1 132 ? 0.153 15.328 20.922 1 96.5 132 ALA B N 1
ATOM 2748 C CA . ALA B 1 132 ? 0.102 13.875 20.781 1 96.5 132 ALA B CA 1
ATOM 2749 C C . ALA B 1 132 ? -0.518 13.469 19.453 1 96.5 132 ALA B C 1
ATOM 2751 O O . ALA B 1 132 ? -0.05 12.531 18.797 1 96.5 132 ALA B O 1
ATOM 2752 N N . LEU B 1 133 ? -1.526 14.156 19.078 1 97.12 133 LEU B N 1
ATOM 2753 C CA . LEU B 1 133 ? -2.188 13.891 17.797 1 97.12 133 LEU B CA 1
ATOM 2754 C C . LEU B 1 133 ? -1.234 14.141 16.641 1 97.12 133 LEU B C 1
ATOM 2756 O O . LEU B 1 133 ? -1.146 13.32 15.719 1 97.12 133 LEU B O 1
ATOM 2760 N N . ILE B 1 134 ? -0.523 15.203 16.719 1 96.69 134 ILE B N 1
ATOM 2761 C CA . ILE B 1 134 ? 0.427 15.531 15.664 1 96.69 134 ILE B CA 1
ATOM 2762 C C . ILE B 1 134 ? 1.482 14.438 15.555 1 96.69 134 ILE B C 1
ATOM 2764 O O . ILE B 1 134 ? 1.817 13.992 14.453 1 96.69 134 ILE B O 1
ATOM 2768 N N . ASN B 1 135 ? 1.927 14.008 16.656 1 96.5 135 ASN B N 1
ATOM 2769 C CA . ASN B 1 135 ? 2.912 12.93 16.672 1 96.5 135 ASN B CA 1
ATOM 2770 C C . ASN B 1 135 ? 2.35 11.648 16.078 1 96.5 135 ASN B C 1
ATOM 2772 O O . ASN B 1 135 ? 3.033 10.961 15.312 1 96.5 135 ASN B O 1
ATOM 2776 N N . THR B 1 136 ? 1.163 11.375 16.406 1 96.19 136 THR B N 1
ATOM 2777 C CA . THR B 1 136 ? 0.489 10.203 15.852 1 96.19 136 THR B CA 1
ATOM 2778 C C . THR B 1 136 ? 0.342 10.32 14.344 1 96.19 136 THR B C 1
ATOM 2780 O O . THR B 1 136 ? 0.674 9.391 13.602 1 96.19 136 THR B O 1
ATOM 2783 N N . MET B 1 137 ? -0.087 11.414 13.898 1 96.56 137 MET B N 1
ATOM 2784 C CA . MET B 1 137 ? -0.27 11.664 12.469 1 96.56 137 MET B CA 1
ATOM 2785 C C . MET B 1 137 ? 1.064 11.609 11.734 1 96.56 137 MET B C 1
ATOM 2787 O O . MET B 1 137 ? 1.153 11.047 10.641 1 96.56 137 MET B O 1
ATOM 2791 N N . GLN B 1 138 ? 2.092 12.141 12.352 1 96.06 138 GLN B N 1
ATOM 2792 C CA . GLN B 1 138 ? 3.424 12.07 11.758 1 96.06 138 GLN B CA 1
ATOM 2793 C C . GLN B 1 138 ? 3.895 10.625 11.641 1 96.06 138 GLN B C 1
ATOM 2795 O O . GLN B 1 138 ? 4.434 10.227 10.609 1 96.06 138 GLN B O 1
ATOM 2800 N N . SER B 1 139 ? 3.639 9.852 12.641 1 95 139 SER B N 1
ATOM 2801 C CA . SER B 1 139 ? 4.059 8.453 12.641 1 95 139 SER B CA 1
ATOM 2802 C C . SER B 1 139 ? 3.326 7.648 11.578 1 95 139 SER B C 1
ATOM 2804 O O . SER B 1 139 ? 3.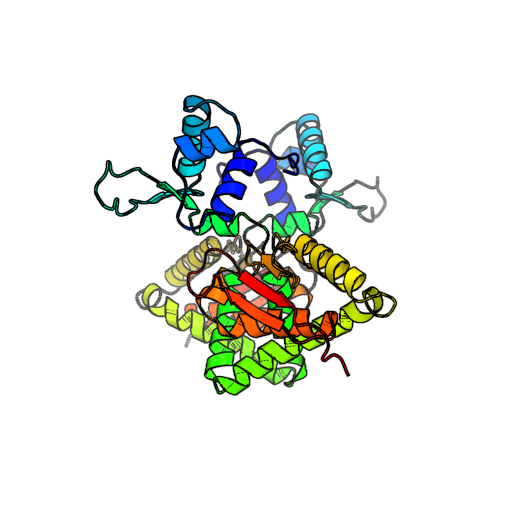859 6.668 11.055 1 95 139 SER B O 1
ATOM 2806 N N . LEU B 1 140 ? 2.145 8.133 11.242 1 94.19 140 LEU B N 1
ATOM 2807 C CA . LEU B 1 140 ? 1.348 7.461 10.219 1 94.19 140 LEU B CA 1
ATOM 2808 C C . LEU B 1 140 ? 1.731 7.938 8.828 1 94.19 140 LEU B C 1
ATOM 2810 O O . LEU B 1 140 ? 1.35 7.324 7.828 1 94.19 140 LEU B O 1
ATOM 2814 N N . GLY B 1 141 ? 2.465 9.102 8.773 1 96.56 141 GLY B N 1
ATOM 2815 C CA . GLY B 1 141 ? 3.008 9.523 7.492 1 96.56 141 GLY B CA 1
ATOM 2816 C C . GLY B 1 141 ? 2.311 10.75 6.926 1 96.56 141 GLY B C 1
ATOM 2817 O O . GLY B 1 141 ? 2.615 11.188 5.816 1 96.56 141 GLY B O 1
ATOM 2818 N N . TYR B 1 142 ? 1.462 11.445 7.664 1 97.5 142 TYR B N 1
ATOM 2819 C CA . TYR B 1 142 ? 0.638 12.547 7.164 1 97.5 142 TYR B CA 1
ATOM 2820 C C . TYR B 1 142 ? 1.486 13.773 6.875 1 97.5 142 TYR B C 1
ATOM 2822 O O . TYR B 1 142 ? 1.038 14.695 6.188 1 97.5 142 TYR B O 1
ATOM 2830 N N . HIS B 1 143 ? 2.688 13.797 7.441 1 96.19 143 HIS B N 1
ATOM 2831 C CA . HIS B 1 143 ? 3.471 15.031 7.41 1 96.19 143 HIS B CA 1
ATOM 2832 C C . HIS B 1 143 ? 2.678 16.203 7.98 1 96.19 143 HIS B C 1
ATOM 2834 O O . HIS B 1 143 ? 2.506 17.219 7.312 1 96.19 143 HIS B O 1
ATOM 2840 N N . ALA B 1 144 ? 2.328 16.078 9.211 1 97.19 144 ALA B N 1
ATOM 2841 C CA . ALA B 1 144 ? 1.431 17.016 9.875 1 97.19 144 ALA B CA 1
ATOM 2842 C C . ALA B 1 144 ? 2.211 18 10.742 1 97.19 144 ALA B C 1
ATOM 2844 O O . ALA B 1 144 ? 3.266 17.656 11.281 1 97.19 144 ALA B O 1
ATOM 2845 N N . SER B 1 145 ? 1.734 19.188 10.859 1 95.62 145 SER B N 1
ATOM 2846 C CA . SER B 1 145 ? 2.305 20.219 11.719 1 95.62 145 SER B CA 1
ATOM 2847 C C . SER B 1 145 ? 1.212 21.062 12.352 1 95.62 145 SER B C 1
ATOM 2849 O O . SER B 1 145 ? 0.061 21.047 11.914 1 95.62 145 SER B O 1
ATOM 2851 N N . LEU B 1 146 ? 1.654 21.734 13.391 1 94.44 146 LEU B N 1
ATOM 2852 C CA . LEU B 1 146 ? 0.755 22.641 14.102 1 94.44 146 LEU B CA 1
ATOM 2853 C C . LEU B 1 146 ? 1.088 24.094 13.781 1 94.44 146 LEU B C 1
ATOM 2855 O O . LEU B 1 146 ? 2.256 24.484 13.805 1 94.44 146 LEU B O 1
ATOM 2859 N N . ASP B 1 147 ? 0.108 24.797 13.336 1 88.69 147 ASP B N 1
ATOM 2860 C CA . ASP B 1 147 ? 0.218 26.25 13.164 1 88.69 147 ASP B CA 1
ATOM 2861 C C . ASP B 1 147 ? -0.625 26.984 14.195 1 88.69 147 ASP B C 1
ATOM 2863 O O . ASP B 1 147 ? -1.847 26.828 14.242 1 88.69 147 ASP B O 1
ATOM 2867 N N . THR B 1 148 ? -0 27.859 15.023 1 82.62 148 THR B N 1
ATOM 2868 C CA . THR B 1 148 ? -0.704 28.578 16.094 1 82.62 148 THR B CA 1
ATOM 2869 C C . THR B 1 148 ? -0.751 30.062 15.805 1 82.62 148 THR B C 1
ATOM 2871 O O . THR B 1 148 ? -1.145 30.859 16.656 1 82.62 148 THR B O 1
ATOM 2874 N N . ASN B 1 149 ? -0.446 30.484 14.68 1 77.25 149 ASN B N 1
ATOM 2875 C CA . ASN B 1 149 ? -0.314 31.906 14.375 1 77.25 149 ASN B CA 1
ATOM 2876 C C . ASN B 1 149 ? -1.669 32.594 14.383 1 77.25 149 ASN B C 1
ATOM 2878 O O . ASN B 1 149 ? -1.745 33.812 14.609 1 77.25 149 ASN B O 1
ATOM 2882 N N . THR B 1 150 ? -2.738 31.969 14.148 1 67.12 150 THR B N 1
ATOM 2883 C CA . THR B 1 150 ? -4.008 32.656 13.93 1 67.12 150 THR B CA 1
ATOM 2884 C C . THR B 1 150 ? -4.891 32.562 15.172 1 67.12 150 THR B C 1
ATOM 2886 O O . THR B 1 150 ? -6.098 32.812 15.102 1 67.12 150 THR B O 1
ATOM 2889 N N . GLY B 1 151 ? -4.375 32.438 16.375 1 76.19 151 GLY B N 1
ATOM 2890 C CA . GLY B 1 151 ? -5.176 32.406 17.594 1 76.19 151 GLY B CA 1
ATOM 2891 C C . GLY B 1 151 ? -5.754 31.016 17.859 1 76.19 151 GLY B C 1
ATOM 2892 O O . GLY B 1 151 ? -5.766 30.562 19.016 1 76.19 151 GLY B O 1
ATOM 2893 N N . GLN B 1 152 ? -6.359 30.391 16.797 1 86.12 152 GLN B N 1
ATOM 2894 C CA . GLN B 1 152 ? -6.828 29.016 16.969 1 86.12 152 GLN B CA 1
ATOM 2895 C C . GLN B 1 152 ? -5.828 28.016 16.375 1 86.12 152 GLN B C 1
ATOM 2897 O O . GLN B 1 152 ? -5.258 28.25 15.312 1 86.12 152 GLN B O 1
ATOM 2902 N N . PRO B 1 153 ? -5.672 26.953 17.125 1 92.44 153 PRO B N 1
ATOM 2903 C CA . PRO B 1 153 ? -4.727 25.969 16.609 1 92.44 153 PRO B CA 1
ATOM 2904 C C . PRO B 1 153 ? -5.188 25.344 15.289 1 92.44 153 PRO B C 1
ATOM 2906 O O . PRO B 1 153 ? -6.375 25.047 15.125 1 92.44 153 PRO B O 1
ATOM 2909 N N . VAL B 1 154 ? -4.281 25.281 14.383 1 95.06 154 VAL B N 1
ATOM 2910 C CA . VAL B 1 154 ? -4.562 24.703 13.07 1 95.06 154 VAL B CA 1
ATOM 2911 C C . VAL B 1 154 ? -3.602 23.547 12.797 1 95.06 154 VAL B C 1
ATOM 2913 O O . VAL B 1 154 ? -2.387 23.688 12.961 1 95.06 154 VAL B O 1
ATOM 2916 N N . ILE B 1 155 ? -4.199 22.422 12.398 1 96.25 155 ILE B N 1
ATOM 2917 C CA . ILE B 1 155 ? -3.387 21.297 11.961 1 96.25 155 ILE B CA 1
ATOM 2918 C C . ILE B 1 155 ? -3.312 21.281 10.438 1 96.25 155 ILE B C 1
ATOM 2920 O O . ILE B 1 155 ? -4.34 21.359 9.758 1 96.25 155 ILE B O 1
ATOM 2924 N N . LYS B 1 156 ? -2.121 21.203 9.961 1 96.25 156 LYS B N 1
ATOM 2925 C CA . LYS B 1 156 ? -1.891 21.109 8.523 1 96.25 156 LYS B CA 1
ATOM 2926 C C . LYS B 1 156 ? -1.184 19.812 8.156 1 96.25 156 LYS B C 1
ATOM 2928 O O . LYS B 1 156 ? -0.177 19.453 8.766 1 96.25 156 LYS B O 1
ATOM 2933 N N . ALA B 1 157 ? -1.721 19.109 7.215 1 97.06 157 ALA B N 1
ATOM 2934 C CA . ALA B 1 157 ? -1.126 17.875 6.703 1 97.06 157 ALA B CA 1
ATOM 2935 C C . ALA B 1 157 ? -0.844 17.984 5.207 1 97.06 157 ALA B C 1
ATOM 2937 O O . ALA B 1 157 ? -1.715 18.375 4.434 1 97.06 157 ALA B O 1
ATOM 2938 N N . SER B 1 158 ? 0.323 17.562 4.82 1 96.31 158 SER B N 1
ATOM 2939 C CA . SER B 1 158 ? 0.708 17.75 3.426 1 96.31 158 SER B CA 1
ATOM 2940 C C . SER B 1 158 ? 0.779 16.422 2.682 1 96.31 158 SER B C 1
ATOM 2942 O O . SER B 1 158 ? 1.023 16.391 1.475 1 96.31 158 SER B O 1
ATOM 2944 N N . ASN B 1 159 ? 0.53 15.344 3.365 1 97.12 159 ASN B N 1
ATOM 2945 C CA . ASN B 1 159 ? 0.547 14.031 2.729 1 97.12 159 ASN B CA 1
ATOM 2946 C C . ASN B 1 159 ? -0.675 13.203 3.119 1 97.12 159 ASN B C 1
ATOM 2948 O O . ASN B 1 159 ? -0.866 12.891 4.297 1 97.12 159 ASN B O 1
ATOM 2952 N N . CYS B 1 160 ? -1.41 12.938 2.148 1 96.81 160 CYS B N 1
ATOM 2953 C CA . CYS B 1 160 ? -2.518 12.008 2.367 1 96.81 160 CYS B CA 1
ATOM 2954 C C . CYS B 1 160 ? -2.035 10.562 2.34 1 96.81 160 CYS B C 1
ATOM 2956 O O . CYS B 1 160 ? -1.569 10.078 1.307 1 96.81 160 CYS B O 1
ATOM 2958 N N . VAL B 1 161 ? -2.273 9.852 3.418 1 97.38 161 VAL B N 1
ATOM 2959 C CA . VAL B 1 161 ? -1.719 8.508 3.549 1 97.38 161 VAL B CA 1
ATOM 2960 C C . VAL B 1 161 ? -2.607 7.512 2.812 1 97.38 161 VAL B C 1
ATOM 2962 O O . VAL B 1 161 ? -2.283 6.324 2.732 1 97.38 161 VAL B O 1
ATOM 2965 N N . TYR B 1 162 ? -3.688 7.926 2.229 1 97.12 162 TYR B N 1
ATOM 2966 C CA . TYR B 1 162 ? -4.559 7.148 1.352 1 97.12 162 TYR B CA 1
ATOM 2967 C C . TYR B 1 162 ? -4.918 7.941 0.1 1 97.12 162 TYR B C 1
ATOM 2969 O O . TYR B 1 162 ? -6.066 7.914 -0.348 1 97.12 162 TYR B O 1
ATOM 2977 N N . HIS B 1 163 ? -3.998 8.578 -0.444 1 95.88 163 HIS B N 1
ATOM 2978 C CA . HIS B 1 163 ? -4.133 9.547 -1.531 1 95.88 163 HIS B CA 1
ATOM 2979 C C . HIS B 1 163 ? -4.953 8.969 -2.682 1 95.88 163 HIS B C 1
ATOM 2981 O O . HIS B 1 163 ? -5.938 9.57 -3.111 1 95.88 163 HIS B O 1
ATOM 2987 N N . ASP B 1 164 ? -4.641 7.797 -3.172 1 95.94 164 ASP B N 1
ATOM 2988 C CA . ASP B 1 164 ? -5.312 7.203 -4.32 1 95.94 164 ASP B CA 1
ATOM 2989 C C . ASP B 1 164 ? -6.789 6.949 -4.023 1 95.94 164 ASP B C 1
ATOM 2991 O O . ASP B 1 164 ? -7.645 7.133 -4.891 1 95.94 164 ASP B O 1
ATOM 2995 N N . LEU B 1 165 ? -7.051 6.531 -2.834 1 97.38 165 LEU B N 1
ATOM 2996 C CA . LEU B 1 165 ? -8.422 6.25 -2.43 1 97.38 165 LEU B CA 1
ATOM 2997 C C . LEU B 1 165 ? -9.203 7.543 -2.234 1 97.38 165 LEU B C 1
ATOM 2999 O O . LEU B 1 165 ? -10.344 7.66 -2.697 1 97.38 165 LEU B O 1
ATOM 3003 N N . ALA B 1 166 ? -8.57 8.516 -1.615 1 95.94 166 ALA B N 1
ATOM 3004 C CA . ALA B 1 166 ? -9.234 9.781 -1.3 1 95.94 166 ALA B CA 1
ATOM 3005 C C . ALA B 1 166 ? -9.617 10.531 -2.572 1 95.94 166 ALA B C 1
ATOM 3007 O O . ALA B 1 166 ? -10.609 11.258 -2.594 1 95.94 166 ALA B O 1
ATOM 3008 N N . GLN B 1 167 ? -8.859 10.359 -3.619 1 92.56 167 GLN B N 1
ATOM 3009 C CA . GLN B 1 167 ? -9.156 10.992 -4.898 1 92.56 167 GLN B CA 1
ATOM 3010 C C . GLN B 1 167 ? -10.469 10.461 -5.48 1 92.56 167 GLN B C 1
ATOM 3012 O O . GLN B 1 167 ? -11.203 11.203 -6.137 1 92.56 167 GLN B O 1
ATOM 3017 N N . GLN B 1 168 ? -10.75 9.25 -5.113 1 92.62 168 GLN B N 1
ATOM 3018 C CA . GLN B 1 168 ? -11.938 8.609 -5.66 1 92.62 168 GLN B CA 1
ATOM 3019 C C . GLN B 1 168 ? -13.109 8.695 -4.68 1 92.62 168 GLN B C 1
ATOM 3021 O O . GLN B 1 168 ? -14.266 8.727 -5.09 1 92.62 168 GLN B O 1
ATOM 3026 N N . PHE B 1 169 ? -12.742 8.727 -3.428 1 94.62 169 PHE B N 1
ATOM 3027 C CA . PHE B 1 169 ? -13.742 8.734 -2.365 1 94.62 169 PHE B CA 1
ATOM 3028 C C . PHE B 1 169 ? -13.492 9.875 -1.391 1 94.62 169 PHE B C 1
ATOM 3030 O O . PHE B 1 169 ? -12.969 9.664 -0.295 1 94.62 169 PHE B O 1
ATOM 3037 N N . SER B 1 170 ? -13.977 11.062 -1.707 1 88.69 170 SER B N 1
ATOM 3038 C CA . SER B 1 170 ? -13.719 12.211 -0.849 1 88.69 170 SER B CA 1
ATOM 3039 C C . SER B 1 170 ? -14.328 12.023 0.533 1 88.69 170 SER B C 1
ATOM 3041 O O . SER B 1 170 ? -13.812 12.547 1.525 1 88.69 170 SER B O 1
ATOM 3043 N N . ASP B 1 171 ? -15.32 11.156 0.606 1 91.12 171 ASP B N 1
ATOM 3044 C CA . ASP B 1 171 ? -15.969 10.867 1.88 1 91.12 171 ASP B CA 1
ATOM 3045 C C . ASP B 1 171 ? -15.016 10.133 2.824 1 91.12 171 ASP B C 1
ATOM 3047 O O . ASP B 1 171 ? -15.266 10.07 4.031 1 91.12 171 ASP B O 1
ATOM 3051 N N . LEU B 1 172 ? -14.008 9.617 2.324 1 92.69 172 LEU B N 1
ATOM 3052 C CA . LEU B 1 172 ? -13 8.945 3.141 1 92.69 172 LEU B CA 1
ATOM 3053 C C . LEU B 1 172 ? -12.375 9.914 4.137 1 92.69 172 LEU B C 1
ATOM 3055 O O . LEU B 1 172 ? -11.945 9.508 5.219 1 92.69 172 LEU B O 1
ATOM 3059 N N . CYS B 1 173 ? -12.445 11.219 3.803 1 94.44 173 CYS B N 1
ATOM 3060 C CA . CYS B 1 173 ? -11.852 12.227 4.668 1 94.44 173 CYS B CA 1
ATOM 3061 C C . CYS B 1 173 ? -12.641 12.383 5.957 1 94.44 173 CYS B C 1
ATOM 3063 O O . CYS B 1 173 ? -12.133 12.914 6.949 1 94.44 173 CYS B O 1
ATOM 3065 N N . ASP B 1 174 ? -13.883 11.859 5.957 1 95.31 174 ASP B N 1
ATOM 3066 C CA . ASP B 1 174 ? -14.68 11.812 7.18 1 95.31 174 ASP B CA 1
ATOM 3067 C C . ASP B 1 174 ? -14.023 10.906 8.227 1 95.31 174 ASP B C 1
ATOM 3069 O O . ASP B 1 174 ? -14.188 11.125 9.43 1 95.31 174 ASP B O 1
ATOM 3073 N N . PHE B 1 175 ? -13.32 9.953 7.781 1 96.94 175 PHE B N 1
ATOM 3074 C CA . PHE B 1 175 ? -12.531 9.102 8.664 1 96.94 175 PHE B CA 1
ATOM 3075 C C . PHE B 1 175 ? -11.547 9.93 9.484 1 96.94 175 PHE B C 1
ATOM 3077 O O . PHE B 1 175 ? -11.508 9.82 10.711 1 96.94 175 PHE B O 1
ATOM 3084 N N . ASP B 1 176 ? -10.797 10.797 8.82 1 96.69 176 ASP B N 1
ATOM 3085 C CA . ASP B 1 176 ? -9.82 11.664 9.484 1 96.69 176 ASP B CA 1
ATOM 3086 C C . ASP B 1 176 ? -10.516 12.648 10.422 1 96.69 176 ASP B C 1
ATOM 3088 O O . ASP B 1 176 ? -10.039 12.906 11.523 1 96.69 176 ASP B O 1
ATOM 3092 N N . HIS B 1 177 ? -11.625 13.172 9.938 1 96.38 177 HIS B N 1
ATOM 3093 C CA . HIS B 1 177 ? -12.406 14.102 10.75 1 96.38 177 HIS B CA 1
ATOM 3094 C C . HIS B 1 177 ? -12.812 13.461 12.078 1 96.38 177 HIS B C 1
ATOM 3096 O O . HIS B 1 177 ? -12.609 14.047 13.141 1 96.38 177 HIS B O 1
ATOM 3102 N N . ALA B 1 178 ? -13.352 12.297 11.969 1 97.31 178 ALA B N 1
ATOM 3103 C CA . ALA B 1 178 ? -13.812 11.57 13.156 1 97.31 178 ALA B CA 1
ATOM 3104 C C . ALA B 1 178 ? -12.648 11.227 14.07 1 97.31 178 ALA B C 1
ATOM 3106 O O . ALA B 1 178 ? -12.742 11.383 15.289 1 97.31 178 ALA B O 1
ATOM 3107 N N . LEU B 1 179 ? -11.57 10.805 13.508 1 97.38 179 LEU B N 1
ATOM 3108 C CA . LEU B 1 179 ? -10.383 10.445 14.273 1 97.38 179 LEU B CA 1
ATOM 3109 C C . LEU B 1 179 ? -9.883 11.633 15.086 1 97.38 179 LEU B C 1
ATOM 3111 O O . LEU B 1 179 ? -9.727 11.531 16.312 1 97.38 179 LEU B O 1
ATOM 3115 N N . ILE B 1 180 ? -9.719 12.75 14.445 1 97.19 180 ILE B N 1
ATOM 3116 C CA . ILE B 1 180 ? -9.133 13.938 15.047 1 97.19 180 ILE B CA 1
ATOM 3117 C C . ILE B 1 180 ? -10.078 14.5 16.109 1 97.19 180 ILE B C 1
ATOM 3119 O O . ILE B 1 180 ? -9.672 14.734 17.25 1 97.19 180 ILE B O 1
ATOM 3123 N N . SER B 1 181 ? -11.344 14.664 15.742 1 96.44 181 SER B N 1
ATOM 3124 C CA . SER B 1 181 ? -12.312 15.266 16.656 1 96.44 181 SER B CA 1
ATOM 3125 C C . SER B 1 181 ? -12.516 14.398 17.891 1 96.44 181 SER B C 1
ATOM 3127 O O . SER B 1 181 ? -12.641 14.914 19 1 96.44 181 SER B O 1
ATOM 3129 N N . THR B 1 182 ? -12.531 13.102 17.734 1 96.38 182 THR B N 1
ATOM 3130 C CA . THR B 1 182 ? -12.734 12.18 18.844 1 96.38 182 THR B CA 1
ATOM 3131 C C . THR B 1 182 ? -11.531 12.203 19.781 1 96.38 182 THR B C 1
ATOM 3133 O O . THR B 1 182 ? -11.695 12.289 21 1 96.38 182 THR B O 1
ATOM 3136 N N . LEU B 1 183 ? -10.359 12.172 19.25 1 96.25 183 LEU B N 1
ATOM 3137 C CA . LEU B 1 183 ? -9.156 12.148 20.078 1 96.25 183 LEU B CA 1
ATOM 3138 C C . LEU B 1 183 ? -9 13.453 20.844 1 96.25 183 LEU B C 1
ATOM 3140 O O . LEU B 1 183 ? -8.562 13.453 22 1 96.25 183 LEU B O 1
ATOM 3144 N N . LEU B 1 184 ? -9.391 14.555 20.219 1 94.94 184 LEU B N 1
ATOM 3145 C CA . LEU B 1 184 ? -9.234 15.859 20.844 1 94.94 184 LEU B CA 1
ATOM 3146 C C . LEU B 1 184 ? -10.438 16.203 21.719 1 94.94 184 LEU B C 1
ATOM 3148 O O . LEU B 1 184 ? -10.383 17.109 22.547 1 94.94 184 LEU B O 1
ATOM 3152 N N . ASP B 1 185 ? -11.508 15.43 21.516 1 93.25 185 ASP B N 1
ATOM 3153 C CA . ASP B 1 185 ? -12.773 15.703 22.188 1 93.25 185 ASP B CA 1
ATOM 3154 C C . ASP B 1 185 ? -13.211 17.156 21.969 1 93.25 185 ASP B C 1
ATOM 3156 O O . ASP B 1 185 ? -13.547 17.859 22.922 1 93.25 185 ASP B O 1
ATOM 3160 N N . ARG B 1 186 ? -13.062 17.641 20.719 1 91.88 186 ARG B N 1
ATOM 3161 C CA . ARG B 1 186 ? -13.438 18.984 20.266 1 91.88 186 ARG B CA 1
ATOM 3162 C C . ARG B 1 186 ? -13.906 18.953 18.812 1 91.88 186 ARG B C 1
ATOM 3164 O O . ARG B 1 186 ? -13.422 18.172 18.016 1 91.88 186 ARG B O 1
ATOM 3171 N N . PRO B 1 187 ? -14.805 19.859 18.547 1 93.12 187 PRO B N 1
ATOM 3172 C CA . PRO B 1 187 ? -15.164 19.969 17.125 1 93.12 187 PRO B CA 1
ATOM 3173 C C . PRO B 1 187 ? -14.039 20.547 16.281 1 93.12 187 PRO B C 1
ATOM 3175 O O . PRO B 1 187 ? -13.258 21.375 16.75 1 93.12 187 PRO B O 1
ATOM 3178 N N . ILE B 1 188 ? -14 20.047 15.055 1 95.38 188 ILE B N 1
ATOM 3179 C CA . ILE B 1 188 ? -13.008 20.578 14.133 1 95.38 188 ILE B CA 1
ATOM 3180 C C . ILE B 1 188 ? -13.68 20.969 12.82 1 95.38 188 ILE B C 1
ATOM 3182 O O . ILE B 1 188 ? -14.789 20.516 12.523 1 95.38 188 ILE B O 1
ATOM 3186 N N . GLU B 1 189 ? -13.008 21.844 12.141 1 95.06 189 GLU B N 1
ATOM 3187 C CA . GLU B 1 189 ? -13.438 22.234 10.805 1 95.06 189 GLU B CA 1
ATOM 3188 C C . GLU B 1 189 ? -12.32 22.062 9.781 1 95.06 189 GLU B C 1
ATOM 3190 O O . GLU B 1 189 ? -11.227 22.594 9.945 1 95.06 189 GLU B O 1
ATOM 3195 N N . GLN B 1 190 ? -12.656 21.297 8.781 1 94.69 190 GLN B N 1
ATOM 3196 C CA . GLN B 1 190 ? -11.68 21.172 7.707 1 94.69 190 GLN B CA 1
ATOM 3197 C C . GLN B 1 190 ? -11.805 22.328 6.715 1 94.69 190 GLN B C 1
ATOM 3199 O O . GLN B 1 190 ? -12.82 22.453 6.027 1 94.69 190 GLN B O 1
ATOM 3204 N N . THR B 1 191 ? -10.75 23.062 6.598 1 94.38 191 THR B N 1
ATOM 3205 C CA . THR B 1 191 ? -10.836 24.281 5.805 1 94.38 191 THR B CA 1
ATOM 3206 C C . THR B 1 191 ? -10.164 24.094 4.445 1 94.38 191 THR B C 1
ATOM 3208 O O . THR B 1 191 ? -10.359 24.906 3.535 1 94.38 191 THR B O 1
ATOM 3211 N N . ALA B 1 192 ? -9.383 23.125 4.281 1 94.56 192 ALA B N 1
ATOM 3212 C CA . ALA B 1 192 ? -8.742 22.75 3.025 1 94.56 192 ALA B CA 1
ATOM 3213 C C . ALA B 1 192 ? -8.602 21.234 2.908 1 94.56 192 ALA B C 1
ATOM 3215 O O . ALA B 1 192 ? -8.453 20.547 3.916 1 94.56 192 ALA B O 1
ATOM 3216 N N . CYS B 1 193 ? -8.664 20.703 1.708 1 94.25 193 CYS B N 1
ATOM 3217 C CA . CYS B 1 193 ? -8.609 19.266 1.478 1 94.25 193 CYS B CA 1
ATOM 3218 C C . CYS B 1 193 ? -7.867 18.953 0.186 1 94.25 193 CYS B C 1
ATOM 3220 O O . CYS B 1 193 ? -8.258 19.422 -0.889 1 94.25 193 CYS B O 1
ATOM 3222 N N . MET B 1 194 ? -6.977 18.125 0.234 1 92.56 194 MET B N 1
ATOM 3223 C CA . MET B 1 194 ? -6.172 17.75 -0.925 1 92.56 194 MET B CA 1
ATOM 3224 C C . MET B 1 194 ? -7.008 16.984 -1.942 1 92.56 194 MET B C 1
ATOM 3226 O O . MET B 1 194 ? -6.805 17.125 -3.15 1 92.56 194 MET B O 1
ATOM 3230 N N . ALA B 1 195 ? -7.879 16.219 -1.456 1 90.31 195 ALA B N 1
ATOM 3231 C CA . ALA B 1 195 ? -8.727 15.445 -2.359 1 90.31 195 ALA B CA 1
ATOM 3232 C C . ALA B 1 195 ? -9.641 16.359 -3.174 1 90.31 195 ALA B C 1
ATOM 3234 O O . ALA B 1 195 ? -10.195 15.945 -4.191 1 90.31 195 ALA B O 1
ATOM 3235 N N . ARG B 1 196 ? -9.742 17.5 -2.746 1 89.62 196 ARG B N 1
ATOM 3236 C CA . ARG B 1 196 ? -10.594 18.469 -3.438 1 89.62 196 ARG B CA 1
ATOM 3237 C C . ARG B 1 196 ? -9.758 19.5 -4.18 1 89.62 196 ARG B C 1
ATOM 3239 O O . ARG B 1 196 ? -10.258 20.547 -4.57 1 89.62 196 ARG B O 1
ATOM 3246 N N . GLY B 1 197 ? -8.516 19.297 -4.25 1 86.75 197 GLY B N 1
ATOM 3247 C CA . GLY B 1 197 ? -7.676 20.109 -5.113 1 86.75 197 GLY B CA 1
ATOM 3248 C C . GLY B 1 197 ? -6.793 21.078 -4.344 1 86.75 197 GLY B C 1
ATOM 3249 O O . GLY B 1 197 ? -5.988 21.797 -4.934 1 86.75 197 GLY B O 1
ATOM 3250 N N . ASP B 1 198 ? -6.89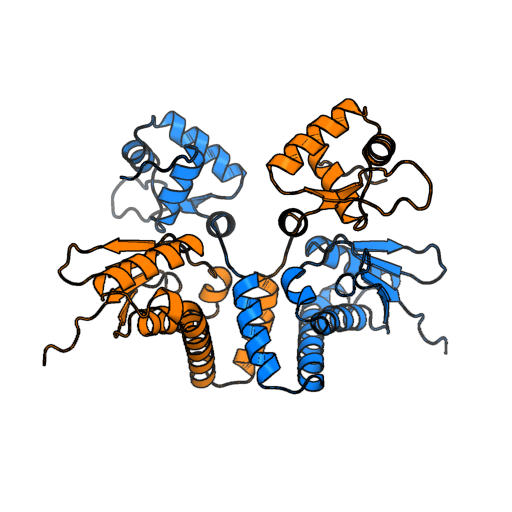8 21.109 -3.01 1 91 198 ASP B N 1
ATOM 3251 C CA . ASP B 1 198 ? -6.051 21.984 -2.215 1 91 198 ASP B CA 1
ATOM 3252 C C . ASP B 1 198 ? -4.645 21.406 -2.059 1 91 198 ASP B C 1
ATOM 3254 O O . ASP B 1 198 ? -4.418 20.234 -2.354 1 91 198 ASP B O 1
ATOM 3258 N N . CYS B 1 199 ? -3.74 22.234 -1.59 1 89.19 199 CYS B N 1
ATOM 3259 C CA . CYS B 1 199 ? -2.338 21.844 -1.483 1 89.19 199 CYS B CA 1
ATOM 3260 C C . CYS B 1 199 ? -2.096 21.016 -0.227 1 89.19 199 CYS B C 1
ATOM 3262 O O . CYS B 1 199 ? -1.075 20.344 -0.117 1 89.19 199 CYS B O 1
ATOM 3264 N N . SER B 1 200 ? -3.002 21.203 0.724 1 94.62 200 SER B N 1
ATOM 3265 C CA . SER B 1 200 ? -2.9 20.484 1.987 1 94.62 200 SER B CA 1
ATOM 3266 C C . SER B 1 200 ? -4.273 20.281 2.615 1 94.62 200 SER B C 1
ATOM 3268 O O . SER B 1 200 ? -5.258 20.891 2.193 1 94.62 200 SER B O 1
ATOM 3270 N N . CYS B 1 201 ? -4.277 19.328 3.51 1 96.31 201 CYS B N 1
ATOM 3271 C CA . CYS B 1 201 ? -5.434 19.266 4.398 1 96.31 201 CYS B CA 1
ATOM 3272 C C . CYS B 1 201 ? -5.227 20.125 5.637 1 96.31 201 CYS B C 1
ATOM 3274 O O . CYS B 1 201 ? -4.168 20.078 6.262 1 96.31 201 CYS B O 1
ATOM 3276 N N . THR B 1 202 ? -6.219 20.922 5.93 1 96.31 202 THR B N 1
ATOM 3277 C CA . THR B 1 202 ? -6.129 21.844 7.055 1 96.31 202 THR B CA 1
ATOM 3278 C C . THR B 1 202 ? -7.344 21.688 7.969 1 96.31 202 THR B C 1
ATOM 3280 O O . THR B 1 202 ? -8.484 21.703 7.5 1 96.31 202 THR B O 1
ATOM 3283 N N . PHE B 1 203 ? -7.027 21.562 9.227 1 96.25 203 PHE B N 1
ATOM 3284 C CA . PHE B 1 203 ? -8.07 21.391 10.227 1 96.25 203 PHE B CA 1
ATOM 3285 C C . PHE B 1 203 ? -7.988 22.484 11.281 1 96.25 203 PHE B C 1
ATOM 3287 O O . PHE B 1 203 ? -6.973 22.625 11.977 1 96.25 203 PHE B O 1
ATOM 3294 N N . LEU B 1 204 ? -9.062 23.219 11.391 1 95.56 204 LEU B N 1
ATOM 3295 C CA . LEU B 1 204 ? -9.195 24.203 12.453 1 95.56 204 LEU B CA 1
ATOM 3296 C C . LEU B 1 204 ? -9.805 23.578 13.703 1 95.56 204 LEU B C 1
ATOM 3298 O O . LEU B 1 204 ? -10.875 22.984 13.641 1 95.56 204 LEU B O 1
ATOM 3302 N N . ILE B 1 205 ? -9.078 23.703 14.828 1 93.56 205 ILE B N 1
ATOM 3303 C CA . ILE B 1 205 ? -9.578 23.172 16.094 1 93.56 205 ILE B CA 1
ATOM 3304 C C . ILE B 1 205 ? -10.375 24.25 16.828 1 93.56 205 ILE B C 1
ATOM 3306 O O . ILE B 1 205 ? -9.828 25.281 17.219 1 93.56 205 ILE B O 1
ATOM 3310 N N . LYS B 1 206 ? -11.594 24.016 17 1 89.44 206 LYS B N 1
ATOM 3311 C CA . LYS B 1 206 ? -12.469 25.031 17.609 1 89.44 206 LYS B CA 1
ATOM 3312 C C . LYS B 1 206 ? -12.305 25.062 19.125 1 89.44 206 LYS B C 1
ATOM 3314 O O . LYS B 1 206 ? -12.016 24.031 19.75 1 89.44 206 LYS B O 1
ATOM 3319 N N . SER B 1 207 ? -12.344 26.312 19.688 1 78.56 207 SER B N 1
ATOM 3320 C CA . SER B 1 207 ? -12.242 26.484 21.141 1 78.56 207 SER B CA 1
ATOM 3321 C C . SER B 1 207 ? -13.461 25.922 21.859 1 78.56 207 SER B C 1
ATOM 3323 O O . SER B 1 207 ? -14.531 25.797 21.266 1 78.56 207 SER B O 1
ATOM 3325 N N . GLU B 1 208 ? -13.219 25.312 23.062 1 66.88 208 GLU B N 1
ATOM 3326 C CA . GLU B 1 208 ? -14.336 24.875 23.891 1 66.88 208 GLU B CA 1
ATOM 3327 C C . GLU B 1 208 ? -15.312 26.016 24.125 1 66.88 208 GLU B C 1
ATOM 3329 O O . GLU B 1 208 ? -14.914 27.188 24.219 1 66.88 208 GLU B O 1
ATOM 3334 N N . PRO B 1 209 ? -16.641 25.766 23.875 1 54.94 209 PRO B N 1
ATOM 3335 C CA . PRO B 1 209 ? -17.578 26.828 24.25 1 54.94 209 PRO B CA 1
ATOM 3336 C C . PRO B 1 209 ? -17.328 27.359 25.656 1 54.94 209 PRO B C 1
ATOM 3338 O O . PRO B 1 209 ? -17.031 26.594 26.578 1 54.94 209 PRO B O 1
ATOM 3341 N N . SER B 1 210 ? -16.594 28.469 25.781 1 45.59 210 SER B N 1
ATOM 3342 C CA . SER B 1 210 ? -16.562 29.094 27.094 1 45.59 210 SER B CA 1
ATOM 3343 C C . SER B 1 210 ? -17.938 29.094 27.75 1 45.59 210 SER B C 1
ATOM 3345 O O . SER B 1 210 ? -18.922 29.531 27.125 1 45.59 210 SER B O 1
ATOM 3347 N N . CYS B 1 211 ? -18.188 28.156 28.672 1 38.69 211 CYS B N 1
ATOM 3348 C CA . CYS B 1 211 ? -19.344 28.469 29.516 1 38.69 211 CYS B CA 1
ATOM 3349 C C . CYS B 1 211 ? -19.219 29.859 30.141 1 38.69 211 CYS B C 1
ATOM 3351 O O . CYS B 1 211 ? -18.141 30.234 30.562 1 38.69 211 CYS B O 1
#

Foldseek 3Di:
DPPPPDDLLVVLLVVQVVVQVFDFLVRSCVVVVHDSVVSVVSVVVCVVVVQKDWDFDPPPPDDGTTGIHGDPNNNPVDDDCPLVVVLVVLVVVPVVDPPVVSLVVLLVLLQVVLVVCLVVQVPDDLVVLVVVVQVVCVVLPQCWDWDPVPVWIKIKGQDDSSQSNCLVPVSNVSSVQNNSCNSSVFHKDWDDDVSVPGRITMITTDDDPPD/DPPPPDDLLVVLLVVQVVVQVFDFLVRSCVVVVHDSVVSVVSVVVCVVVVQKDWDFDPPPPDDGTTGIHGDPNNNPVDDDCPLVVVLVVLVVVPVVDPPVVSLVVLLVLLQVVLVVCLVVQVPDDLVVLVVVVQVVCVVLPQCWDWDPVPVWIKIKGQDDSSQSNCLVPVSNVSSVQNNSCNSSVFHKDWDDDVSVPGRITMITTDDDPPD

Solvent-accessible surface area (backbone atoms only — not comparable to full-atom values): 22616 Å² total; per-residue (Å²): 127,87,75,67,92,59,55,70,64,52,48,52,52,50,53,29,43,64,26,60,87,31,47,34,63,67,57,50,16,63,76,68,70,50,52,62,67,57,46,50,52,48,49,52,53,37,38,74,69,46,28,33,42,82,40,85,48,83,47,85,86,56,78,65,51,62,18,34,24,62,30,74,58,30,58,64,66,44,55,61,38,35,58,63,51,37,44,53,52,51,54,54,51,50,72,74,44,52,73,66,54,45,37,50,51,27,28,49,52,13,41,54,53,27,61,75,47,37,84,82,38,71,90,48,55,73,70,52,29,52,54,50,48,38,52,51,39,39,75,57,28,21,58,43,45,81,44,63,85,76,80,46,51,27,41,37,27,43,35,64,30,48,48,78,52,28,62,77,34,63,51,52,53,37,18,56,51,28,24,52,25,57,62,60,70,40,63,65,41,74,79,39,37,44,64,76,72,40,53,30,32,29,35,39,47,52,76,74,80,78,125,127,88,74,69,93,59,54,71,64,52,47,50,52,51,53,28,43,64,27,60,87,31,46,33,64,67,56,50,15,62,76,68,70,50,52,59,68,58,46,50,53,49,48,52,52,36,38,75,67,46,29,32,43,82,40,82,49,82,47,82,87,56,79,65,53,61,19,35,23,63,30,75,58,31,59,65,67,43,56,60,38,35,57,62,49,38,44,55,52,50,52,52,50,50,73,74,44,52,73,65,55,46,36,49,50,27,27,50,53,13,40,54,53,27,61,75,47,36,81,83,36,70,89,49,53,74,72,52,29,52,53,50,47,38,52,53,38,37,75,57,29,21,58,42,47,81,43,63,85,76,81,46,50,27,41,37,27,43,36,62,31,47,48,78,51,27,63,76,34,62,52,52,54,37,18,56,51,29,24,52,24,57,61,61,72,37,61,65,42,76,78,39,38,44,64,76,72,40,52,31,32,28,36,39,47,53,76,74,80,78,125

Secondary structure (DSSP, 8-state):
----S--HHHHHHHHHHH-TT-B-HHHHHHHHT--HHHHHHHHHHHHHTTSEEEEE---SSS---EEEEE-HHHHTTS---HHHHHHHHHHHHHHHS-HHHHHHHHHHHHHHHHHHHGGGTTTS-HHHHHHHHHHHHHHHT--EEEE-TTSS-EEEE---TTHHHHHH-GGGHHHHHHHHHHHHTS-EEEEE-GGGT-SSEEEEEPPP---/----S--HHHHHHHHHHT-TT-B-HHHHHHHHT--HHHHHHHHHHHHHTTSEEEEE---SSS---EEEEE-HHHHTTS---HHHHHHHHHHHHHHHS-HHHHHHHHHHHHHHHHHHHGGGTTTS-HHHHHHHHHHHHHHHT--EEEE-TTSS-EEEE---TTHHHHHH-GGGHHHHHHHHHHHHTS-EEEEE-GGGT-SSEEEEEPPP---

Radius of gyration: 25.04 Å; Cα contacts (8 Å, |Δi|>4): 604; chains: 2; bounding box: 58×73×59 Å

InterPro domains:
  IPR011991 ArsR-like helix-turn-helix domain [cd00090] (9-54)
  IPR013196 Helix-turn-helix, type 11 [PF08279] (8-50)
  IPR036388 Winged helix-like DNA-binding domain superfamily [G3DSA:1.10.10.10] (6-83)
  IPR036390 Winged helix DNA-binding domain superfamily [SSF46785] (9-188)

Sequence (422 aa):
MTKGIGTRREQILRLLLESRLGLGIDEIAEQLDISRNAVQQHLSSLEQEQLIKKDIFKSTGGRPSRNYVLTEHGINYFPKQYSWFCNLVLTELKSEMSEEAFRQFMWRLGVKLANTLTSQFSDKKPEEKIVALINTMQSLGYHASLDTNTGQPVIKASNCVYHDLAQQFSDLCDFDHALISTLLDRPIEQTACMARGDCSCTFLIKSEPSCMTKGIGTRREQILRLLLESRLGLGIDEIAEQLDISRNAVQQHLSSLEQEQLIKKDIFKSTGGRPSRNYVLTEHGINYFPKQYSWFCNLVLTELKSEMSEEAFRQFMWRLGVKLANTLTSQFSDKKPEEKIVALINTMQSLGYHASLDTNTGQPVIKASNCVYHDLAQQFSDLCDFDHALISTLLDRPIEQTACMARGDCSCTFLIKSEPSC